Protein AF-A0A9K3PEE0-F1 (afdb_monomer)

Secondary structure (DSSP, 8-state):
----------------------------------------------------------------------------STT----TTS--HHHHHHHHHHHHHHHHTT-HHHHHTTEEEEEEEE-TT-SS-B-SHHHHHHHHHHHGGG--EEEEEEEEEEEETTEEEEEEEEEEEEE-TTT--EEEEEEEEEEEEEEETTEEEEEEEEEEE--GGGGSTTTS----SSPP-HHHHHHHHHHHHHHHHTT-HHHHHTTEEEEEEEE-SSTTSPPEEHHHHHHHHHHHHGGG-EEEEEEEEEEEEE--S-TT---EEEEEEEEEEEETTT--EEEEEEEEEEEE-TTS-EEEEEEEEEEPPTTHHHHHHHHHHHHTTS-----PPPP------PPPPPP-------PPPSSPPPP--HHHHHHHHHHHHHHHHT--HHHHHTTEEEEEEEE-TT-SSPB-SHHHHHHHHHHHGGG--EEEEEEEEEEE-SSEEEEEEEEEEEEE-TT--EEEEEEEEEEEEEEETTTEEEEEEEEEEE-HHHHHHHHHHHHTTSS--S----

Mean predicted aligned error: 19.48 Å

Structure (mmCIF, N/CA/C/O backbone):
data_AF-A0A9K3PEE0-F1
#
_entry.id   AF-A0A9K3PEE0-F1
#
loop_
_atom_site.group_PDB
_atom_site.id
_atom_site.type_symbol
_atom_site.label_atom_id
_atom_site.label_alt_id
_atom_site.label_comp_id
_atom_site.label_asym_id
_atom_site.label_entity_id
_atom_site.label_seq_id
_atom_site.pdbx_PDB_ins_code
_atom_site.Cartn_x
_atom_site.Cartn_y
_atom_site.Cartn_z
_atom_site.occupancy
_atom_site.B_iso_or_equiv
_atom_site.auth_seq_id
_atom_site.auth_comp_id
_atom_site.auth_asym_id
_atom_site.auth_atom_id
_atom_site.pdbx_PDB_model_num
ATOM 1 N N . MET A 1 1 ? 51.635 -26.183 31.144 1.00 48.38 1 MET A N 1
ATOM 2 C CA . MET A 1 1 ? 50.730 -26.305 29.984 1.00 48.38 1 MET A CA 1
ATOM 3 C C . MET A 1 1 ? 50.052 -27.655 30.075 1.00 48.38 1 MET A C 1
ATOM 5 O O . MET A 1 1 ? 50.736 -28.647 29.903 1.00 48.38 1 MET A O 1
ATOM 9 N N . ASN A 1 2 ? 48.769 -27.683 30.429 1.00 25.14 2 ASN A N 1
ATOM 10 C CA . ASN A 1 2 ? 47.933 -28.882 30.420 1.00 25.14 2 ASN A CA 1
ATOM 11 C C . ASN A 1 2 ? 46.515 -28.450 30.038 1.00 25.14 2 ASN A C 1
ATOM 13 O O . ASN A 1 2 ? 45.961 -27.545 30.659 1.00 25.14 2 ASN A O 1
ATOM 17 N N . PHE A 1 3 ? 45.974 -29.078 28.999 1.00 34.47 3 PHE A N 1
ATOM 18 C CA . PHE A 1 3 ? 44.558 -29.034 28.652 1.00 34.47 3 PHE A CA 1
ATOM 19 C C . PHE A 1 3 ? 43.778 -29.920 29.626 1.00 34.47 3 PHE A C 1
ATOM 21 O O . PHE A 1 3 ? 44.197 -31.047 29.875 1.00 34.47 3 PHE A O 1
ATOM 28 N N . SER A 1 4 ? 42.615 -29.449 30.075 1.00 28.67 4 SER A N 1
ATOM 29 C CA . SER A 1 4 ? 41.539 -30.324 30.544 1.00 28.67 4 SER A CA 1
ATOM 30 C C . SER A 1 4 ? 40.198 -29.793 30.057 1.00 28.67 4 SER A C 1
ATOM 32 O O . SER A 1 4 ? 39.772 -28.696 30.410 1.00 28.67 4 SER A O 1
ATOM 34 N N . VAL A 1 5 ? 39.558 -30.613 29.229 1.00 34.38 5 VAL A N 1
ATOM 35 C CA . VAL A 1 5 ? 38.140 -30.568 28.878 1.00 34.38 5 VAL A CA 1
ATOM 36 C C . VAL A 1 5 ? 37.342 -30.988 30.113 1.00 34.38 5 VAL A C 1
ATOM 38 O O . VAL A 1 5 ? 37.653 -32.020 30.707 1.00 34.38 5 VAL A O 1
ATOM 41 N N . LEU A 1 6 ? 36.305 -30.231 30.482 1.00 26.94 6 LEU A N 1
ATOM 42 C CA . LEU A 1 6 ? 35.295 -30.691 31.432 1.00 26.94 6 LEU A CA 1
ATOM 43 C C . LEU A 1 6 ? 33.914 -30.625 30.778 1.00 26.94 6 LEU A C 1
ATOM 45 O O . LEU A 1 6 ? 33.338 -29.560 30.574 1.00 26.94 6 LEU A O 1
ATOM 49 N N . LEU A 1 7 ? 33.420 -31.811 30.442 1.00 26.81 7 LEU A N 1
ATOM 50 C CA . LEU A 1 7 ? 32.026 -32.107 30.163 1.00 26.81 7 LEU A CA 1
ATOM 51 C C . LEU A 1 7 ? 31.310 -32.245 31.515 1.00 26.81 7 LEU A C 1
ATOM 53 O O . LEU A 1 7 ? 31.762 -33.032 32.345 1.00 26.81 7 LEU A O 1
ATOM 57 N N . CYS A 1 8 ? 30.197 -31.544 31.737 1.00 25.64 8 CYS A N 1
ATOM 58 C CA . CYS A 1 8 ? 29.268 -31.907 32.807 1.00 25.64 8 CYS A CA 1
ATOM 59 C C . CYS A 1 8 ? 27.813 -31.678 32.394 1.00 25.64 8 CYS A C 1
ATOM 61 O O . CYS A 1 8 ? 27.448 -30.663 31.805 1.00 25.64 8 CYS A O 1
ATOM 63 N N . VAL A 1 9 ? 27.029 -32.703 32.703 1.00 26.48 9 VAL A N 1
ATOM 64 C CA . VAL A 1 9 ? 25.621 -32.934 32.397 1.00 26.48 9 VAL A CA 1
ATOM 65 C C . VAL A 1 9 ? 24.721 -32.207 33.406 1.00 26.48 9 VAL A C 1
ATOM 67 O O . VAL A 1 9 ? 25.075 -32.026 34.567 1.00 26.48 9 VAL A O 1
ATOM 70 N N . VAL A 1 10 ? 23.544 -31.809 32.924 1.00 35.16 10 VAL A N 1
ATOM 71 C CA . VAL A 1 10 ? 22.425 -31.136 33.608 1.00 35.16 10 VAL A CA 1
ATOM 72 C C . VAL A 1 10 ? 21.862 -31.950 34.777 1.00 35.16 10 VAL A C 1
ATOM 74 O O . VAL A 1 10 ? 21.529 -33.100 34.532 1.00 35.16 10 VAL A O 1
ATOM 77 N N . VAL A 1 11 ? 21.613 -31.330 35.950 1.00 29.62 11 VAL A N 1
ATOM 78 C CA . VAL A 1 11 ? 20.367 -31.459 36.759 1.00 29.62 11 VAL A CA 1
ATOM 79 C C . VAL A 1 11 ? 20.227 -30.273 37.746 1.00 29.62 11 VAL A C 1
ATOM 81 O O . VAL A 1 11 ? 21.055 -30.120 38.633 1.00 29.62 11 VAL A O 1
ATOM 84 N N . GLY A 1 12 ? 19.123 -29.517 37.642 1.00 30.17 12 GLY A N 1
ATOM 85 C CA . GLY A 1 12 ? 18.288 -29.084 38.783 1.00 30.17 12 GLY A CA 1
ATOM 86 C C . GLY A 1 12 ? 18.693 -27.900 39.686 1.00 30.17 12 GLY A C 1
ATOM 87 O O . GLY A 1 12 ? 19.702 -27.934 40.374 1.00 30.17 12 GLY A O 1
ATOM 88 N N . CYS A 1 13 ? 17.734 -26.972 39.817 1.00 29.55 13 CYS A N 1
ATOM 89 C CA . CYS A 1 13 ? 17.472 -26.050 40.938 1.00 29.55 13 CYS A CA 1
ATOM 90 C C . CYS A 1 13 ? 18.251 -24.717 41.033 1.00 29.55 13 CYS A C 1
ATOM 92 O O . CYS A 1 13 ? 19.404 -24.652 41.434 1.00 29.55 13 CYS A O 1
ATOM 94 N N . CYS A 1 14 ? 17.502 -23.647 40.730 1.00 29.39 14 CYS A N 1
ATOM 95 C CA . CYS A 1 14 ? 17.512 -22.280 41.271 1.00 29.39 14 CYS A CA 1
ATOM 96 C C . CYS A 1 14 ? 18.769 -21.788 42.014 1.00 29.39 14 CYS A C 1
ATOM 98 O O . CYS A 1 14 ? 19.032 -22.200 43.141 1.00 29.39 14 CYS A O 1
ATOM 100 N N . ILE A 1 15 ? 19.421 -20.757 41.463 1.00 29.22 15 ILE A N 1
ATOM 101 C CA . ILE A 1 15 ? 20.373 -19.911 42.193 1.00 29.22 15 ILE A CA 1
ATOM 102 C C . ILE A 1 15 ? 19.829 -18.478 42.231 1.00 29.22 15 ILE A C 1
ATOM 104 O O . ILE A 1 15 ? 19.723 -17.809 41.206 1.00 29.22 15 ILE A O 1
ATOM 108 N N . PHE A 1 16 ? 19.486 -18.024 43.438 1.00 26.23 16 PHE A N 1
ATOM 109 C CA . PHE A 1 16 ? 19.334 -16.613 43.792 1.00 26.23 16 PHE A CA 1
ATOM 110 C C . PHE A 1 16 ? 20.729 -15.995 43.951 1.00 26.23 16 PHE A C 1
ATOM 112 O O . PHE A 1 16 ? 21.555 -16.532 44.688 1.00 26.23 16 PHE A O 1
ATOM 119 N N . ILE A 1 17 ? 20.979 -14.848 43.317 1.00 28.97 17 ILE A N 1
ATOM 120 C CA . ILE A 1 17 ? 22.163 -14.027 43.596 1.00 28.97 17 ILE A CA 1
ATOM 121 C C . ILE A 1 17 ? 21.760 -12.965 44.623 1.00 28.97 17 ILE A C 1
ATOM 123 O O . ILE A 1 17 ? 21.054 -12.010 44.309 1.00 28.97 17 ILE A O 1
ATOM 127 N N . VAL A 1 18 ? 22.208 -13.159 45.864 1.00 25.30 18 VAL A N 1
ATOM 128 C CA . VAL A 1 18 ? 22.247 -12.140 46.919 1.00 25.30 18 VAL A CA 1
ATOM 129 C C . VAL A 1 18 ? 23.680 -11.623 46.975 1.00 25.30 18 VAL A C 1
ATOM 131 O O . VAL A 1 18 ? 24.589 -12.362 47.342 1.00 25.30 18 VAL A O 1
ATOM 134 N N . THR A 1 19 ? 23.899 -10.359 46.623 1.00 30.44 19 THR A N 1
ATOM 135 C CA . THR A 1 19 ? 25.176 -9.679 46.867 1.00 30.44 19 THR A CA 1
ATOM 136 C C . THR A 1 19 ? 25.101 -8.914 48.180 1.00 30.44 19 THR A C 1
ATOM 138 O O . THR A 1 19 ? 24.496 -7.848 48.261 1.00 30.44 19 THR A O 1
ATOM 141 N N . THR A 1 20 ? 25.732 -9.463 49.215 1.00 28.31 20 THR A N 1
ATOM 142 C CA . THR A 1 20 ? 26.134 -8.731 50.420 1.00 28.31 20 THR A CA 1
ATOM 143 C C . THR A 1 20 ? 27.528 -8.151 50.209 1.00 28.31 20 THR A C 1
ATOM 145 O O . THR A 1 20 ? 28.470 -8.909 49.978 1.00 28.31 20 THR A O 1
ATOM 148 N N . THR A 1 21 ? 27.691 -6.839 50.363 1.00 31.53 21 THR A N 1
ATOM 149 C CA . THR A 1 21 ? 28.994 -6.232 50.656 1.00 31.53 21 THR A CA 1
ATOM 150 C C . THR A 1 21 ? 28.970 -5.604 52.041 1.00 31.53 21 THR A C 1
ATOM 152 O O . THR A 1 21 ? 28.070 -4.862 52.427 1.00 31.53 21 THR A O 1
ATOM 155 N N . THR A 1 22 ? 29.966 -6.021 52.809 1.00 30.81 22 THR A N 1
ATOM 156 C CA . THR A 1 22 ? 30.223 -5.740 54.214 1.00 30.81 22 THR A CA 1
ATOM 157 C C . THR A 1 22 ? 30.672 -4.305 54.472 1.00 30.81 22 THR A C 1
ATOM 159 O O . THR A 1 22 ? 31.433 -3.708 53.717 1.00 30.81 22 THR A O 1
ATOM 162 N N . THR A 1 23 ? 30.212 -3.823 55.618 1.00 29.41 23 THR A N 1
ATOM 163 C CA . THR A 1 23 ? 30.491 -2.573 56.326 1.00 29.41 23 THR A CA 1
ATOM 164 C C . THR A 1 23 ? 31.954 -2.351 56.717 1.00 29.41 23 THR A C 1
ATOM 166 O O . THR A 1 23 ? 32.608 -3.268 57.214 1.00 29.41 23 THR A O 1
ATOM 169 N N . THR A 1 24 ? 32.377 -1.084 56.707 1.00 30.97 24 THR A N 1
ATOM 170 C CA . THR A 1 24 ? 33.333 -0.520 57.675 1.00 30.97 24 THR A CA 1
ATOM 171 C C . THR A 1 24 ? 32.738 0.724 58.339 1.00 30.97 24 THR A C 1
ATOM 173 O O . THR A 1 24 ? 32.059 1.540 57.724 1.00 30.97 24 THR A O 1
ATOM 176 N N . SER A 1 25 ? 32.941 0.789 59.650 1.00 30.81 25 SER A N 1
ATOM 177 C CA . SER A 1 25 ? 32.325 1.670 60.641 1.00 30.81 25 SER A CA 1
ATOM 178 C C . SER A 1 25 ? 33.009 3.031 60.794 1.00 30.81 25 SER A C 1
ATOM 180 O O . SER A 1 25 ? 34.236 3.080 60.828 1.00 30.81 25 SER A O 1
ATOM 182 N N . ALA A 1 26 ? 32.233 4.077 61.098 1.00 29.36 26 ALA A N 1
ATOM 183 C CA . ALA A 1 26 ? 32.624 5.131 62.040 1.00 29.36 26 ALA A CA 1
ATOM 184 C C . ALA A 1 26 ? 31.383 5.813 62.656 1.00 29.36 26 ALA A C 1
ATOM 186 O O . ALA A 1 26 ? 30.300 5.822 62.086 1.00 29.36 26 ALA A O 1
ATOM 187 N N . THR A 1 27 ? 31.572 6.301 63.875 1.00 31.45 27 THR A N 1
ATOM 188 C CA . THR A 1 27 ? 30.644 6.505 65.001 1.00 31.45 27 THR A CA 1
ATOM 189 C C . THR A 1 27 ? 29.832 7.810 65.052 1.00 31.45 27 THR A C 1
ATOM 191 O O . THR A 1 27 ? 30.180 8.794 64.409 1.00 31.45 27 THR A O 1
ATOM 194 N N . SER A 1 28 ? 28.906 7.825 66.035 1.00 29.61 28 SER A N 1
ATOM 195 C CA . SER A 1 28 ? 28.235 8.957 66.727 1.00 29.61 28 SER A CA 1
ATOM 196 C C . SER A 1 28 ? 26.953 9.489 66.059 1.00 29.61 28 SER A C 1
ATOM 198 O O . SER A 1 28 ? 26.919 9.646 64.852 1.00 29.61 28 SER A O 1
ATOM 200 N N . SER A 1 29 ? 25.834 9.780 66.733 1.00 29.94 29 SER A N 1
ATOM 201 C CA . SER A 1 29 ? 25.416 9.678 68.140 1.00 29.94 29 SER A CA 1
ATOM 202 C C . SER A 1 29 ? 23.898 9.948 68.252 1.00 29.94 29 SER A C 1
ATOM 204 O O . SER A 1 29 ? 23.420 10.873 67.614 1.00 29.94 29 SER A O 1
ATOM 206 N N . GLN A 1 30 ? 23.216 9.194 69.130 1.00 30.98 30 GLN A N 1
ATOM 207 C CA . GLN A 1 30 ? 22.013 9.523 69.935 1.00 30.98 30 GLN A CA 1
ATOM 208 C C . GLN A 1 30 ? 20.683 9.963 69.277 1.00 30.98 30 GLN A C 1
ATOM 210 O O . GLN A 1 30 ? 20.625 10.951 68.558 1.00 30.98 30 GLN A O 1
ATOM 215 N N . GLY A 1 31 ? 19.572 9.345 69.729 1.00 28.16 31 GLY A N 1
ATOM 216 C CA . GLY A 1 31 ? 18.327 10.100 69.960 1.00 28.16 31 GLY A CA 1
ATOM 217 C C . GLY A 1 31 ? 16.963 9.440 69.693 1.00 28.16 31 GLY A C 1
ATOM 218 O O . GLY A 1 31 ? 16.278 9.880 68.788 1.00 28.16 31 GLY A O 1
ATOM 219 N N . ILE A 1 32 ? 16.547 8.504 70.562 1.00 29.80 32 ILE A N 1
ATOM 220 C CA . ILE A 1 32 ? 15.185 8.360 71.151 1.00 29.80 32 ILE A CA 1
ATOM 221 C C . ILE A 1 32 ? 13.976 7.934 70.257 1.00 29.80 32 ILE A C 1
ATOM 223 O O . ILE A 1 32 ? 13.770 8.369 69.134 1.00 29.80 32 ILE A O 1
ATOM 227 N N . ILE A 1 33 ? 13.159 7.045 70.843 1.00 27.03 33 ILE A N 1
ATOM 228 C CA . ILE A 1 33 ? 12.004 6.260 70.348 1.00 27.03 33 ILE A CA 1
ATOM 229 C C . ILE A 1 33 ? 10.673 6.847 70.962 1.00 27.03 33 ILE A C 1
ATOM 231 O O . ILE A 1 33 ? 10.773 7.782 71.752 1.00 27.03 33 ILE A O 1
ATOM 235 N N . PRO A 1 34 ? 9.476 6.203 70.893 1.00 51.34 34 PRO A N 1
ATOM 236 C CA . PRO A 1 34 ? 8.365 6.177 69.900 1.00 51.34 34 PRO A CA 1
ATOM 237 C C . PRO A 1 34 ? 7.024 6.821 70.385 1.00 51.34 34 PRO A C 1
ATOM 239 O O . PRO A 1 34 ? 6.922 7.231 71.535 1.00 51.34 34 PRO A O 1
ATOM 242 N N . CYS A 1 35 ? 5.959 6.826 69.548 1.00 25.80 35 CYS A N 1
ATOM 243 C CA . CYS A 1 35 ? 4.681 6.073 69.755 1.00 25.80 35 CYS A CA 1
ATOM 244 C C . CYS A 1 35 ? 3.408 6.657 69.075 1.00 25.80 35 CYS A C 1
ATOM 246 O O . CYS A 1 35 ? 3.008 7.777 69.354 1.00 25.80 35 CYS A O 1
ATOM 248 N N . VAL A 1 36 ? 2.751 5.808 68.261 1.00 27.61 36 VAL A N 1
ATOM 249 C CA . VAL A 1 36 ? 1.342 5.310 68.298 1.00 27.61 36 VAL A CA 1
ATOM 250 C C . VAL A 1 36 ? 0.120 6.255 68.450 1.00 27.61 36 VAL A C 1
ATOM 252 O O . VAL A 1 36 ? -0.028 6.949 69.448 1.00 27.61 36 VAL A O 1
ATOM 255 N N . GLY A 1 37 ? -0.877 6.030 67.566 1.00 25.64 37 GLY A N 1
ATOM 256 C CA . GLY A 1 37 ? -2.338 6.127 67.823 1.00 25.64 37 GLY A CA 1
ATOM 257 C C . GLY A 1 37 ? -3.074 7.192 66.987 1.00 25.64 37 GLY A C 1
ATOM 258 O O . GLY A 1 37 ? -2.531 8.261 66.774 1.00 25.64 37 GLY A O 1
ATOM 259 N N . ALA A 1 38 ? -4.307 7.041 66.487 1.00 27.42 38 ALA A N 1
ATOM 260 C CA . ALA A 1 38 ? -5.314 5.982 66.552 1.00 27.42 38 ALA A CA 1
ATOM 261 C C . ALA A 1 38 ? -6.433 6.251 65.506 1.00 27.42 38 ALA A C 1
ATOM 263 O O . ALA A 1 38 ? -6.656 7.386 65.089 1.00 27.42 38 ALA A O 1
ATOM 264 N N . PHE A 1 39 ? -7.148 5.189 65.126 1.00 25.97 39 PHE A N 1
ATOM 265 C CA . PHE A 1 39 ? -8.437 5.157 64.414 1.00 25.97 39 PHE A CA 1
ATOM 266 C C . PHE A 1 39 ? -9.597 5.615 65.317 1.00 25.97 39 PHE A C 1
ATOM 268 O O . PHE A 1 39 ? -9.623 5.156 66.452 1.00 25.97 39 PHE A O 1
ATOM 275 N N . VAL A 1 40 ? -10.614 6.323 64.788 1.00 25.98 40 VAL A N 1
ATOM 276 C CA . VAL A 1 40 ? -12.048 6.166 65.160 1.00 25.98 40 VAL A CA 1
ATOM 277 C C . VAL A 1 40 ? -12.959 6.612 63.999 1.00 25.98 40 VAL A C 1
ATOM 279 O O . VAL A 1 40 ? -12.758 7.659 63.391 1.00 25.98 40 VAL A O 1
ATOM 282 N N . GLN A 1 41 ? -13.998 5.817 63.744 1.00 26.58 41 GLN A N 1
ATOM 283 C CA . GLN A 1 41 ? -15.135 6.020 62.841 1.00 26.58 41 GLN A CA 1
ATOM 284 C C . GLN A 1 41 ? -16.415 6.016 63.703 1.00 26.58 41 GLN A C 1
ATOM 286 O O . GLN A 1 41 ? -16.475 5.184 64.599 1.00 26.58 41 GLN A O 1
ATOM 291 N N . PHE A 1 42 ? -17.438 6.852 63.450 1.00 23.62 42 PHE A N 1
ATOM 292 C CA . PHE A 1 42 ? -18.853 6.528 63.757 1.00 23.62 42 PHE A CA 1
ATOM 293 C C . PHE A 1 42 ? -19.870 7.449 63.038 1.00 23.62 42 PHE A C 1
ATOM 295 O O . PHE A 1 42 ? -19.531 8.494 62.497 1.00 23.62 42 PHE A O 1
ATOM 302 N N . SER A 1 43 ? -21.117 6.967 62.997 1.00 25.00 43 SER A N 1
ATOM 303 C CA . SER A 1 43 ? -22.211 7.178 62.031 1.00 25.00 43 SER A CA 1
ATOM 304 C C . SER A 1 43 ? -23.320 8.198 62.390 1.00 25.00 43 SER A C 1
ATOM 306 O O . SER A 1 43 ? -23.624 8.393 63.557 1.00 25.00 43 SER A O 1
ATOM 308 N N . ARG A 1 44 ? -24.026 8.640 61.322 1.00 27.55 44 ARG A N 1
ATOM 309 C CA . ARG A 1 44 ? -25.490 8.888 61.101 1.00 27.55 44 ARG A CA 1
ATOM 310 C C . ARG A 1 44 ? -26.307 9.897 61.949 1.00 27.55 44 ARG A C 1
ATOM 312 O O . ARG A 1 44 ? -26.548 9.670 63.125 1.00 27.55 44 ARG A O 1
ATOM 319 N N . SER A 1 45 ? -27.011 10.824 61.265 1.00 27.02 45 SER A N 1
ATOM 320 C CA . SER A 1 45 ? -28.464 10.765 60.886 1.00 27.02 45 SER A CA 1
ATOM 321 C C . SER A 1 45 ? -29.182 12.140 60.850 1.00 27.02 45 SER A C 1
ATOM 323 O O . SER A 1 45 ? -29.053 12.900 61.801 1.00 27.02 45 SER A O 1
ATO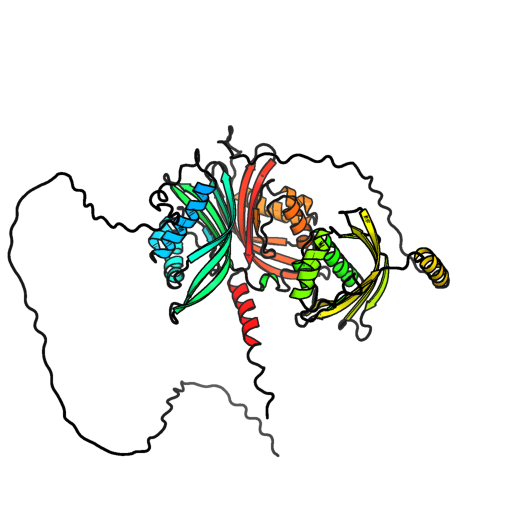M 325 N N . HIS A 1 46 ? -29.991 12.430 59.809 1.00 28.44 46 HIS A N 1
ATOM 326 C CA . HIS A 1 46 ? -31.454 12.713 59.859 1.00 28.44 46 HIS A CA 1
ATOM 327 C C . HIS A 1 46 ? -32.026 13.317 58.548 1.00 28.44 46 HIS A C 1
ATOM 329 O O . HIS A 1 46 ? -31.359 14.035 57.812 1.00 28.44 46 HIS A O 1
ATOM 335 N N . HIS A 1 47 ? -33.291 12.965 58.285 1.00 28.17 47 HIS A N 1
ATOM 336 C CA . HIS A 1 47 ? -34.153 13.219 57.118 1.00 28.17 47 HIS A CA 1
ATOM 337 C C . HIS A 1 47 ? -34.628 14.675 56.914 1.00 28.17 47 HIS A C 1
ATOM 339 O O . HIS A 1 47 ? -34.973 15.347 57.883 1.00 28.17 47 HIS A O 1
ATOM 345 N N . ARG A 1 48 ? -34.903 15.060 55.650 1.00 23.78 48 ARG A N 1
ATOM 346 C CA . ARG A 1 48 ? -36.138 15.792 55.275 1.00 23.78 48 ARG A CA 1
ATOM 347 C C . ARG A 1 48 ? -36.488 15.648 53.784 1.00 23.78 48 ARG A C 1
ATOM 349 O O . ARG A 1 48 ? -35.636 15.793 52.919 1.00 23.78 48 ARG A O 1
ATOM 356 N N . THR A 1 49 ? -37.756 15.361 53.516 1.00 27.19 49 THR A N 1
ATOM 357 C CA . THR A 1 49 ? -38.423 15.244 52.205 1.00 27.19 49 THR A CA 1
ATOM 358 C C . THR A 1 49 ? -39.066 16.585 51.813 1.00 27.19 49 THR A C 1
ATOM 360 O O . THR A 1 49 ? -39.506 17.275 52.730 1.00 27.19 49 THR A O 1
ATOM 363 N N . LEU A 1 50 ? -39.188 16.919 50.509 1.00 24.98 50 LEU A N 1
ATOM 364 C CA . LEU A 1 50 ? -40.393 17.494 49.842 1.00 24.98 50 LEU A CA 1
ATOM 365 C C . LEU A 1 50 ? -40.161 17.918 48.355 1.00 24.98 50 LEU A C 1
ATOM 367 O O . LEU A 1 50 ? -39.238 18.657 48.047 1.00 24.98 50 LEU A O 1
ATOM 371 N N . HIS A 1 51 ? -41.070 17.427 47.494 1.00 27.23 51 HIS A N 1
ATOM 372 C CA . HIS A 1 51 ? -41.665 17.897 46.212 1.00 27.23 51 HIS A CA 1
ATOM 373 C C . HIS A 1 51 ? -40.902 18.437 44.959 1.00 27.23 51 HIS A C 1
ATOM 375 O O . HIS A 1 51 ? -40.274 19.482 44.976 1.00 27.23 51 HIS A O 1
ATOM 381 N N . ARG A 1 52 ? -41.162 17.727 43.831 1.00 24.06 52 ARG A N 1
ATOM 382 C CA . ARG A 1 52 ? -41.499 18.096 42.413 1.00 24.06 52 ARG A CA 1
ATOM 383 C C . ARG A 1 52 ? -41.059 19.450 41.776 1.00 24.06 52 ARG A C 1
ATOM 385 O O . ARG A 1 52 ? -41.611 20.476 42.138 1.00 24.06 52 ARG A O 1
ATOM 392 N N . SER A 1 53 ? -40.221 19.328 40.719 1.00 24.14 53 SER A N 1
ATOM 393 C CA . SER A 1 53 ? -40.197 19.870 39.312 1.00 24.14 53 SER A CA 1
ATOM 394 C C . SER A 1 53 ? -40.731 21.286 38.938 1.00 24.14 53 SER A C 1
ATOM 396 O O . SER A 1 53 ? -41.605 21.791 39.626 1.00 24.14 53 SER A O 1
ATOM 398 N N . PRO A 1 54 ? -40.505 21.790 37.692 1.00 47.66 54 PRO A N 1
ATOM 399 C CA . PRO A 1 54 ? -39.253 22.089 36.950 1.00 47.66 54 PRO A CA 1
ATOM 400 C C . PRO A 1 54 ? -39.268 23.507 36.281 1.00 47.66 54 PRO A C 1
ATOM 402 O O . PRO A 1 54 ? -40.344 23.955 35.914 1.00 47.66 54 PRO A O 1
ATOM 405 N N . SER A 1 55 ? -38.126 24.173 36.018 1.00 25.14 55 SER A N 1
ATOM 406 C CA . SER A 1 55 ? -37.967 25.173 34.916 1.00 25.14 55 SER A CA 1
ATOM 407 C C . SER A 1 55 ? -36.648 25.970 34.971 1.00 25.14 55 SER A C 1
ATOM 409 O O . SER A 1 55 ? -36.303 26.499 36.020 1.00 25.14 55 SER A O 1
ATOM 411 N N . ASP A 1 56 ? -36.007 26.072 33.804 1.00 24.12 56 ASP A N 1
ATOM 412 C CA . ASP A 1 56 ? -35.284 27.198 33.174 1.00 24.12 56 ASP A CA 1
ATOM 413 C C . ASP A 1 56 ? -34.311 28.163 33.888 1.00 24.12 56 ASP A C 1
ATOM 415 O O . ASP A 1 56 ? -34.593 28.758 34.924 1.00 24.12 56 ASP A O 1
ATOM 419 N N . SER A 1 57 ? -33.271 28.491 33.096 1.00 26.36 57 SER A N 1
ATOM 420 C CA . SER A 1 57 ? -32.314 29.620 33.160 1.00 26.36 57 SER A CA 1
ATOM 421 C C . SER A 1 57 ? -31.299 29.566 34.318 1.00 26.36 57 SER A C 1
ATOM 423 O O . SER A 1 57 ? -31.638 29.196 35.429 1.00 26.36 57 SER A O 1
ATOM 425 N N . THR A 1 58 ? -29.999 29.824 34.146 1.00 25.73 58 THR A N 1
ATOM 426 C CA . THR A 1 58 ? -29.349 31.048 33.644 1.00 25.73 58 THR A CA 1
ATOM 427 C C . THR A 1 58 ? -27.887 30.737 33.252 1.00 25.73 58 THR A C 1
ATOM 429 O O . THR A 1 58 ? -27.208 29.940 33.892 1.00 25.73 58 THR A O 1
ATOM 432 N N . LEU A 1 59 ? -27.403 31.186 32.089 1.00 25.83 59 LEU A N 1
ATOM 433 C CA . LEU A 1 59 ? -26.509 32.349 31.941 1.00 25.83 59 LEU A CA 1
ATOM 434 C C . LEU A 1 59 ? -25.573 32.593 33.140 1.00 25.83 59 LEU A C 1
ATOM 436 O O . LEU A 1 59 ? -25.949 33.246 34.108 1.00 25.83 59 LEU A O 1
ATOM 440 N N . TYR A 1 60 ? -24.328 32.133 33.008 1.00 23.05 60 TYR A N 1
ATOM 441 C CA . TYR A 1 60 ? -23.180 32.677 33.729 1.00 23.05 60 TYR A CA 1
ATOM 442 C C . TYR A 1 60 ? -22.205 33.248 32.695 1.00 23.05 60 TYR A C 1
ATOM 444 O O . TYR A 1 60 ? -21.471 32.518 32.031 1.00 23.05 60 TYR A O 1
ATOM 452 N N . GLU A 1 61 ? -22.242 34.569 32.534 1.00 24.25 61 GLU A N 1
ATOM 453 C CA . GLU A 1 61 ? -21.120 35.329 31.997 1.00 24.25 61 GLU A CA 1
ATOM 454 C C . GLU A 1 61 ? -20.034 35.403 33.074 1.00 24.25 61 GLU A C 1
ATOM 456 O O . GLU A 1 61 ? -20.274 35.860 34.191 1.00 24.25 61 GLU A O 1
ATOM 461 N N . SER A 1 62 ? -18.812 35.018 32.720 1.00 26.25 62 SER A N 1
ATOM 462 C CA . SER A 1 62 ? -17.618 35.560 33.359 1.00 26.25 62 SER A CA 1
ATOM 463 C C . SER A 1 62 ? -16.628 35.946 32.271 1.00 26.25 62 SER A C 1
ATOM 465 O O . SER A 1 62 ? -16.011 35.106 31.617 1.00 26.25 62 SER A O 1
ATOM 467 N N . SER A 1 63 ? -16.544 37.255 32.081 1.00 25.39 63 SER A N 1
ATOM 468 C CA . SER A 1 63 ? -15.551 38.001 31.326 1.00 25.39 63 SER A CA 1
ATOM 469 C C . SER A 1 63 ? -14.115 37.545 31.593 1.00 25.39 63 SER A C 1
ATOM 471 O O . SER A 1 63 ? -13.716 37.439 32.750 1.00 25.39 63 SER A O 1
ATOM 473 N N . ASN A 1 64 ? -13.305 37.445 30.539 1.00 26.67 64 ASN A N 1
ATOM 474 C CA . ASN A 1 64 ? -11.892 37.794 30.631 1.00 26.67 64 ASN A CA 1
ATOM 475 C C . ASN A 1 64 ? -11.438 38.471 29.336 1.00 26.67 64 ASN A C 1
ATOM 477 O O . ASN A 1 64 ? -11.330 37.857 28.277 1.00 26.67 64 ASN A O 1
ATOM 481 N N . ASN A 1 65 ? -11.196 39.775 29.452 1.00 28.03 65 ASN A N 1
ATOM 482 C CA . ASN A 1 65 ? -10.465 40.567 28.480 1.00 28.03 65 ASN A CA 1
ATOM 483 C C . ASN A 1 65 ? -9.009 40.098 28.465 1.00 28.03 65 ASN A C 1
ATOM 485 O O . ASN A 1 65 ? -8.307 40.277 29.458 1.00 28.03 65 ASN A O 1
ATOM 489 N N . ASN A 1 66 ? -8.519 39.624 27.322 1.00 28.45 66 ASN A N 1
ATOM 490 C CA . ASN A 1 66 ? -7.148 39.932 26.943 1.00 28.45 66 ASN A CA 1
ATOM 491 C C . ASN A 1 66 ? -7.020 40.007 25.421 1.00 28.45 66 ASN A C 1
ATOM 493 O O . ASN A 1 66 ? -7.294 39.050 24.702 1.00 28.45 66 ASN A O 1
ATOM 497 N N . LYS A 1 67 ? -6.643 41.191 24.937 1.00 33.28 67 LYS A N 1
ATOM 498 C CA . LYS A 1 67 ? -6.298 41.438 23.540 1.00 33.28 67 LYS A CA 1
ATOM 499 C C . LYS A 1 67 ? -4.901 40.873 23.305 1.00 33.28 67 LYS A C 1
ATOM 501 O O . LYS A 1 67 ? -3.970 41.348 23.939 1.00 33.28 67 LYS A O 1
ATOM 506 N N . ASN A 1 68 ? -4.767 39.921 22.389 1.00 29.34 68 ASN A N 1
ATOM 507 C CA . ASN A 1 68 ? -3.623 39.787 21.487 1.00 29.34 68 ASN A CA 1
ATOM 508 C C . ASN A 1 68 ? -4.041 38.877 20.328 1.00 29.34 68 ASN A C 1
ATOM 510 O O . ASN A 1 68 ? -4.594 37.804 20.544 1.00 29.34 68 ASN A O 1
ATOM 514 N N . GLY A 1 69 ? -3.862 39.375 19.105 1.00 34.34 69 GLY A N 1
ATOM 515 C CA . GLY A 1 69 ? -4.310 38.729 17.879 1.00 34.34 69 GLY A CA 1
ATOM 516 C C . GLY A 1 69 ? -3.521 37.463 17.551 1.00 34.34 69 GLY A C 1
ATOM 517 O O . GLY A 1 69 ? -2.295 37.441 17.629 1.00 34.34 69 GLY A O 1
ATOM 518 N N . GLY A 1 70 ? -4.265 36.442 17.147 1.00 25.34 70 GLY A N 1
ATOM 519 C CA . GLY A 1 70 ? -3.812 35.181 16.578 1.00 25.34 70 GLY A CA 1
ATOM 520 C C . GLY A 1 70 ? -5.057 34.332 16.347 1.00 25.34 70 GLY A C 1
ATOM 521 O O . GLY A 1 70 ? -5.810 34.104 17.288 1.00 25.34 70 GLY A O 1
ATOM 522 N N . ASP A 1 71 ? -5.333 33.964 15.098 1.00 32.53 71 ASP A N 1
ATOM 523 C CA . ASP A 1 71 ? -6.559 33.277 14.684 1.00 32.53 71 ASP A CA 1
ATOM 524 C C . ASP A 1 71 ? -6.737 31.920 15.392 1.00 32.53 71 ASP A C 1
ATOM 526 O O . ASP A 1 71 ? -6.232 30.887 14.956 1.00 32.53 71 ASP A O 1
ATOM 530 N N . GLU A 1 72 ? -7.501 31.915 16.485 1.00 28.86 72 GLU A N 1
ATOM 531 C CA . GLU A 1 72 ? -8.031 30.709 17.116 1.00 28.86 72 GLU A CA 1
ATOM 532 C C . GLU A 1 72 ? -9.363 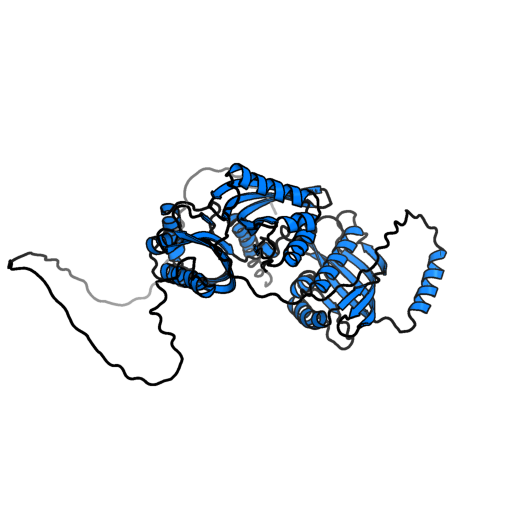30.334 16.447 1.00 28.86 72 GLU A C 1
ATOM 534 O O . GLU A 1 72 ? -10.420 30.930 16.683 1.00 28.86 72 GLU A O 1
ATOM 539 N N . VAL A 1 73 ? -9.323 29.317 15.585 1.00 33.47 73 VAL A N 1
ATOM 540 C CA . VAL A 1 73 ? -10.528 28.689 15.032 1.00 33.47 73 VAL A CA 1
ATOM 541 C C . VAL A 1 73 ? -11.286 27.996 16.169 1.00 33.47 73 VAL A C 1
ATOM 543 O O . VAL A 1 73 ? -10.841 26.991 16.721 1.00 33.47 73 VAL A O 1
ATOM 546 N N . LYS A 1 74 ? -12.459 28.537 16.518 1.00 32.78 74 LYS A N 1
ATOM 547 C CA . LYS A 1 74 ? -13.373 28.003 17.541 1.00 32.78 74 LYS A CA 1
ATOM 548 C C . LYS A 1 74 ? -13.758 26.541 17.259 1.00 32.78 74 LYS A C 1
ATOM 550 O O . LYS A 1 74 ? -14.426 26.228 16.276 1.00 32.78 74 LYS A O 1
ATOM 555 N N . ASN A 1 75 ? -13.391 25.666 18.192 1.00 36.62 75 ASN A N 1
ATOM 556 C CA . ASN A 1 75 ? -13.504 24.206 18.155 1.00 36.62 75 ASN A CA 1
ATOM 557 C C . ASN A 1 75 ? -14.900 23.662 18.562 1.00 36.62 75 ASN A C 1
ATOM 559 O O . ASN A 1 75 ? -14.993 22.656 19.255 1.00 36.62 75 ASN A O 1
ATOM 563 N N . SER A 1 76 ? -16.003 24.327 18.190 1.00 33.94 76 SER A N 1
ATOM 564 C CA . SER A 1 76 ? -17.366 23.959 18.642 1.00 33.94 76 SER A CA 1
ATOM 565 C C . SER A 1 76 ? -18.272 23.342 17.563 1.00 33.94 76 SER A C 1
ATOM 567 O O . SER A 1 76 ? -19.472 23.196 17.780 1.00 33.94 76 SER A O 1
ATOM 569 N N . ARG A 1 77 ? -17.727 22.981 16.391 1.00 42.91 77 ARG A N 1
ATOM 570 C CA . ARG A 1 77 ? -18.503 22.489 15.228 1.00 42.91 77 ARG A CA 1
ATOM 571 C C . ARG A 1 77 ? -18.104 21.103 14.701 1.00 42.91 77 ARG A C 1
ATOM 573 O O . ARG A 1 77 ? -18.623 20.687 13.673 1.00 42.91 77 ARG A O 1
ATOM 580 N N . LEU A 1 78 ? -17.196 20.393 15.372 1.00 51.91 78 LEU A N 1
ATOM 581 C CA . LEU A 1 78 ? -16.608 19.142 14.865 1.00 51.91 78 LEU A CA 1
ATOM 582 C C . LEU A 1 78 ? -17.448 17.875 15.112 1.00 51.91 78 LEU A C 1
ATOM 584 O O . LEU A 1 78 ? -17.133 16.839 14.535 1.00 51.91 78 LEU A O 1
ATOM 588 N N . ASP A 1 79 ? -18.514 17.935 15.915 1.00 54.75 79 ASP A N 1
ATOM 589 C CA . ASP A 1 79 ? -19.247 16.727 16.334 1.00 54.75 79 ASP A CA 1
ATOM 590 C C . ASP A 1 79 ? -20.269 16.204 15.313 1.00 54.75 79 ASP A C 1
ATOM 592 O O . ASP A 1 79 ? -20.675 15.043 15.399 1.00 54.75 79 ASP A O 1
ATOM 596 N N . VAL A 1 80 ? -20.673 17.020 14.333 1.00 68.62 80 VAL A N 1
ATOM 597 C CA . VAL A 1 80 ? -21.667 16.634 13.321 1.00 68.62 80 VAL A CA 1
ATOM 598 C C . VAL A 1 80 ? -21.055 16.756 11.931 1.00 68.62 80 VAL A C 1
ATOM 600 O O . VAL A 1 80 ? -20.955 17.842 11.363 1.00 68.62 80 VAL A O 1
ATOM 603 N N . VAL A 1 81 ? -20.638 15.615 11.389 1.00 79.69 81 VAL A N 1
ATOM 604 C CA . VAL A 1 81 ? -20.202 15.481 9.997 1.00 79.69 81 VAL A CA 1
ATOM 605 C C . VAL A 1 81 ? -21.449 15.229 9.136 1.00 79.69 81 VAL A C 1
ATOM 607 O O . VAL A 1 81 ? -22.223 14.338 9.498 1.00 79.69 81 VAL A O 1
ATOM 610 N N . PRO A 1 82 ? -21.676 15.991 8.045 1.00 82.69 82 PRO A N 1
ATOM 611 C CA . PRO A 1 82 ? -22.830 15.805 7.166 1.00 82.69 82 PRO A CA 1
ATOM 612 C C . PRO A 1 82 ? -22.978 14.368 6.656 1.00 82.69 82 PRO A C 1
ATOM 614 O O . PRO A 1 82 ? -22.009 13.607 6.599 1.00 82.69 82 PRO A O 1
ATOM 617 N N . GLY A 1 83 ? -24.204 14.008 6.272 1.00 83.19 83 GLY A N 1
ATOM 618 C CA . GLY A 1 83 ? -24.493 12.722 5.642 1.00 83.19 83 GLY A CA 1
ATOM 619 C C . GLY A 1 83 ? -23.884 12.593 4.239 1.00 83.19 83 GLY A C 1
ATOM 620 O O . GLY A 1 83 ? -23.325 13.560 3.717 1.00 83.19 83 GLY A O 1
ATOM 621 N N . PRO A 1 84 ? -23.994 11.415 3.601 1.00 81.38 84 PRO A N 1
ATOM 622 C CA . PRO A 1 84 ? -23.323 11.114 2.333 1.00 81.38 84 PRO A CA 1
ATOM 623 C C . PRO A 1 84 ? -23.672 12.050 1.174 1.00 81.38 84 PRO A C 1
ATOM 625 O O . PRO A 1 84 ? -22.863 12.197 0.269 1.00 81.38 84 PRO A O 1
ATOM 628 N N . GLU A 1 85 ? -24.849 12.675 1.204 1.00 79.88 85 GLU A N 1
ATOM 629 C CA . GLU A 1 85 ? -25.331 13.562 0.136 1.00 79.88 85 GLU A CA 1
ATOM 630 C C . GLU A 1 85 ? -24.605 14.916 0.117 1.00 79.88 85 GLU A C 1
ATOM 632 O O . GLU A 1 85 ? -24.349 15.451 -0.956 1.00 79.88 85 GLU A O 1
ATOM 637 N N . ASP A 1 86 ? -24.185 15.411 1.287 1.00 81.44 86 ASP A N 1
ATOM 638 C CA . ASP A 1 86 ? -23.570 16.738 1.458 1.00 81.44 86 ASP A CA 1
ATOM 639 C C . ASP A 1 86 ? -22.114 16.656 1.954 1.00 81.44 86 ASP A C 1
ATOM 641 O O . ASP A 1 86 ? -21.524 17.642 2.405 1.00 81.44 86 ASP A O 1
ATOM 645 N N . THR A 1 87 ? -21.522 15.460 1.940 1.00 84.81 87 THR A N 1
ATOM 646 C CA . THR A 1 87 ? -20.182 15.233 2.487 1.00 84.81 87 THR A CA 1
ATOM 647 C C . THR A 1 87 ? -19.093 15.768 1.556 1.00 84.81 87 THR A C 1
ATOM 649 O O . THR A 1 87 ? -19.006 15.415 0.380 1.00 84.81 87 THR A O 1
ATOM 652 N N . THR A 1 88 ? -18.180 16.560 2.117 1.00 87.88 88 THR A N 1
ATOM 653 C CA . THR A 1 88 ? -16.954 17.014 1.442 1.00 87.88 88 THR A CA 1
ATOM 654 C C . THR A 1 88 ? -15.716 16.247 1.914 1.00 87.88 88 THR A C 1
ATOM 656 O O . THR A 1 88 ? -15.713 15.623 2.979 1.00 87.88 88 THR A O 1
ATOM 659 N N . GLU A 1 89 ? -14.609 16.355 1.172 1.00 88.56 89 GLU A N 1
ATOM 660 C CA . GLU A 1 89 ? -13.314 15.812 1.607 1.00 88.56 89 GLU A CA 1
ATOM 661 C C . GLU A 1 89 ? -12.879 16.364 2.978 1.00 88.56 89 GLU A C 1
ATOM 663 O O . GLU A 1 89 ? -12.333 15.634 3.806 1.00 88.56 89 GLU A O 1
ATOM 668 N N . GLN A 1 90 ? -13.162 17.644 3.254 1.00 87.00 90 GLN A N 1
ATOM 669 C CA . GLN A 1 90 ? -12.850 18.270 4.540 1.00 87.00 90 GLN A CA 1
ATOM 670 C C . GLN A 1 90 ? -13.683 17.668 5.677 1.00 87.00 90 GLN A C 1
ATOM 672 O O . GLN A 1 90 ? -13.156 17.425 6.762 1.00 87.00 90 GLN A O 1
ATOM 677 N N . ASN A 1 91 ? -14.963 17.378 5.423 1.00 90.12 91 ASN A N 1
ATOM 678 C CA . ASN A 1 91 ? -15.834 16.713 6.391 1.00 90.12 91 ASN A CA 1
ATOM 679 C C . ASN A 1 91 ? -15.318 15.312 6.745 1.00 90.12 91 ASN A C 1
ATOM 681 O O . ASN A 1 91 ? -15.276 14.957 7.922 1.00 90.12 91 ASN A O 1
ATOM 685 N N . ILE A 1 92 ? -14.855 14.545 5.755 1.00 92.38 92 ILE A N 1
ATOM 686 C CA . ILE A 1 92 ? -14.235 13.236 6.002 1.00 92.38 92 ILE A CA 1
ATOM 687 C C . ILE A 1 92 ? -12.899 13.379 6.732 1.00 92.38 92 ILE A C 1
ATOM 689 O O . ILE A 1 92 ? -12.652 12.653 7.693 1.00 92.38 92 ILE A O 1
ATOM 693 N N . ARG A 1 93 ? -12.065 14.363 6.374 1.00 91.62 93 ARG A N 1
ATOM 694 C CA . ARG A 1 93 ? -10.807 14.641 7.088 1.00 91.62 93 ARG A CA 1
ATOM 695 C C . ARG A 1 93 ? -11.039 14.930 8.577 1.00 91.62 93 ARG A C 1
ATOM 697 O O . ARG A 1 93 ? -10.234 14.527 9.416 1.00 91.62 93 ARG A O 1
ATOM 704 N N . SER A 1 94 ? -12.150 15.575 8.934 1.00 91.00 94 SER A N 1
ATOM 705 C CA . SER A 1 94 ? -12.539 15.803 10.332 1.00 91.00 94 SER A CA 1
ATOM 706 C C . SER A 1 94 ? -12.808 14.513 11.122 1.00 91.00 94 SER A C 1
ATOM 708 O O . SER A 1 94 ? -12.649 14.514 12.343 1.00 91.00 94 SER A O 1
ATOM 710 N N . LEU A 1 95 ? -13.132 13.388 10.472 1.00 94.88 95 LEU A N 1
ATOM 711 C CA . LEU A 1 95 ? -13.291 12.095 11.152 1.00 94.88 95 LEU A CA 1
ATOM 712 C C . LEU A 1 95 ? -11.974 11.602 11.765 1.00 94.88 95 LEU A C 1
ATOM 714 O O . LEU A 1 95 ? -11.989 11.003 12.842 1.00 94.88 95 LEU A O 1
ATOM 718 N N . PHE A 1 96 ? -10.830 11.909 11.144 1.00 94.31 96 PHE A N 1
ATOM 719 C CA . PHE A 1 96 ? -9.511 11.633 11.721 1.00 94.31 96 PHE A CA 1
ATOM 720 C C . PHE A 1 96 ? -9.290 12.423 13.020 1.00 94.31 96 PHE A C 1
ATOM 722 O O . PHE A 1 96 ? -8.769 11.888 13.999 1.00 94.31 96 PHE A O 1
ATOM 729 N N . VAL A 1 97 ? -9.745 13.680 13.066 1.00 92.88 97 VAL A N 1
ATOM 730 C CA . VAL A 1 97 ? -9.690 14.512 14.280 1.00 92.88 97 VAL A CA 1
ATOM 731 C C . VAL A 1 97 ? -10.565 13.912 15.379 1.00 92.88 97 VAL A C 1
ATOM 733 O O . VAL A 1 97 ? -10.113 13.763 16.509 1.00 92.88 97 VAL A O 1
ATOM 736 N N . LEU A 1 98 ? -11.788 13.486 15.053 1.00 94.31 98 LEU A N 1
ATOM 737 C CA . LEU A 1 98 ? -12.681 12.824 16.011 1.00 94.31 98 LEU A CA 1
ATOM 738 C C . LEU A 1 98 ? -12.109 11.510 16.556 1.00 94.31 98 LEU A C 1
ATOM 740 O O . LEU A 1 98 ? -12.317 11.185 17.729 1.00 94.31 98 LEU A O 1
ATOM 744 N N . PHE A 1 99 ? -11.392 10.762 15.717 1.00 96.94 99 PHE A N 1
ATOM 745 C CA . PHE A 1 99 ? -10.671 9.563 16.123 1.00 96.94 99 PHE A CA 1
ATOM 746 C C . PHE A 1 99 ? -9.515 9.900 17.078 1.00 96.94 99 PHE A C 1
ATOM 748 O O . PHE A 1 99 ? -9.434 9.322 18.158 1.00 96.94 99 PHE A O 1
ATOM 755 N N . ASN A 1 100 ? -8.683 10.891 16.751 1.00 95.94 100 ASN A N 1
ATOM 756 C CA . ASN A 1 100 ? -7.615 11.360 17.639 1.00 95.94 100 ASN A CA 1
ATOM 757 C C . ASN A 1 100 ? -8.129 11.902 18.975 1.00 95.94 100 ASN A C 1
ATOM 759 O O . ASN A 1 100 ? -7.554 11.601 20.019 1.00 95.94 100 ASN A O 1
ATOM 763 N N . ASN A 1 101 ? -9.232 12.651 18.962 1.00 96.06 101 ASN A N 1
ATOM 764 C CA . ASN A 1 101 ? -9.875 13.131 20.181 1.00 96.06 101 ASN A CA 1
ATOM 765 C C . ASN A 1 101 ? -10.323 11.954 21.053 1.00 96.06 101 ASN A C 1
ATOM 767 O O . ASN A 1 101 ? -10.153 12.000 22.266 1.00 96.06 101 ASN A O 1
ATOM 771 N N . ALA A 1 102 ? -10.839 10.876 20.447 1.00 97.12 102 ALA A N 1
ATOM 772 C CA . ALA A 1 102 ? -11.158 9.654 21.179 1.00 97.12 102 ALA A CA 1
ATOM 773 C C . ALA A 1 102 ? -9.898 9.004 21.779 1.00 97.12 102 ALA A C 1
ATOM 775 O O . ALA A 1 102 ? -9.932 8.629 22.949 1.00 97.12 102 ALA A O 1
ATOM 776 N N . LEU A 1 103 ? -8.779 8.938 21.041 1.00 97.31 103 LEU A N 1
ATOM 777 C CA . LEU A 1 103 ? -7.498 8.461 21.589 1.00 97.31 103 LEU A CA 1
ATOM 778 C C . LEU A 1 103 ? -7.050 9.298 22.798 1.00 97.31 103 LEU A C 1
ATOM 780 O O . LEU A 1 103 ? -6.636 8.744 23.813 1.00 97.31 103 LEU A O 1
ATOM 784 N N . ALA A 1 104 ? -7.186 10.625 22.719 1.00 96.38 104 ALA A N 1
ATOM 785 C CA . ALA A 1 104 ? -6.781 11.551 23.779 1.00 96.38 104 ALA A CA 1
ATOM 786 C C . ALA A 1 104 ? -7.564 11.365 25.090 1.00 96.38 104 ALA A C 1
ATOM 788 O O . ALA A 1 104 ? -7.073 11.739 26.152 1.00 96.38 104 ALA A O 1
ATOM 789 N N . THR A 1 105 ? -8.760 10.765 25.041 1.00 97.69 105 THR A N 1
ATOM 790 C CA . THR A 1 105 ? -9.538 10.468 26.255 1.00 97.69 105 THR A CA 1
ATOM 791 C C . THR A 1 105 ? -8.936 9.354 27.112 1.00 97.69 105 THR A C 1
ATOM 793 O O . THR A 1 105 ? -9.294 9.241 28.281 1.00 97.69 105 THR A O 1
ATOM 796 N N . GLY A 1 106 ? -8.085 8.494 26.539 1.00 94.62 106 GLY A N 1
ATOM 797 C CA . GLY A 1 106 ? -7.608 7.282 27.209 1.00 94.62 106 GLY A CA 1
ATOM 798 C C . GLY A 1 106 ? -8.702 6.237 27.480 1.00 94.62 106 GLY A C 1
ATOM 799 O O . GLY A 1 106 ? -8.450 5.292 28.218 1.00 94.62 106 GLY A O 1
ATOM 800 N N . ALA A 1 107 ? -9.906 6.383 26.907 1.00 96.44 107 ALA A N 1
ATOM 801 C CA . ALA A 1 107 ? -11.033 5.477 27.118 1.00 96.44 107 ALA A CA 1
ATOM 802 C C . ALA A 1 107 ? -11.250 4.550 25.899 1.00 96.44 107 ALA A C 1
ATOM 804 O O . ALA A 1 107 ? -11.815 4.995 24.892 1.00 96.44 107 ALA A O 1
ATOM 805 N N . PRO A 1 108 ? -10.895 3.250 25.980 1.00 97.06 108 PRO A N 1
ATOM 806 C CA . PRO A 1 108 ? -10.978 2.319 24.847 1.00 97.06 108 PRO A CA 1
ATOM 807 C C . PRO A 1 108 ? -12.377 2.229 24.231 1.00 97.06 108 PRO A C 1
ATOM 809 O O . PRO A 1 108 ? -12.526 2.273 23.012 1.00 97.06 108 PRO A O 1
ATOM 812 N N . LYS A 1 109 ? -13.420 2.244 25.072 1.00 96.25 109 LYS A N 1
ATOM 813 C CA . LYS A 1 109 ? -14.834 2.272 24.654 1.00 96.25 109 LYS A CA 1
ATOM 814 C C . LYS A 1 109 ? -15.171 3.429 23.718 1.00 96.25 109 LYS A C 1
ATOM 816 O O . LYS A 1 109 ? -15.942 3.261 22.774 1.00 96.25 109 LYS A O 1
ATOM 821 N N . LEU A 1 110 ? -14.620 4.618 23.971 1.00 96.31 110 LEU A N 1
ATOM 822 C CA . LEU A 1 110 ? -14.882 5.792 23.134 1.00 96.31 110 LEU A CA 1
ATOM 823 C C . LEU A 1 110 ? -14.192 5.678 21.774 1.00 96.31 110 LEU A C 1
ATOM 825 O O . LEU A 1 110 ? -14.743 6.151 20.779 1.00 96.31 110 LEU A O 1
ATOM 829 N N . VAL A 1 111 ? -13.031 5.021 21.722 1.00 97.31 111 VAL A N 1
ATOM 830 C CA . VAL A 1 111 ? -12.334 4.713 20.468 1.00 97.31 111 VAL A CA 1
ATOM 831 C C . VAL A 1 111 ? -13.093 3.638 19.690 1.00 97.31 111 VAL A C 1
ATOM 833 O O . VAL A 1 111 ? -13.423 3.859 18.526 1.00 97.31 111 VAL A O 1
ATOM 836 N N . ALA A 1 112 ? -13.460 2.527 20.336 1.00 96.56 112 ALA A N 1
ATOM 837 C CA . ALA A 1 112 ? -14.223 1.434 19.731 1.00 96.56 112 ALA A CA 1
ATOM 838 C C . ALA A 1 112 ? -15.570 1.908 19.155 1.00 96.56 112 ALA A C 1
ATOM 840 O O . ALA A 1 112 ? -15.936 1.535 18.046 1.00 96.56 112 ALA A O 1
ATOM 841 N N . LYS A 1 113 ? -16.260 2.847 19.819 1.00 95.56 113 LYS A N 1
ATOM 842 C CA . LYS A 1 113 ? -17.517 3.451 19.328 1.00 95.56 113 LYS A CA 1
ATOM 843 C C . LYS A 1 113 ? -17.379 4.193 17.986 1.00 95.56 113 LYS A C 1
ATOM 845 O O . LYS A 1 113 ? -18.395 4.499 17.350 1.00 95.56 113 LYS A O 1
ATOM 850 N N . ARG A 1 114 ? -16.160 4.526 17.546 1.00 96.44 114 ARG A N 1
ATOM 851 C CA . ARG A 1 114 ? -15.907 5.122 16.220 1.00 96.44 114 ARG A CA 1
ATOM 852 C C . ARG A 1 114 ? -15.945 4.093 15.089 1.00 96.44 114 ARG A C 1
ATOM 854 O O . ARG A 1 114 ? -16.075 4.499 13.937 1.00 96.44 114 ARG A O 1
ATOM 861 N N . TYR A 1 115 ? -15.861 2.804 15.399 1.00 97.19 115 TYR A N 1
ATOM 862 C CA . TYR A 1 115 ? -15.896 1.725 14.420 1.00 97.19 115 TYR A CA 1
ATOM 863 C C . TYR A 1 115 ? -17.330 1.293 14.095 1.00 97.19 115 TYR A C 1
ATOM 865 O O . TYR A 1 115 ? -18.251 1.478 14.893 1.00 97.19 115 TYR A O 1
ATOM 873 N N . ALA A 1 116 ? -17.509 0.786 12.877 1.00 95.50 116 ALA A N 1
ATOM 874 C CA . ALA A 1 116 ? -18.749 0.186 12.391 1.00 95.50 116 ALA A CA 1
ATOM 875 C C . ALA A 1 116 ? -18.958 -1.196 13.026 1.00 95.50 116 ALA A C 1
ATOM 877 O O . ALA A 1 116 ? -18.015 -1.778 13.568 1.00 95.50 116 ALA A O 1
ATOM 878 N N . LYS A 1 117 ? -20.170 -1.750 12.919 1.00 92.12 117 LYS A N 1
ATOM 879 C CA . LYS A 1 117 ? -20.473 -3.074 13.489 1.00 92.12 117 LYS A CA 1
ATOM 880 C C . LYS A 1 117 ? -19.595 -4.193 12.907 1.00 92.12 117 LYS A C 1
ATOM 882 O O . LYS A 1 117 ? -19.119 -5.037 13.657 1.00 92.12 117 LYS A O 1
ATOM 887 N N . ASP A 1 118 ? -19.351 -4.154 11.597 1.00 89.19 118 ASP A N 1
ATOM 888 C CA . ASP A 1 118 ? -18.572 -5.160 10.854 1.00 89.19 118 ASP A CA 1
ATOM 889 C C . ASP A 1 118 ? -17.166 -4.635 10.488 1.00 89.19 118 ASP A C 1
ATOM 891 O O . ASP A 1 118 ? -16.638 -4.855 9.386 1.00 89.19 118 ASP A O 1
ATOM 895 N N . ALA A 1 119 ? -16.581 -3.835 11.383 1.00 94.25 119 ALA A N 1
ATOM 896 C CA . ALA A 1 119 ? -15.291 -3.210 11.147 1.00 94.25 119 ALA A CA 1
ATOM 897 C C . ALA A 1 119 ? -14.127 -4.207 11.207 1.00 94.25 119 ALA A C 1
ATOM 899 O O . ALA A 1 119 ? -14.138 -5.157 11.981 1.00 94.25 119 ALA A O 1
ATOM 900 N N . VAL A 1 120 ? -13.084 -3.944 10.415 1.00 94.56 120 VAL A N 1
ATOM 901 C CA . VAL A 1 120 ? -11.817 -4.688 10.471 1.00 94.56 120 VAL A CA 1
ATOM 902 C C . VAL A 1 120 ? -10.675 -3.716 10.746 1.00 94.56 120 VAL A C 1
ATOM 904 O O . VAL A 1 120 ? -10.458 -2.762 9.993 1.00 94.56 120 VAL A O 1
ATOM 907 N N . LEU A 1 121 ? -9.942 -3.967 11.824 1.00 94.56 121 LEU A N 1
ATOM 908 C CA . LEU A 1 121 ? -8.744 -3.241 12.219 1.00 94.56 121 LEU A CA 1
ATOM 909 C C . LEU A 1 121 ? -7.516 -4.132 11.982 1.00 94.56 121 LEU A C 1
ATOM 911 O O . LEU A 1 121 ? -7.397 -5.213 12.549 1.00 94.56 121 LEU A O 1
ATOM 915 N N . LEU A 1 122 ? -6.590 -3.648 11.155 1.00 92.44 122 LEU A N 1
ATOM 916 C CA . LEU A 1 122 ? -5.245 -4.189 10.967 1.00 92.44 122 LEU A CA 1
ATOM 917 C C . LEU A 1 122 ? -4.254 -3.205 11.612 1.00 92.44 122 LEU A C 1
ATOM 919 O O . LEU A 1 122 ? -3.776 -2.282 10.938 1.00 92.44 122 LEU A O 1
ATOM 923 N N . PRO A 1 123 ? -3.992 -3.309 12.927 1.00 90.00 123 PRO A N 1
ATOM 924 C CA . PRO A 1 123 ? -3.138 -2.358 13.624 1.00 90.00 123 PRO A CA 1
ATOM 925 C C . PRO A 1 123 ? -1.663 -2.662 13.345 1.00 90.00 123 PRO A C 1
ATOM 927 O O . PRO A 1 123 ? -1.301 -3.772 12.971 1.00 90.00 123 PRO A O 1
ATOM 930 N N . SER A 1 124 ? -0.764 -1.708 13.572 1.00 80.56 124 SER A N 1
ATOM 931 C CA . SER A 1 124 ? 0.660 -1.892 13.251 1.00 80.56 124 SER A CA 1
ATOM 932 C C . SER A 1 124 ? 1.390 -2.931 14.110 1.00 80.56 124 SER A C 1
ATOM 934 O O . SER A 1 124 ? 2.540 -3.235 13.821 1.00 80.56 124 SER A O 1
ATOM 936 N N . THR A 1 125 ? 0.759 -3.435 15.169 1.00 76.31 125 THR A N 1
ATOM 937 C CA . THR A 1 125 ? 1.382 -4.281 16.197 1.00 76.31 125 THR A CA 1
ATOM 938 C C . THR A 1 125 ? 0.812 -5.695 16.273 1.00 76.31 125 THR A C 1
ATOM 940 O O . THR A 1 125 ? 1.424 -6.531 16.927 1.00 76.31 125 THR A O 1
ATOM 943 N N . ASN A 1 126 ? -0.320 -5.987 15.618 1.00 78.94 126 ASN A N 1
ATOM 944 C CA . ASN A 1 126 ? -0.970 -7.299 15.708 1.00 78.94 126 ASN A CA 1
ATOM 945 C C . ASN A 1 126 ? -0.853 -8.061 14.392 1.00 78.94 126 ASN A C 1
ATOM 947 O O . ASN A 1 126 ? -1.074 -7.501 13.315 1.00 78.94 126 ASN A O 1
ATOM 951 N N . VAL A 1 127 ? -0.542 -9.350 14.503 1.00 73.19 127 VAL A N 1
ATOM 952 C CA . VAL A 1 127 ? -0.532 -10.280 13.369 1.00 73.19 127 VAL A CA 1
ATOM 953 C C . VAL A 1 127 ? -1.945 -10.471 12.839 1.00 73.19 127 VAL A C 1
ATOM 955 O O . VAL A 1 127 ? -2.191 -10.237 11.656 1.00 73.19 127 VAL A O 1
ATOM 958 N N . ASP A 1 128 ? -2.868 -10.808 13.736 1.00 78.38 128 ASP A N 1
ATOM 959 C CA . ASP A 1 128 ? -4.227 -11.168 13.360 1.00 78.38 128 ASP A CA 1
ATOM 960 C C . ASP A 1 128 ? -5.127 -9.931 13.198 1.00 78.38 128 ASP A C 1
ATOM 962 O O . ASP A 1 128 ? -5.006 -8.960 13.962 1.00 78.38 128 ASP A O 1
ATOM 966 N N . PRO A 1 129 ? -6.058 -9.948 12.227 1.00 88.00 129 PRO A N 1
ATOM 967 C CA . PRO A 1 129 ? -7.084 -8.922 12.105 1.00 88.00 129 PRO A CA 1
ATOM 968 C C . PRO A 1 129 ? -7.994 -8.848 13.337 1.00 88.00 129 PRO A C 1
ATOM 970 O O . PRO A 1 129 ? -8.494 -9.857 13.829 1.00 88.00 129 PRO A O 1
ATOM 973 N N . VAL A 1 130 ? -8.287 -7.630 13.792 1.00 91.44 130 VAL A N 1
ATOM 974 C CA . VAL A 1 130 ? -9.192 -7.362 14.918 1.00 91.44 130 VAL A CA 1
ATOM 975 C C . VAL A 1 130 ? -10.570 -6.993 14.362 1.00 91.44 130 VAL A C 1
ATOM 977 O O . VAL A 1 130 ? -10.701 -5.988 13.662 1.00 91.44 130 VAL A O 1
ATOM 980 N N . MET A 1 131 ? -11.592 -7.816 14.620 1.00 88.06 131 MET A N 1
ATOM 981 C CA . MET A 1 131 ? -12.850 -7.781 13.844 1.00 88.06 131 MET A CA 1
ATOM 982 C C . MET A 1 131 ? -14.148 -7.651 14.653 1.00 88.06 131 MET A C 1
ATOM 984 O O . MET A 1 131 ? -15.219 -7.554 14.060 1.00 88.06 131 MET A O 1
ATOM 988 N N . THR A 1 132 ? -14.093 -7.662 15.987 1.00 90.56 132 THR A N 1
ATOM 989 C CA . THR A 1 132 ? -15.279 -7.438 16.833 1.00 90.56 132 THR A CA 1
ATOM 990 C C . THR A 1 132 ? -15.141 -6.143 17.617 1.00 90.56 132 THR A C 1
ATOM 992 O O . THR A 1 132 ? -14.027 -5.685 17.878 1.00 90.56 132 THR A O 1
ATOM 995 N N . ALA A 1 133 ? -16.266 -5.543 18.008 1.00 91.38 133 ALA A N 1
ATOM 996 C CA . ALA A 1 133 ? -16.255 -4.328 18.818 1.00 91.38 133 ALA A CA 1
ATOM 997 C C . ALA A 1 133 ? -15.509 -4.548 20.144 1.00 91.38 133 ALA A C 1
ATOM 999 O O . ALA A 1 133 ? -14.724 -3.695 20.555 1.00 91.38 133 ALA A O 1
ATOM 1000 N N . GLU A 1 134 ? -15.700 -5.717 20.758 1.00 93.31 134 GLU A N 1
ATOM 1001 C CA . GLU A 1 134 ? -15.026 -6.133 21.985 1.00 93.31 134 GLU A CA 1
ATOM 1002 C C . GLU A 1 134 ? -13.515 -6.280 21.773 1.00 93.31 134 GLU A C 1
ATOM 1004 O O . GLU A 1 134 ? -12.741 -5.744 22.558 1.00 93.31 134 GLU A O 1
ATOM 1009 N N . ALA A 1 135 ? -13.080 -6.922 20.683 1.00 93.75 135 ALA A N 1
ATOM 1010 C CA . ALA A 1 135 ? -11.657 -7.097 20.394 1.00 93.75 135 ALA A CA 1
ATOM 1011 C C . ALA A 1 135 ? -10.973 -5.770 20.015 1.00 93.75 135 ALA A C 1
ATOM 1013 O O . ALA A 1 135 ? -9.808 -5.549 20.343 1.00 93.75 135 ALA A O 1
ATOM 1014 N N . ILE A 1 136 ? -11.688 -4.857 19.345 1.00 94.81 136 ILE A N 1
ATOM 1015 C CA . ILE A 1 136 ? -11.197 -3.498 19.074 1.00 94.81 136 ILE A CA 1
ATOM 1016 C C . ILE A 1 136 ? -11.044 -2.723 20.387 1.00 94.81 136 ILE A C 1
ATOM 1018 O O . ILE A 1 136 ? -10.037 -2.041 20.578 1.00 94.81 136 ILE A O 1
ATOM 1022 N N . GLU A 1 137 ? -12.022 -2.814 21.292 1.00 95.56 137 GLU A N 1
ATOM 1023 C CA . GLU A 1 137 ? -11.934 -2.208 22.622 1.00 95.56 137 GLU A CA 1
ATOM 1024 C C . GLU A 1 137 ? -10.740 -2.762 23.410 1.00 95.56 137 GLU A C 1
ATOM 1026 O O . GLU A 1 137 ? -9.956 -1.976 23.939 1.00 95.56 137 GLU A O 1
ATOM 1031 N N . GLU A 1 138 ? -10.566 -4.083 23.433 1.00 93.75 138 GLU A N 1
ATOM 1032 C CA . GLU A 1 138 ? -9.451 -4.760 24.100 1.00 93.75 138 GLU A CA 1
ATOM 1033 C C . GLU A 1 138 ? -8.098 -4.319 23.530 1.00 93.75 138 GLU A C 1
ATOM 1035 O O . GLU A 1 138 ? -7.225 -3.892 24.282 1.00 93.75 138 GLU A O 1
ATOM 1040 N N . PHE A 1 139 ? -7.952 -4.280 22.202 1.00 93.62 139 PHE A N 1
ATOM 1041 C CA . PHE A 1 139 ? -6.747 -3.753 21.557 1.00 93.62 139 PHE A CA 1
ATOM 1042 C C . PHE A 1 139 ? -6.415 -2.323 22.025 1.00 93.62 139 PHE A C 1
ATOM 1044 O O . PHE A 1 139 ? -5.258 -1.995 22.308 1.00 93.62 139 PHE A O 1
ATOM 1051 N N . TYR A 1 140 ? -7.424 -1.449 22.114 1.00 95.56 140 TYR A N 1
ATOM 1052 C CA . TYR A 1 140 ? -7.212 -0.075 22.567 1.00 95.56 140 TYR A CA 1
ATOM 1053 C C . TYR A 1 140 ? -6.978 0.046 24.075 1.00 95.56 140 TYR A C 1
ATOM 1055 O O . TYR A 1 140 ? -6.398 1.050 24.484 1.00 95.56 140 TYR A O 1
ATOM 1063 N N . ALA A 1 141 ? -7.362 -0.937 24.894 1.00 92.38 141 ALA A N 1
ATOM 1064 C CA . ALA A 1 141 ? -7.031 -0.952 26.320 1.00 92.38 141 ALA A CA 1
ATOM 1065 C C . ALA A 1 141 ? -5.514 -0.903 26.540 1.00 92.38 141 ALA A C 1
ATOM 1067 O O . ALA A 1 141 ? -5.041 -0.065 27.309 1.00 92.38 141 ALA A O 1
ATOM 1068 N N . ASP A 1 142 ? -4.759 -1.689 25.773 1.00 88.69 142 ASP A N 1
ATOM 1069 C CA . ASP A 1 142 ? -3.297 -1.706 25.844 1.00 88.69 142 ASP A CA 1
ATOM 1070 C C . ASP A 1 142 ? -2.666 -0.563 25.042 1.00 88.69 142 ASP A C 1
ATOM 1072 O O . ASP A 1 142 ? -1.760 0.128 25.516 1.00 88.69 142 ASP A O 1
ATOM 1076 N N . TYR A 1 143 ? -3.152 -0.308 23.821 1.00 89.38 143 TYR A N 1
ATOM 1077 C CA . TYR A 1 143 ? -2.562 0.708 22.942 1.00 89.38 143 TYR A CA 1
ATOM 1078 C C . TYR A 1 143 ? -2.629 2.122 23.545 1.00 89.38 143 TYR A C 1
ATOM 1080 O O . TYR A 1 143 ? -1.711 2.923 23.350 1.00 89.38 143 TYR A O 1
ATOM 1088 N N . LEU A 1 144 ? -3.685 2.438 24.305 1.00 95.31 144 LEU A N 1
ATOM 1089 C CA . LEU A 1 144 ? -3.855 3.751 24.934 1.00 95.31 144 LEU A CA 1
ATOM 1090 C C . LEU A 1 144 ? -2.922 3.995 26.127 1.00 95.31 144 LEU A C 1
ATOM 1092 O O . LEU A 1 144 ? -2.691 5.161 26.458 1.00 95.31 144 LEU A O 1
ATOM 1096 N N . LEU A 1 145 ? -2.308 2.956 26.709 1.00 91.75 145 LEU A N 1
ATOM 1097 C CA . LEU A 1 145 ? -1.264 3.125 27.730 1.00 91.75 145 LEU A CA 1
ATOM 1098 C C . LEU A 1 145 ? -0.078 3.938 27.193 1.00 91.75 145 LEU A C 1
ATOM 1100 O O . LEU A 1 145 ? 0.550 4.681 27.943 1.00 91.75 145 LEU A O 1
ATOM 1104 N N . GLN A 1 146 ? 0.172 3.870 25.880 1.00 91.50 146 GLN A N 1
ATOM 1105 C CA . GLN A 1 146 ? 1.225 4.632 25.209 1.00 91.50 146 GLN A CA 1
ATOM 1106 C C . GLN A 1 146 ? 0.825 6.080 24.857 1.00 91.50 146 GLN A C 1
ATOM 1108 O O . GLN A 1 146 ? 1.547 6.752 24.121 1.00 91.50 146 GLN A O 1
ATOM 1113 N N . LYS A 1 147 ? -0.343 6.565 25.309 1.00 94.56 147 LYS A N 1
ATOM 1114 C CA . LYS A 1 147 ? -0.909 7.898 24.998 1.00 94.56 147 LYS A CA 1
ATOM 1115 C C . LYS A 1 147 ? -0.749 8.316 23.521 1.00 94.56 147 LYS A C 1
ATOM 1117 O O . LYS A 1 147 ? -0.215 9.390 23.229 1.00 94.56 147 LYS A O 1
ATOM 1122 N N . PRO A 1 148 ? -1.192 7.474 22.571 1.00 95.69 148 PRO A N 1
ATOM 1123 C CA . PRO A 1 148 ? -0.937 7.676 21.154 1.00 95.69 148 PRO A CA 1
ATOM 1124 C C . PRO A 1 148 ? -1.643 8.926 20.629 1.00 95.69 148 PRO A C 1
ATOM 1126 O O . PRO A 1 148 ? -2.839 9.109 20.850 1.00 95.69 148 PRO A O 1
ATOM 1129 N N . GLN A 1 149 ? -0.926 9.749 19.868 1.00 96.44 149 GLN A N 1
ATOM 1130 C CA . GLN A 1 149 ?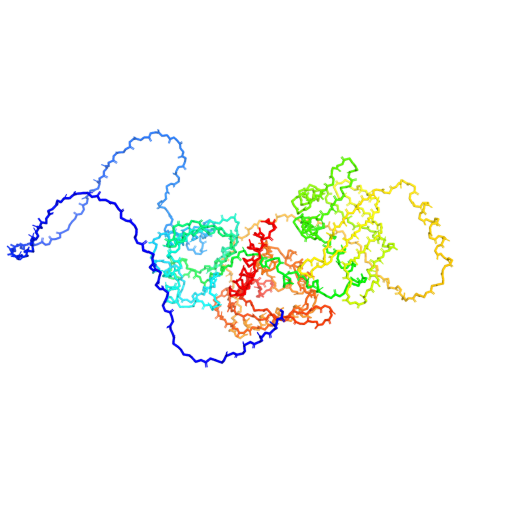 -1.488 10.872 19.112 1.00 96.44 149 GLN A CA 1
ATOM 1131 C C . GLN A 1 149 ? -0.978 10.840 17.678 1.00 96.44 149 GLN A C 1
ATOM 1133 O O . GLN A 1 149 ? 0.227 10.743 17.446 1.00 96.44 149 GLN A O 1
ATOM 1138 N N . LYS A 1 150 ? -1.888 10.913 16.703 1.00 94.50 150 LYS A N 1
ATOM 1139 C CA . LYS A 1 150 ? -1.526 10.833 15.285 1.00 94.50 150 LYS A CA 1
ATOM 1140 C C . LYS A 1 150 ? -1.584 12.205 14.622 1.00 94.50 150 LYS A C 1
ATOM 1142 O O . LYS A 1 150 ? -2.492 12.988 14.868 1.00 94.50 150 LYS A O 1
ATOM 1147 N N . ARG A 1 151 ? -0.661 12.485 13.711 1.00 93.50 151 ARG A N 1
ATOM 1148 C CA . ARG A 1 151 ? -0.657 13.690 12.878 1.00 93.50 151 ARG A CA 1
ATOM 1149 C C . ARG A 1 151 ? -0.510 13.278 11.426 1.00 93.50 151 ARG A C 1
ATOM 1151 O O . ARG A 1 151 ? 0.471 12.631 11.074 1.00 93.50 151 ARG A O 1
ATOM 1158 N N . VAL A 1 152 ? -1.474 13.639 10.586 1.00 90.81 152 VAL A N 1
ATOM 1159 C CA . VAL A 1 152 ? -1.367 13.412 9.139 1.00 90.81 152 VAL A CA 1
ATOM 1160 C C . VAL A 1 152 ? -0.208 14.249 8.598 1.00 90.81 152 VAL A C 1
ATOM 1162 O O . VAL A 1 152 ? -0.118 15.439 8.892 1.00 90.81 152 VAL A O 1
ATOM 1165 N N . LEU A 1 153 ? 0.687 13.614 7.845 1.00 85.88 153 LEU A N 1
ATOM 1166 C CA . LEU A 1 153 ? 1.770 14.280 7.118 1.00 85.88 153 LEU A CA 1
ATOM 1167 C C . LEU A 1 153 ? 1.379 14.476 5.656 1.00 85.88 153 LEU A C 1
ATOM 1169 O O . LEU A 1 153 ? 1.526 15.559 5.106 1.00 85.88 153 LEU A O 1
ATOM 1173 N N . GLU A 1 154 ? 0.839 13.418 5.060 1.00 83.44 154 GLU A N 1
ATOM 1174 C CA . GLU A 1 154 ? 0.332 13.390 3.697 1.00 83.44 154 GLU A CA 1
ATOM 1175 C C . GLU A 1 154 ? -0.929 12.529 3.690 1.00 83.44 154 GLU A C 1
ATOM 1177 O O . GLU A 1 154 ? -1.011 11.519 4.394 1.00 83.44 154 GLU A O 1
ATOM 1182 N N . GLY A 1 155 ? -1.934 12.914 2.916 1.00 84.56 155 GLY A N 1
ATOM 1183 C CA . GLY A 1 155 ? -3.133 12.107 2.792 1.00 84.56 155 GLY A CA 1
ATOM 1184 C C . GLY A 1 155 ? -4.012 12.550 1.646 1.00 84.56 155 GLY A C 1
ATOM 1185 O O . GLY A 1 155 ? -4.020 13.717 1.253 1.00 84.56 155 GLY A O 1
ATOM 1186 N N . ARG A 1 156 ? -4.780 11.599 1.133 1.00 85.44 156 ARG A N 1
ATOM 1187 C CA . ARG A 1 156 ? -5.809 11.826 0.131 1.00 85.44 156 ARG A CA 1
ATOM 1188 C C . ARG A 1 156 ? -7.132 11.332 0.679 1.00 85.44 156 ARG A C 1
ATOM 1190 O O . ARG A 1 156 ? -7.205 10.238 1.231 1.00 85.44 156 ARG A O 1
ATOM 1197 N N . VAL A 1 157 ? -8.154 12.159 0.504 1.00 91.06 157 VAL A N 1
ATOM 1198 C CA . VAL A 1 157 ? -9.529 11.788 0.799 1.00 91.06 157 VAL A CA 1
ATOM 1199 C C . VAL A 1 157 ? -10.236 11.468 -0.507 1.00 91.06 157 VAL A C 1
ATOM 1201 O O . VAL A 1 157 ? -10.020 12.147 -1.509 1.00 91.06 157 VAL A O 1
ATOM 1204 N N . ARG A 1 158 ? -11.073 10.435 -0.495 1.00 88.50 158 ARG A N 1
ATOM 1205 C CA . ARG A 1 158 ? -12.033 10.152 -1.561 1.00 88.50 158 ARG A CA 1
ATOM 1206 C C . ARG A 1 158 ? -13.412 9.977 -0.956 1.00 88.50 158 ARG A C 1
ATOM 1208 O O . ARG A 1 158 ? -13.560 9.354 0.093 1.00 88.50 158 ARG A O 1
ATOM 1215 N N . VAL A 1 159 ? -14.411 10.529 -1.627 1.00 87.94 159 VAL A N 1
ATOM 1216 C CA . VAL A 1 159 ? -15.813 10.436 -1.222 1.00 87.94 159 VAL A CA 1
ATOM 1217 C C . VAL A 1 159 ? -16.563 9.719 -2.333 1.00 87.94 159 VAL A C 1
ATOM 1219 O O . VAL A 1 159 ? -16.506 10.141 -3.485 1.00 87.94 159 VAL A O 1
ATOM 1222 N N . GLY A 1 160 ? -17.235 8.629 -1.981 1.00 82.75 160 GLY A N 1
ATOM 1223 C CA . GLY A 1 160 ? -18.180 7.940 -2.847 1.00 82.75 160 GLY A CA 1
ATOM 1224 C C . GLY A 1 160 ? -19.564 7.893 -2.205 1.00 82.75 160 GLY A C 1
ATOM 1225 O O . GLY A 1 160 ? -19.764 8.290 -1.054 1.00 82.75 160 GLY A O 1
ATOM 1226 N N . TYR A 1 161 ? -20.552 7.389 -2.939 1.00 79.62 161 TYR A N 1
ATOM 1227 C CA . TYR A 1 161 ? -21.907 7.295 -2.404 1.00 79.62 161 TYR A CA 1
ATOM 1228 C C . TYR A 1 161 ? -21.987 6.236 -1.288 1.00 79.62 161 TYR A C 1
ATOM 1230 O O . TYR A 1 161 ? -21.840 5.038 -1.531 1.00 79.62 161 TYR A O 1
ATOM 1238 N N . GLY A 1 162 ? -22.192 6.684 -0.044 1.00 79.88 162 GLY A N 1
ATOM 1239 C CA . GLY A 1 162 ? -22.311 5.819 1.139 1.00 79.88 162 GLY A CA 1
ATOM 1240 C C . GLY A 1 162 ? -20.989 5.264 1.693 1.00 79.88 162 GLY A C 1
ATOM 1241 O O . GLY A 1 162 ? -21.012 4.495 2.656 1.00 79.88 162 GLY A O 1
ATOM 1242 N N . TRP A 1 163 ? -19.845 5.659 1.130 1.00 88.88 163 TRP A N 1
ATOM 1243 C CA . TRP A 1 163 ? -18.515 5.299 1.622 1.00 88.88 163 TRP A CA 1
ATOM 1244 C C . TRP A 1 163 ? -17.524 6.443 1.414 1.00 88.88 163 TRP A C 1
ATOM 1246 O O . TRP A 1 163 ? -17.697 7.301 0.554 1.00 88.88 163 TRP A O 1
ATOM 1256 N N . SER A 1 164 ? -16.455 6.462 2.192 1.00 92.44 164 SER A N 1
ATOM 1257 C CA . SER A 1 164 ? -15.327 7.353 1.939 1.00 92.44 164 SER A CA 1
ATOM 1258 C C . SER A 1 164 ? -14.029 6.711 2.382 1.00 92.44 164 SER A C 1
ATOM 1260 O O . SER A 1 164 ? -14.017 5.712 3.100 1.00 92.44 164 SER A O 1
ATOM 1262 N N . GLU A 1 165 ? -12.923 7.280 1.939 1.00 92.25 165 GLU A N 1
ATOM 1263 C CA . GLU A 1 165 ? -11.591 6.843 2.304 1.00 92.25 165 GLU A CA 1
ATOM 1264 C C . GLU A 1 165 ? -10.734 8.045 2.681 1.00 92.25 165 GLU A C 1
ATOM 1266 O O . GLU A 1 165 ? -10.766 9.068 2.001 1.00 92.25 165 GLU A O 1
ATOM 1271 N N . ASP A 1 166 ? -9.931 7.892 3.732 1.00 94.31 166 ASP A N 1
ATOM 1272 C CA . ASP A 1 166 ? -8.787 8.749 4.027 1.00 94.31 166 ASP A CA 1
ATOM 1273 C C . ASP A 1 166 ? -7.532 7.880 4.173 1.00 94.31 166 ASP A C 1
ATOM 1275 O O . ASP A 1 166 ? -7.424 7.074 5.103 1.00 94.31 166 ASP A O 1
ATOM 1279 N N . ALA A 1 167 ? -6.589 8.018 3.242 1.00 91.69 167 ALA A N 1
ATOM 1280 C CA . ALA A 1 167 ? -5.379 7.206 3.196 1.00 91.69 167 ALA A CA 1
ATOM 1281 C C . ALA A 1 167 ? -4.125 8.053 2.962 1.00 91.69 167 ALA A C 1
ATOM 1283 O O . ALA A 1 167 ? -4.141 9.026 2.205 1.00 91.69 167 ALA A O 1
ATOM 1284 N N . GLY A 1 168 ? -3.014 7.667 3.592 1.00 88.75 168 GLY A N 1
ATOM 1285 C CA . GLY A 1 168 ? -1.742 8.367 3.446 1.00 88.75 168 GLY A CA 1
ATOM 1286 C C . GLY A 1 168 ? -0.701 8.000 4.497 1.00 88.75 168 GLY A C 1
ATOM 1287 O O . GLY A 1 168 ? -0.635 6.862 4.961 1.00 88.75 168 GLY A O 1
ATOM 1288 N N . ILE A 1 169 ? 0.122 8.980 4.865 1.00 85.25 169 ILE A N 1
ATOM 1289 C CA . ILE A 1 169 ? 1.213 8.856 5.833 1.00 85.25 169 ILE A CA 1
ATOM 1290 C C . ILE A 1 169 ? 0.913 9.735 7.047 1.00 85.25 169 ILE A C 1
ATOM 1292 O O . ILE A 1 169 ? 0.569 10.913 6.924 1.00 85.25 169 ILE A O 1
ATOM 1296 N N . CYS A 1 170 ? 1.076 9.175 8.239 1.00 90.31 170 CYS A N 1
ATOM 1297 C CA . CYS A 1 170 ? 0.971 9.890 9.503 1.00 90.31 170 CYS A CA 1
ATOM 1298 C C . CYS A 1 170 ? 2.234 9.718 10.352 1.00 90.31 170 CYS A C 1
ATOM 1300 O O . CYS A 1 170 ? 2.993 8.764 10.200 1.00 90.31 170 CYS A O 1
ATOM 1302 N N . GLU A 1 171 ? 2.451 10.658 11.262 1.00 91.69 171 GLU A N 1
ATOM 1303 C CA . GLU A 1 171 ? 3.363 10.539 12.393 1.00 91.69 171 GLU A CA 1
ATOM 1304 C C . GLU A 1 171 ? 2.545 10.156 13.629 1.00 91.69 171 GLU A C 1
ATOM 1306 O O . GLU A 1 171 ? 1.525 10.779 13.917 1.00 91.69 171 GLU A O 1
ATOM 1311 N N . ILE A 1 172 ? 2.984 9.142 14.363 1.00 92.38 172 ILE A N 1
ATOM 1312 C CA . ILE A 1 172 ? 2.386 8.682 15.613 1.00 92.38 172 ILE A CA 1
ATOM 1313 C C . ILE A 1 172 ? 3.349 9.058 16.736 1.00 92.38 172 ILE A C 1
ATOM 1315 O O . ILE A 1 172 ? 4.478 8.573 16.777 1.00 92.38 172 ILE A O 1
ATOM 1319 N N . SER A 1 173 ? 2.904 9.929 17.634 1.00 92.38 173 SER A N 1
ATOM 1320 C CA . SER A 1 173 ? 3.591 10.227 18.891 1.00 92.38 173 SER A CA 1
ATOM 1321 C C . SER A 1 173 ? 3.121 9.241 19.954 1.00 92.38 173 SER A C 1
ATOM 1323 O O . SER A 1 173 ? 1.917 9.041 20.106 1.00 92.38 173 SER A O 1
ATOM 1325 N N . LEU A 1 174 ? 4.066 8.624 20.655 1.00 90.06 174 LEU A N 1
ATOM 1326 C CA . LEU A 1 174 ? 3.847 7.633 21.706 1.00 90.06 174 LEU A CA 1
ATOM 1327 C C . LEU A 1 174 ? 4.671 8.030 22.932 1.00 90.06 174 LEU A C 1
ATOM 1329 O O . LEU A 1 174 ? 5.787 8.526 22.783 1.00 90.06 174 LEU A O 1
ATOM 1333 N N . GLN A 1 175 ? 4.147 7.772 24.122 1.00 90.25 175 GLN A N 1
ATOM 1334 C CA . GLN A 1 175 ? 4.849 7.902 25.392 1.00 90.25 175 GLN A CA 1
ATOM 1335 C C . GLN A 1 175 ? 5.009 6.512 26.008 1.00 90.25 175 GLN A C 1
ATOM 1337 O O . GLN A 1 175 ? 4.023 5.804 26.181 1.00 90.25 175 GLN A O 1
ATOM 1342 N N . ASP A 1 176 ? 6.232 6.117 26.341 1.00 84.25 176 ASP A N 1
ATOM 1343 C CA . ASP A 1 176 ? 6.482 4.875 27.064 1.00 84.25 176 ASP A CA 1
ATOM 1344 C C . ASP A 1 176 ? 5.816 4.931 28.455 1.00 84.25 176 ASP A C 1
ATOM 1346 O O . ASP A 1 176 ? 6.038 5.895 29.196 1.00 84.25 176 ASP A O 1
ATOM 1350 N N . PRO A 1 177 ? 4.982 3.941 28.825 1.00 80.88 177 PRO A N 1
ATOM 1351 C CA . PRO A 1 177 ? 4.188 4.010 30.049 1.00 80.88 177 PRO A CA 1
ATOM 1352 C C . PRO A 1 177 ? 5.021 3.878 31.331 1.00 80.88 177 PRO A C 1
ATOM 1354 O O . PRO A 1 177 ? 4.529 4.246 32.396 1.00 80.88 177 PRO A O 1
ATOM 1357 N N . VAL A 1 178 ? 6.255 3.365 31.251 1.00 84.56 178 VAL A N 1
ATOM 1358 C CA . VAL A 1 178 ? 7.118 3.118 32.417 1.00 84.56 178 VAL A CA 1
ATOM 1359 C C . VAL A 1 178 ? 8.089 4.278 32.633 1.00 84.56 178 VAL A C 1
ATOM 1361 O O . VAL A 1 178 ? 8.134 4.871 33.706 1.00 84.56 178 VAL A O 1
ATOM 1364 N N . SER A 1 179 ? 8.860 4.617 31.604 1.00 87.38 179 SER A N 1
ATOM 1365 C CA . SER A 1 179 ? 9.892 5.657 31.628 1.00 87.38 179 SER A CA 1
ATOM 1366 C C . SER A 1 179 ? 9.349 7.062 31.362 1.00 87.38 179 SER A C 1
ATOM 1368 O O . SER A 1 179 ? 10.009 8.048 31.683 1.00 87.38 179 SER A O 1
ATOM 1370 N N . GLY A 1 180 ? 8.167 7.180 30.746 1.00 88.31 180 GLY A N 1
ATOM 1371 C CA . GLY A 1 180 ? 7.602 8.457 30.305 1.00 88.31 180 GLY A CA 1
ATOM 1372 C C . GLY A 1 180 ? 8.283 9.052 29.066 1.00 88.31 180 GLY A C 1
ATOM 1373 O O . GLY A 1 180 ? 7.927 10.163 28.657 1.00 88.31 180 GLY A O 1
ATOM 1374 N N . LEU A 1 181 ? 9.241 8.342 28.459 1.00 85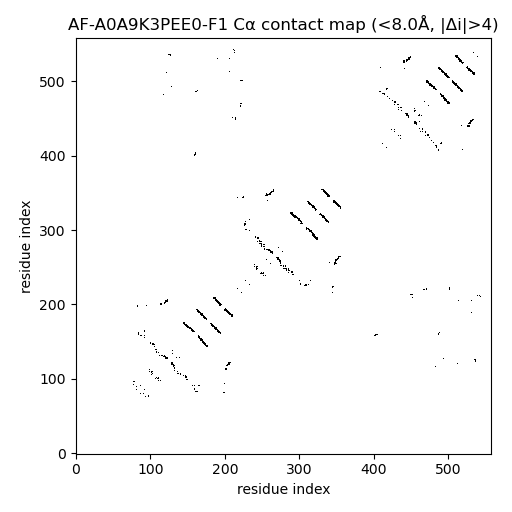.69 181 LEU A N 1
ATOM 1375 C CA . LEU A 1 181 ? 9.966 8.801 27.277 1.00 85.69 181 LEU A CA 1
ATOM 1376 C C . LEU A 1 181 ? 9.045 8.884 26.059 1.00 85.69 181 LEU A C 1
ATOM 1378 O O . LEU A 1 181 ? 8.264 7.978 25.779 1.00 85.69 181 LEU A O 1
ATOM 1382 N N . ASN A 1 182 ? 9.164 9.975 25.306 1.00 86.88 182 ASN A N 1
ATOM 1383 C CA . ASN A 1 182 ? 8.388 10.177 24.090 1.00 86.88 182 ASN A CA 1
ATOM 1384 C C . ASN A 1 182 ? 9.151 9.660 22.871 1.00 86.88 182 ASN A C 1
ATOM 1386 O O . ASN A 1 182 ? 10.327 9.972 22.690 1.00 86.88 182 ASN A O 1
ATOM 1390 N N . ARG A 1 183 ? 8.451 8.956 21.983 1.00 87.50 183 ARG A N 1
ATOM 1391 C CA . ARG A 1 183 ? 8.949 8.565 20.662 1.00 87.50 183 ARG A CA 1
ATOM 1392 C C . ARG A 1 183 ? 7.960 8.945 19.571 1.00 87.50 183 ARG A C 1
ATOM 1394 O O . ARG A 1 183 ? 6.753 9.030 19.798 1.00 87.50 183 ARG A O 1
ATOM 1401 N N . LYS A 1 184 ? 8.479 9.147 18.364 1.00 85.81 184 LYS A N 1
ATOM 1402 C CA . LYS A 1 184 ? 7.687 9.403 17.160 1.00 85.81 184 LYS A CA 1
ATOM 1403 C C . LYS A 1 184 ? 8.010 8.357 16.111 1.00 85.81 184 LYS A C 1
ATOM 1405 O O . LYS A 1 184 ? 9.178 8.108 15.839 1.00 85.81 184 LYS A O 1
ATOM 1410 N N . VAL A 1 185 ? 6.981 7.779 15.506 1.00 83.81 185 VAL A N 1
ATOM 1411 C CA . VAL A 1 185 ? 7.124 6.822 14.402 1.00 83.81 185 VAL A CA 1
ATOM 1412 C C . VAL A 1 185 ? 6.278 7.275 13.223 1.00 83.81 185 VAL A C 1
ATOM 1414 O O . VAL A 1 185 ? 5.182 7.797 13.412 1.00 83.81 185 VAL A O 1
ATOM 1417 N N . LYS A 1 186 ? 6.762 7.097 11.993 1.00 84.31 186 LYS A N 1
ATOM 1418 C CA . LYS A 1 186 ? 5.935 7.324 10.801 1.00 84.31 186 LYS A CA 1
ATOM 1419 C C . LYS A 1 186 ? 5.211 6.032 10.429 1.00 84.31 186 LYS A C 1
ATOM 1421 O O . LYS A 1 186 ? 5.747 4.944 10.615 1.00 84.31 186 LYS A O 1
ATOM 1426 N N . ALA A 1 187 ? 3.998 6.146 9.907 1.00 85.81 187 ALA A N 1
ATOM 1427 C CA . ALA A 1 187 ? 3.178 5.009 9.517 1.00 85.81 187 ALA A CA 1
ATOM 1428 C C . ALA A 1 187 ? 2.300 5.343 8.311 1.00 85.81 187 ALA A C 1
ATOM 1430 O O . ALA A 1 187 ? 1.779 6.455 8.195 1.00 85.81 187 ALA A O 1
ATOM 1431 N N . ARG A 1 188 ? 2.079 4.350 7.454 1.00 89.12 188 ARG A N 1
ATOM 1432 C CA . ARG A 1 188 ? 0.994 4.351 6.473 1.00 89.12 188 ARG A CA 1
ATOM 1433 C C . ARG A 1 188 ? -0.319 4.095 7.199 1.00 89.12 188 ARG A C 1
ATOM 1435 O O . ARG A 1 188 ? -0.375 3.258 8.102 1.00 89.12 188 ARG A O 1
ATOM 1442 N N . TYR A 1 189 ? -1.370 4.792 6.795 1.00 92.94 189 TYR A N 1
ATOM 1443 C CA . TYR A 1 189 ? -2.720 4.566 7.292 1.00 92.94 189 TYR A CA 1
ATOM 1444 C C . TYR A 1 189 ? -3.725 4.548 6.143 1.00 92.94 189 TYR A C 1
ATOM 1446 O O . TYR A 1 189 ? -3.552 5.223 5.127 1.00 92.94 189 TYR A O 1
ATOM 1454 N N . SER A 1 190 ? -4.800 3.792 6.326 1.00 94.31 190 SER A N 1
ATOM 1455 C CA . SER A 1 190 ? -5.990 3.853 5.482 1.00 94.31 190 SER A CA 1
ATOM 1456 C C . SER A 1 190 ? -7.219 3.645 6.343 1.00 94.31 190 SER A C 1
ATOM 1458 O O . SER A 1 190 ? -7.359 2.596 6.975 1.00 94.31 190 SER A O 1
ATOM 1460 N N . PHE A 1 191 ? -8.092 4.645 6.366 1.00 96.00 191 PHE A N 1
ATOM 1461 C CA . PHE A 1 191 ? -9.429 4.555 6.924 1.00 96.00 191 PHE A CA 1
ATOM 1462 C C . PHE A 1 191 ? -10.426 4.458 5.780 1.00 96.00 191 PHE A C 1
ATOM 1464 O O . PHE A 1 191 ? -10.443 5.329 4.917 1.00 96.00 191 PHE A O 1
ATOM 1471 N N . VAL A 1 192 ? -11.271 3.431 5.794 1.00 94.56 192 VAL A N 1
ATOM 1472 C CA . VAL A 1 192 ? -12.493 3.401 4.985 1.00 94.56 192 VAL A CA 1
ATOM 1473 C C . VAL A 1 192 ? -13.655 3.642 5.931 1.00 94.56 192 VAL A C 1
ATOM 1475 O O . VAL A 1 192 ? -13.826 2.896 6.902 1.00 94.56 192 VAL A O 1
ATOM 1478 N N . TYR A 1 193 ? -14.435 4.682 5.664 1.00 94.94 193 TYR A N 1
ATOM 1479 C CA . TYR A 1 193 ? -15.610 5.035 6.442 1.00 94.94 193 TYR A CA 1
ATOM 1480 C C . TYR A 1 193 ? -16.887 4.655 5.703 1.00 94.94 193 TYR A C 1
ATOM 1482 O O . TYR A 1 193 ? -16.966 4.730 4.477 1.00 94.94 193 TYR A O 1
ATOM 1490 N N . VAL A 1 194 ? -17.910 4.304 6.471 1.00 93.19 194 VAL A N 1
ATOM 1491 C CA . VAL A 1 194 ? -19.270 4.068 5.983 1.00 93.19 194 VAL A CA 1
ATOM 1492 C C . VAL A 1 194 ? -20.267 4.862 6.795 1.00 93.19 194 VAL A C 1
ATOM 1494 O O . VAL A 1 194 ? -20.025 5.177 7.961 1.00 93.19 194 VAL A O 1
ATOM 1497 N N . TRP A 1 195 ? -21.396 5.172 6.175 1.00 90.00 195 TRP A N 1
ATOM 1498 C CA . TRP A 1 195 ? -22.511 5.793 6.866 1.00 90.00 195 TRP A CA 1
ATOM 1499 C C . TRP A 1 195 ? -23.397 4.720 7.501 1.00 90.00 195 TRP A C 1
ATOM 1501 O O . TRP A 1 195 ? -24.099 3.988 6.808 1.00 90.00 195 TRP A O 1
ATOM 1511 N N . GLU A 1 196 ? -23.360 4.619 8.828 1.00 88.38 196 GLU A N 1
ATOM 1512 C CA . GLU A 1 196 ? -24.112 3.638 9.611 1.00 88.38 196 GLU A CA 1
ATOM 1513 C C . GLU A 1 196 ? -24.841 4.350 10.753 1.00 88.38 196 GLU A C 1
ATOM 1515 O O . GLU A 1 196 ? -24.247 5.125 11.502 1.00 88.38 196 GLU A O 1
ATOM 1520 N N . SER A 1 197 ? -26.139 4.081 10.920 1.00 87.25 197 SER A N 1
ATOM 1521 C CA . SER A 1 197 ? -26.935 4.638 12.027 1.00 87.25 197 SER A CA 1
ATOM 1522 C C . SER A 1 197 ? -26.849 6.172 12.137 1.00 87.25 197 SER A C 1
ATOM 1524 O O . SER A 1 197 ? -26.725 6.717 13.233 1.00 87.25 197 SER A O 1
ATOM 1526 N N . HIS A 1 198 ? -26.917 6.867 10.995 1.00 87.44 198 HIS A N 1
ATOM 1527 C CA . HIS A 1 198 ? -26.805 8.330 10.882 1.00 87.44 198 HIS A CA 1
ATOM 1528 C C . HIS A 1 198 ? -25.461 8.911 11.358 1.00 87.44 198 HIS A C 1
ATOM 1530 O O . HIS A 1 198 ? -25.395 10.064 11.783 1.00 87.44 198 HIS A O 1
ATOM 1536 N N . GLN A 1 199 ? -24.391 8.113 11.321 1.00 91.44 199 GLN A N 1
ATOM 1537 C CA . GLN A 1 199 ? -23.039 8.545 11.660 1.00 91.44 199 GLN A CA 1
ATOM 1538 C C . GLN A 1 199 ? -22.016 7.917 10.711 1.00 91.44 199 GLN A C 1
ATOM 1540 O O . GLN A 1 199 ? -22.130 6.754 10.332 1.00 91.44 199 GLN A O 1
ATOM 1545 N N . TRP A 1 200 ? -20.958 8.657 10.386 1.00 94.06 200 TRP A N 1
ATOM 1546 C CA . TRP A 1 200 ? -19.779 8.064 9.763 1.00 94.06 200 TRP A CA 1
ATOM 1547 C C . TRP A 1 200 ? -19.039 7.180 10.775 1.00 94.06 200 TRP A C 1
ATOM 1549 O O . TRP A 1 200 ? -18.707 7.618 11.882 1.00 94.06 200 TRP A O 1
ATOM 1559 N N . LYS A 1 201 ? -18.773 5.933 10.386 1.00 95.81 201 LYS A N 1
ATOM 1560 C CA . LYS A 1 201 ? -18.080 4.916 11.181 1.00 95.81 201 LYS A CA 1
ATOM 1561 C C . LYS A 1 201 ? -16.894 4.348 10.419 1.00 95.81 201 LYS A C 1
ATOM 1563 O O . LYS A 1 201 ? -16.955 4.191 9.204 1.00 95.81 201 LYS A O 1
ATOM 1568 N N . ILE A 1 202 ? -15.827 4.004 11.135 1.00 96.56 202 ILE A N 1
ATOM 1569 C CA . ILE A 1 202 ? -14.652 3.334 10.569 1.00 96.56 202 ILE A CA 1
ATOM 1570 C C . ILE A 1 202 ? -15.017 1.878 10.275 1.00 96.56 202 ILE A C 1
ATOM 1572 O O . ILE A 1 202 ? -15.209 1.086 11.195 1.00 96.56 202 ILE A O 1
ATOM 1576 N N . LEU A 1 203 ? -15.093 1.518 8.999 1.00 94.62 203 LEU A N 1
ATOM 1577 C CA . LEU A 1 203 ? -15.311 0.144 8.550 1.00 94.62 203 LEU A CA 1
ATOM 1578 C C . LEU A 1 203 ? -13.994 -0.617 8.362 1.00 94.62 203 LEU A C 1
ATOM 1580 O O . LEU A 1 203 ? -13.936 -1.837 8.525 1.00 94.62 203 LEU A O 1
ATOM 1584 N N . GLN A 1 204 ? -12.938 0.076 7.955 1.00 94.81 204 GLN A N 1
ATOM 1585 C CA . GLN A 1 204 ? -11.611 -0.506 7.799 1.00 94.81 204 GLN A CA 1
ATOM 1586 C C . GLN A 1 204 ? -10.579 0.477 8.322 1.00 94.81 204 GLN A C 1
ATOM 1588 O O . GLN A 1 204 ? -10.633 1.658 7.987 1.00 94.81 204 GLN A O 1
ATOM 1593 N N . HIS A 1 205 ? -9.629 -0.018 9.103 1.00 95.69 205 HIS A N 1
ATOM 1594 C CA . HIS A 1 205 ? -8.452 0.737 9.511 1.00 95.69 205 HIS A CA 1
ATOM 1595 C C . HIS A 1 205 ? -7.227 -0.145 9.320 1.00 95.69 205 HIS A C 1
ATOM 1597 O O . HIS A 1 205 ? -7.030 -1.098 10.066 1.00 95.69 205 HIS A O 1
ATOM 1603 N N . HIS A 1 206 ? -6.408 0.171 8.320 1.00 94.12 206 HIS A N 1
ATOM 1604 C CA . HIS A 1 206 ? -5.143 -0.514 8.074 1.00 94.12 206 HIS A CA 1
ATOM 1605 C C . HIS A 1 206 ? -3.997 0.442 8.395 1.00 94.12 206 HIS A C 1
ATOM 1607 O O . HIS A 1 206 ? -3.862 1.487 7.761 1.00 94.12 206 HIS A O 1
ATOM 1613 N N . SER A 1 207 ? -3.200 0.111 9.412 1.00 91.31 207 SER A N 1
ATOM 1614 C CA . SER A 1 207 ? -2.052 0.901 9.857 1.00 91.31 207 SER A CA 1
ATOM 1615 C C . SER A 1 207 ? -0.785 0.051 9.812 1.00 91.31 207 SER A C 1
ATOM 1617 O O . SER A 1 207 ? -0.736 -1.032 10.393 1.00 91.31 207 SER A O 1
ATOM 1619 N N . SER A 1 208 ? 0.269 0.559 9.179 1.00 87.50 208 SER A N 1
ATOM 1620 C CA . SER A 1 208 ? 1.569 -0.117 9.106 1.00 87.50 208 SER A CA 1
ATOM 1621 C C . SER A 1 208 ? 2.703 0.874 9.353 1.00 87.50 208 SER A C 1
ATOM 1623 O O . SER A 1 208 ? 2.739 1.952 8.760 1.00 87.50 208 SER A O 1
ATOM 1625 N N . ILE A 1 209 ? 3.616 0.544 10.271 1.00 82.50 209 ILE A N 1
ATOM 1626 C CA . ILE A 1 209 ? 4.777 1.394 10.567 1.00 82.50 209 ILE A CA 1
ATOM 1627 C C . ILE A 1 209 ? 5.685 1.434 9.333 1.00 82.50 209 ILE A C 1
ATOM 1629 O O . ILE A 1 209 ? 5.856 0.431 8.637 1.00 82.50 209 ILE A O 1
ATOM 1633 N N . LEU A 1 210 ? 6.249 2.607 9.057 1.00 72.44 210 LEU A N 1
ATOM 1634 C CA . LEU A 1 210 ? 7.359 2.752 8.126 1.00 72.44 210 LEU A CA 1
ATOM 1635 C C . LEU A 1 210 ? 8.632 2.327 8.869 1.00 72.44 210 LEU A C 1
ATOM 1637 O O . LEU A 1 210 ? 9.159 3.091 9.676 1.00 72.44 210 LEU A O 1
ATOM 1641 N N . GLY A 1 211 ? 9.062 1.081 8.665 1.00 58.62 211 GLY A N 1
ATOM 1642 C CA . GLY A 1 211 ? 10.299 0.527 9.227 1.00 58.62 211 GLY A CA 1
ATOM 1643 C C . GLY A 1 211 ? 11.436 0.471 8.201 1.00 58.62 211 GLY A C 1
ATOM 1644 O O . GLY A 1 211 ? 11.215 0.670 7.007 1.00 58.62 211 GLY A O 1
ATOM 1645 N N . ALA A 1 212 ? 12.649 0.130 8.653 1.00 40.59 212 ALA A N 1
ATOM 1646 C CA . ALA A 1 212 ? 13.817 -0.109 7.790 1.00 40.59 212 ALA A CA 1
ATOM 1647 C C . ALA A 1 212 ? 13.629 -1.276 6.795 1.00 40.59 212 ALA A C 1
ATOM 1649 O O . ALA A 1 212 ? 14.408 -1.425 5.865 1.00 40.59 212 ALA A O 1
ATOM 1650 N N . VAL A 1 213 ? 12.554 -2.058 6.935 1.00 41.81 213 VAL A N 1
ATOM 1651 C CA . VAL A 1 213 ? 12.194 -3.189 6.063 1.00 41.81 213 VAL A CA 1
ATOM 1652 C C . VAL A 1 213 ? 11.843 -2.769 4.633 1.00 41.81 213 VAL A C 1
ATOM 1654 O O . VAL A 1 213 ? 11.934 -3.573 3.711 1.00 41.81 213 VAL A O 1
ATOM 1657 N N . GLU A 1 214 ? 11.554 -1.489 4.396 1.00 43.91 214 GLU A N 1
ATOM 1658 C CA . GLU A 1 214 ? 11.496 -0.949 3.028 1.00 43.91 214 GLU A CA 1
ATOM 1659 C C . GLU A 1 214 ? 12.866 -0.985 2.316 1.00 43.91 214 GLU A C 1
ATOM 1661 O O . GLU A 1 214 ? 12.925 -0.812 1.102 1.00 43.91 214 GLU A O 1
ATOM 1666 N N . ALA A 1 215 ? 13.952 -1.238 3.059 1.00 33.91 215 ALA A N 1
ATOM 1667 C CA . ALA A 1 215 ? 15.298 -1.519 2.564 1.00 33.91 215 ALA A CA 1
ATOM 1668 C C . ALA A 1 215 ? 15.720 -2.994 2.732 1.00 33.91 215 ALA A C 1
ATOM 1670 O O . ALA A 1 215 ? 16.832 -3.341 2.344 1.00 33.91 215 ALA A O 1
ATOM 1671 N N . SER A 1 216 ? 14.868 -3.877 3.279 1.00 36.91 216 SER A N 1
ATOM 1672 C CA . SER A 1 216 ? 15.228 -5.293 3.407 1.00 36.91 216 SER A CA 1
ATOM 1673 C C . SER A 1 216 ? 15.361 -5.947 2.023 1.00 36.91 216 SER A C 1
ATOM 1675 O O . SER A 1 216 ? 14.560 -5.643 1.131 1.00 36.91 216 SER A O 1
ATOM 1677 N N . PRO A 1 217 ? 16.277 -6.922 1.853 1.00 36.88 217 PRO A N 1
ATOM 1678 C CA . PRO A 1 217 ? 16.477 -7.674 0.606 1.00 36.88 217 PRO A CA 1
ATOM 1679 C C . PRO A 1 217 ? 15.206 -8.326 0.028 1.00 36.88 217 PRO A C 1
ATOM 1681 O O . PRO A 1 217 ? 15.197 -8.718 -1.133 1.00 36.88 217 PRO A O 1
ATOM 1684 N N . MET A 1 218 ? 14.131 -8.425 0.825 1.00 38.69 218 MET A N 1
ATOM 1685 C CA . MET A 1 218 ? 12.802 -8.905 0.421 1.00 38.69 218 MET A CA 1
ATOM 1686 C C . MET A 1 218 ? 12.014 -7.933 -0.481 1.00 38.69 218 MET A C 1
ATOM 1688 O O . MET A 1 218 ? 11.113 -8.367 -1.195 1.00 38.69 218 MET A O 1
ATOM 1692 N N . CYS A 1 219 ? 12.285 -6.622 -0.409 1.00 37.66 219 CYS A N 1
ATOM 1693 C CA . CYS A 1 219 ? 11.493 -5.557 -1.054 1.00 37.66 219 CYS A CA 1
ATOM 1694 C C . CYS A 1 219 ? 12.216 -4.838 -2.204 1.00 37.66 219 CYS A C 1
ATOM 1696 O O . CYS A 1 219 ? 11.610 -4.041 -2.917 1.00 37.66 219 CYS A O 1
ATOM 1698 N N . VAL A 1 220 ? 13.492 -5.122 -2.419 1.00 38.97 220 VAL A N 1
ATOM 1699 C CA . VAL A 1 220 ? 14.155 -4.899 -3.706 1.00 38.97 220 VAL A CA 1
ATOM 1700 C C . VAL A 1 220 ? 13.956 -6.165 -4.541 1.00 38.97 220 VAL A C 1
ATOM 1702 O O . VAL A 1 220 ? 13.810 -7.238 -3.953 1.00 38.97 220 VAL A O 1
ATOM 1705 N N . PRO A 1 221 ? 13.909 -6.113 -5.890 1.00 38.75 221 PRO A N 1
ATOM 1706 C CA . PRO A 1 221 ? 14.166 -7.329 -6.658 1.00 38.75 221 PRO A CA 1
ATOM 1707 C C . PRO A 1 221 ? 15.383 -7.990 -6.026 1.00 38.75 221 PRO A C 1
ATOM 1709 O O . PRO A 1 221 ? 16.375 -7.292 -5.812 1.00 38.75 221 PRO A O 1
ATOM 1712 N N . SER A 1 222 ? 15.255 -9.264 -5.643 1.00 36.66 222 SER A N 1
ATOM 1713 C CA . SER A 1 222 ? 16.354 -10.040 -5.079 1.00 36.66 222 SER A CA 1
ATOM 1714 C C . SER A 1 222 ? 17.542 -9.862 -6.015 1.00 36.66 222 SER A C 1
ATOM 1716 O O . SER A 1 222 ? 17.641 -10.467 -7.083 1.00 36.66 222 SER A O 1
ATOM 1718 N N . MET A 1 223 ? 18.434 -8.960 -5.637 1.00 46.03 223 MET A N 1
ATOM 1719 C CA . MET A 1 223 ? 19.776 -8.882 -6.157 1.00 46.03 223 MET A CA 1
ATOM 1720 C C . MET A 1 223 ? 20.497 -9.898 -5.312 1.00 46.03 223 MET A C 1
ATOM 1722 O O . MET A 1 223 ? 21.153 -9.540 -4.341 1.00 46.03 223 MET A O 1
ATOM 1726 N N . SER A 1 224 ? 20.189 -11.164 -5.607 1.00 45.25 224 SER A N 1
ATOM 1727 C CA . SER A 1 224 ? 20.542 -12.298 -4.774 1.00 45.25 224 SER A CA 1
ATOM 1728 C C . SER A 1 224 ? 22.014 -12.223 -4.383 1.00 45.25 224 SER A C 1
ATOM 1730 O O . SER A 1 224 ? 22.841 -11.726 -5.150 1.00 45.25 224 SER A O 1
ATOM 1732 N N . SER A 1 225 ? 22.370 -12.846 -3.267 1.00 50.38 225 SER A N 1
ATOM 1733 C CA . SER A 1 225 ? 23.751 -13.196 -2.910 1.00 50.38 225 SER A CA 1
ATOM 1734 C C . SER A 1 225 ? 24.449 -14.106 -3.942 1.00 50.38 225 SER A C 1
ATOM 1736 O O . SER A 1 225 ? 25.549 -14.598 -3.707 1.00 50.38 225 SER A O 1
ATOM 1738 N N . GLY A 1 226 ? 23.811 -14.360 -5.091 1.00 57.31 226 GLY A N 1
ATOM 1739 C CA . GLY A 1 226 ? 24.369 -15.084 -6.215 1.00 57.31 226 GLY A CA 1
ATOM 1740 C C . GLY A 1 226 ? 25.524 -14.352 -6.911 1.00 57.31 226 GLY A C 1
ATOM 1741 O O . GLY A 1 226 ? 25.704 -13.134 -6.775 1.00 57.31 226 GLY A O 1
ATOM 1742 N N . PRO A 1 227 ? 26.309 -15.105 -7.695 1.00 66.94 227 PRO A N 1
ATOM 1743 C CA . PRO A 1 227 ? 27.482 -14.592 -8.384 1.00 66.94 227 PRO A CA 1
ATOM 1744 C C . PRO A 1 227 ? 27.127 -13.464 -9.350 1.00 66.94 227 PRO A C 1
ATOM 1746 O O . PRO A 1 227 ? 26.066 -13.467 -9.983 1.00 66.94 227 PRO A O 1
ATOM 1749 N N . MET A 1 228 ? 28.044 -12.509 -9.514 1.00 78.25 228 MET A N 1
ATOM 1750 C CA . MET A 1 228 ? 27.886 -11.507 -10.560 1.00 78.25 228 MET A CA 1
ATOM 1751 C C . MET A 1 228 ? 27.926 -12.168 -11.942 1.00 78.25 228 MET A C 1
ATOM 1753 O O . MET A 1 228 ? 28.833 -12.939 -12.252 1.00 78.25 228 MET A O 1
ATOM 1757 N N . THR A 1 229 ? 26.972 -11.801 -12.799 1.00 79.75 229 THR A N 1
ATOM 1758 C CA . THR A 1 229 ? 26.922 -12.185 -14.216 1.00 79.75 229 THR A CA 1
ATOM 1759 C C . THR A 1 229 ? 26.805 -10.948 -15.102 1.00 79.75 229 THR A C 1
ATOM 1761 O O . THR A 1 229 ? 26.404 -9.879 -14.641 1.00 79.75 229 THR A O 1
ATOM 1764 N N . THR A 1 230 ? 27.103 -11.082 -16.398 1.00 77.25 230 THR A N 1
ATOM 1765 C CA . THR A 1 230 ? 26.934 -9.979 -17.357 1.00 77.25 230 THR A CA 1
ATOM 1766 C C . THR A 1 230 ? 25.490 -9.483 -17.376 1.00 77.25 230 THR A C 1
ATOM 1768 O O . THR A 1 230 ? 25.266 -8.286 -17.265 1.00 77.25 230 THR A O 1
ATOM 1771 N N . GLN A 1 231 ? 24.507 -10.390 -17.390 1.00 71.75 231 GLN A N 1
ATOM 1772 C CA . GLN A 1 231 ? 23.089 -10.020 -17.338 1.00 71.75 231 GLN A CA 1
ATOM 1773 C C . GLN A 1 231 ? 22.746 -9.212 -16.079 1.00 71.75 231 GLN A C 1
ATOM 1775 O O . GLN A 1 231 ? 21.957 -8.273 -16.132 1.00 71.75 231 GLN A O 1
ATOM 1780 N N . ARG A 1 232 ? 23.350 -9.554 -14.936 1.00 76.88 232 ARG A N 1
ATOM 1781 C CA . ARG A 1 232 ? 23.142 -8.827 -13.681 1.00 76.88 232 ARG A CA 1
ATOM 1782 C C . ARG A 1 232 ? 23.693 -7.406 -13.746 1.00 76.88 232 ARG A C 1
ATOM 1784 O O . ARG A 1 232 ? 23.016 -6.488 -13.294 1.00 76.88 232 ARG A O 1
ATOM 1791 N N . VAL A 1 233 ? 24.864 -7.222 -14.352 1.00 81.31 233 VAL A N 1
ATOM 1792 C CA . VAL A 1 233 ? 25.436 -5.894 -14.623 1.00 81.31 233 VAL A CA 1
ATOM 1793 C C . VAL A 1 233 ? 24.502 -5.062 -15.510 1.00 81.31 233 VAL A C 1
ATOM 1795 O O . VAL A 1 233 ? 24.251 -3.894 -15.221 1.00 81.31 233 VAL A O 1
ATOM 1798 N N . GLU A 1 234 ? 23.914 -5.661 -16.547 1.00 80.31 234 GLU A N 1
ATOM 1799 C CA . GLU A 1 234 ? 22.956 -4.955 -17.406 1.00 80.31 234 GLU A CA 1
ATOM 1800 C C . GLU A 1 234 ? 21.686 -4.544 -16.657 1.00 80.31 234 GLU A C 1
ATOM 1802 O O . GLU A 1 234 ? 21.210 -3.422 -16.829 1.00 80.31 234 GLU A O 1
ATOM 1807 N N . ASN A 1 235 ? 21.169 -5.418 -15.792 1.00 71.94 235 ASN A N 1
ATOM 1808 C CA . ASN A 1 235 ? 19.991 -5.132 -14.974 1.00 71.94 235 ASN A CA 1
ATOM 1809 C C . ASN A 1 235 ? 20.276 -4.016 -13.957 1.00 71.94 235 ASN A C 1
ATOM 1811 O O . ASN A 1 235 ? 19.469 -3.107 -13.795 1.00 71.94 235 ASN A O 1
ATOM 1815 N N . LEU A 1 236 ? 21.446 -4.050 -13.312 1.00 80.50 236 LEU A N 1
ATOM 1816 C CA . LEU A 1 236 ? 21.934 -2.996 -12.418 1.00 80.50 236 LEU A CA 1
ATOM 1817 C C . LEU A 1 236 ? 21.967 -1.631 -13.104 1.00 80.50 236 LEU A C 1
ATOM 1819 O O . LEU A 1 236 ? 21.502 -0.634 -12.548 1.00 80.50 236 LEU A O 1
ATOM 1823 N N . PHE A 1 237 ? 22.500 -1.602 -14.324 1.00 85.00 237 PHE A N 1
ATOM 1824 C CA . PHE A 1 237 ? 22.537 -0.406 -15.151 1.00 85.00 237 PHE A CA 1
ATOM 1825 C C . PHE A 1 237 ? 21.125 0.061 -15.533 1.00 85.00 237 PHE A C 1
ATOM 1827 O O . PHE A 1 237 ? 20.817 1.246 -15.424 1.00 85.00 237 PHE A O 1
ATOM 1834 N N . GLN A 1 238 ? 20.240 -0.858 -15.933 1.00 78.69 238 GLN A N 1
ATOM 1835 C CA . GLN A 1 238 ? 18.860 -0.527 -16.293 1.00 78.69 238 GLN A CA 1
ATOM 1836 C C . GLN A 1 238 ? 18.099 0.094 -15.127 1.00 78.69 238 GLN A C 1
ATOM 1838 O O . GLN A 1 238 ? 17.517 1.159 -15.277 1.00 78.69 238 GLN A O 1
ATOM 1843 N N . LEU A 1 239 ? 18.200 -0.494 -13.940 1.00 73.38 239 LEU A N 1
ATOM 1844 C CA . LEU A 1 239 ? 17.536 0.039 -12.763 1.00 73.38 239 LEU A CA 1
ATOM 1845 C C . LEU A 1 239 ? 18.027 1.455 -12.410 1.00 73.38 239 LEU A C 1
ATOM 1847 O O . LEU A 1 239 ? 17.305 2.203 -11.748 1.00 73.38 239 LEU A O 1
ATOM 1851 N N . MET A 1 240 ? 19.282 1.807 -12.720 1.00 84.94 240 MET A N 1
ATOM 1852 C CA . MET A 1 240 ? 19.798 3.172 -12.548 1.00 84.94 240 MET A CA 1
ATOM 1853 C C . MET A 1 240 ? 19.152 4.122 -13.565 1.00 84.94 240 MET A C 1
ATOM 1855 O O . MET A 1 240 ? 18.719 5.206 -13.182 1.00 84.94 240 MET A O 1
ATOM 1859 N N . GLN A 1 241 ? 19.031 3.698 -14.828 1.00 81.62 241 GLN A N 1
ATOM 1860 C CA . GLN A 1 241 ? 18.327 4.460 -15.867 1.00 81.62 241 GLN A CA 1
ATOM 1861 C C . GLN A 1 241 ? 16.853 4.684 -15.510 1.00 81.62 241 GLN A C 1
ATOM 1863 O O . GLN A 1 241 ? 16.362 5.801 -15.648 1.00 81.62 241 GLN A O 1
ATOM 1868 N N . ASP A 1 242 ? 16.173 3.664 -14.984 1.00 77.38 242 ASP A N 1
ATOM 1869 C CA . ASP A 1 242 ? 14.768 3.766 -14.580 1.00 77.38 242 ASP A CA 1
ATOM 1870 C C . ASP A 1 242 ? 14.594 4.817 -13.472 1.00 77.38 242 ASP A C 1
ATOM 1872 O O . ASP A 1 242 ? 13.704 5.663 -13.545 1.00 77.38 242 ASP A O 1
ATOM 1876 N N . ALA A 1 243 ? 15.492 4.823 -12.476 1.00 76.12 243 ALA A N 1
ATOM 1877 C CA . ALA A 1 243 ? 15.496 5.818 -11.401 1.00 76.12 243 ALA A CA 1
ATOM 1878 C C . ALA A 1 243 ? 15.735 7.249 -11.925 1.00 76.12 243 ALA A C 1
ATOM 1880 O O . ALA A 1 243 ? 15.127 8.202 -11.429 1.00 76.12 243 ALA A O 1
ATOM 1881 N N . TRP A 1 244 ? 16.575 7.402 -12.957 1.00 85.69 244 TRP A N 1
ATOM 1882 C CA . TRP A 1 244 ? 16.786 8.685 -13.636 1.00 85.69 244 TRP A CA 1
ATOM 1883 C C . TRP A 1 244 ? 15.529 9.147 -14.372 1.00 85.69 244 TRP A C 1
ATOM 1885 O O . TRP A 1 244 ? 15.139 10.310 -14.265 1.00 85.69 244 TRP A O 1
ATOM 1895 N N . GLU A 1 245 ? 14.865 8.239 -15.086 1.00 78.81 245 GLU A N 1
ATOM 1896 C CA . GLU A 1 245 ? 13.681 8.551 -15.884 1.00 78.81 245 GLU A CA 1
ATOM 1897 C C . GLU A 1 245 ? 12.498 9.005 -15.015 1.00 78.81 245 GLU A C 1
ATOM 1899 O O . GLU A 1 245 ? 11.840 10.006 -15.328 1.00 78.81 245 GLU A O 1
ATOM 1904 N N . ILE A 1 246 ? 12.273 8.341 -13.876 1.00 74.88 246 ILE A N 1
ATOM 1905 C CA . ILE A 1 246 ? 11.219 8.725 -12.922 1.00 74.88 246 ILE A CA 1
ATOM 1906 C C . ILE A 1 246 ? 11.621 9.888 -12.002 1.00 74.88 246 ILE A C 1
ATOM 1908 O O . ILE A 1 246 ? 10.774 10.396 -11.266 1.00 74.88 246 ILE A O 1
ATOM 1912 N N . ARG A 1 247 ? 12.874 10.357 -12.092 1.00 82.25 247 ARG A N 1
ATOM 1913 C CA . ARG A 1 247 ? 13.440 11.482 -11.326 1.00 82.25 247 ARG A CA 1
ATOM 1914 C C . ARG A 1 247 ? 13.451 11.247 -9.812 1.00 82.25 247 ARG A C 1
ATOM 1916 O O . ARG A 1 247 ? 13.163 12.156 -9.036 1.00 82.25 247 ARG A O 1
ATOM 1923 N N . ASP A 1 248 ? 13.774 10.027 -9.398 1.00 79.25 248 ASP A N 1
ATOM 1924 C CA . ASP A 1 248 ? 13.831 9.639 -7.988 1.00 79.25 248 ASP A CA 1
ATOM 1925 C C . ASP A 1 248 ? 15.285 9.660 -7.488 1.00 79.25 248 ASP A C 1
ATOM 1927 O O . ASP A 1 248 ? 16.030 8.687 -7.621 1.00 79.25 248 ASP A O 1
ATOM 1931 N N . ALA A 1 249 ? 15.702 10.801 -6.931 1.00 74.44 249 ALA A N 1
ATOM 1932 C CA . ALA A 1 249 ? 17.060 11.007 -6.425 1.00 74.44 249 ALA A CA 1
ATOM 1933 C C . ALA A 1 249 ? 17.410 10.070 -5.254 1.00 74.44 249 ALA A C 1
ATOM 1935 O O . ALA A 1 249 ? 18.538 9.578 -5.171 1.00 74.44 249 ALA A O 1
ATOM 1936 N N . ASP A 1 250 ? 16.437 9.763 -4.390 1.00 68.06 250 ASP A N 1
ATOM 1937 C CA . ASP A 1 250 ? 16.573 8.764 -3.329 1.00 68.06 250 ASP A CA 1
ATOM 1938 C C . ASP A 1 250 ? 16.846 7.377 -3.921 1.00 68.06 250 ASP A C 1
ATOM 1940 O O . ASP A 1 250 ? 17.740 6.670 -3.452 1.00 68.06 250 ASP A O 1
ATOM 1944 N N . ALA A 1 251 ? 16.098 6.978 -4.954 1.00 71.88 251 ALA A N 1
ATOM 1945 C CA . ALA A 1 251 ? 16.290 5.691 -5.612 1.00 71.88 251 ALA A CA 1
ATOM 1946 C C . ALA A 1 251 ? 17.654 5.588 -6.297 1.00 71.88 251 ALA A C 1
ATOM 1948 O O . ALA A 1 251 ? 18.242 4.510 -6.260 1.00 71.88 251 ALA A O 1
ATOM 1949 N N . VAL A 1 252 ? 18.178 6.674 -6.877 1.00 85.25 252 VAL A N 1
ATOM 1950 C CA . VAL A 1 252 ? 19.543 6.698 -7.433 1.00 85.25 252 VAL A CA 1
ATOM 1951 C C . VAL A 1 252 ? 20.581 6.543 -6.326 1.00 85.25 252 VAL A C 1
ATOM 1953 O O . VAL A 1 252 ? 21.443 5.670 -6.417 1.00 85.25 252 VAL A O 1
ATOM 1956 N N . ALA A 1 253 ? 20.481 7.340 -5.260 1.00 80.19 253 ALA A N 1
ATOM 1957 C CA . ALA A 1 253 ? 21.441 7.315 -4.161 1.00 80.19 253 ALA A CA 1
ATOM 1958 C C . ALA A 1 253 ? 21.467 5.963 -3.425 1.00 80.19 253 ALA A C 1
ATOM 1960 O O . ALA A 1 253 ? 22.540 5.478 -3.085 1.00 80.19 253 ALA A O 1
ATOM 1961 N N . ARG A 1 254 ? 20.320 5.283 -3.264 1.00 82.62 254 ARG A N 1
ATOM 1962 C CA . ARG A 1 254 ? 20.233 3.936 -2.646 1.00 82.62 254 ARG A CA 1
ATOM 1963 C C . ARG A 1 254 ? 20.936 2.830 -3.429 1.00 82.62 254 ARG A C 1
ATOM 1965 O O . ARG A 1 254 ? 21.061 1.716 -2.925 1.00 82.62 254 ARG A O 1
ATOM 1972 N N . ARG A 1 255 ? 21.351 3.094 -4.668 1.00 86.81 255 ARG A N 1
ATOM 1973 C CA . ARG A 1 255 ? 22.140 2.135 -5.451 1.00 86.81 255 ARG A CA 1
ATOM 1974 C C . ARG A 1 255 ? 23.606 2.176 -5.116 1.00 86.81 255 ARG A C 1
ATOM 1976 O O . ARG A 1 255 ? 24.299 1.247 -5.511 1.00 86.81 255 ARG A O 1
ATOM 1983 N N . PHE A 1 256 ? 24.060 3.212 -4.427 1.00 91.00 256 PHE A N 1
ATOM 1984 C CA . PHE A 1 256 ? 25.420 3.287 -3.943 1.00 91.00 256 PHE A CA 1
ATOM 1985 C C . PHE A 1 256 ? 25.547 2.558 -2.609 1.00 91.00 256 PHE A C 1
ATOM 1987 O O . PHE A 1 256 ? 24.588 2.482 -1.840 1.00 91.00 256 PHE A O 1
ATOM 1994 N N . VAL A 1 257 ? 26.731 2.011 -2.354 1.00 84.75 257 VAL A N 1
ATOM 1995 C CA . VAL A 1 257 ? 27.145 1.630 -0.994 1.00 84.75 257 VAL A CA 1
ATOM 1996 C C . VAL A 1 257 ? 27.243 2.874 -0.105 1.00 84.75 257 VAL A C 1
ATOM 1998 O O . VAL A 1 257 ? 27.283 3.999 -0.612 1.00 84.75 257 VAL A O 1
ATOM 2001 N N . ASP A 1 258 ? 27.282 2.682 1.211 1.00 79.25 258 ASP A N 1
ATOM 2002 C CA . ASP A 1 258 ? 27.209 3.780 2.185 1.00 79.25 258 ASP A CA 1
ATOM 2003 C C . ASP A 1 258 ? 28.339 4.811 2.030 1.00 79.25 258 ASP A C 1
ATOM 2005 O O . ASP A 1 258 ? 28.105 6.009 2.203 1.00 79.25 258 ASP A O 1
ATOM 2009 N N . ASP A 1 259 ? 29.535 4.376 1.624 1.00 82.50 259 ASP A N 1
ATOM 2010 C CA . ASP A 1 259 ? 30.697 5.217 1.313 1.00 82.50 259 ASP A CA 1
ATOM 2011 C C . ASP A 1 259 ? 30.912 5.436 -0.199 1.00 82.50 259 ASP A C 1
ATOM 2013 O O . ASP A 1 259 ? 31.978 5.886 -0.637 1.00 82.50 259 ASP A O 1
ATOM 2017 N N . GLY A 1 260 ? 29.887 5.141 -1.005 1.00 90.88 260 GLY A N 1
ATOM 2018 C CA . GLY A 1 260 ? 29.947 5.166 -2.459 1.00 90.88 260 GLY A CA 1
ATOM 2019 C C . GLY A 1 260 ? 30.313 6.537 -3.021 1.00 90.88 260 GLY A C 1
ATOM 2020 O O . GLY A 1 260 ? 30.043 7.580 -2.424 1.00 90.88 260 GLY A O 1
ATOM 2021 N N . LEU A 1 261 ? 30.944 6.530 -4.194 1.00 94.88 261 LEU A N 1
ATOM 2022 C CA . LEU A 1 261 ? 31.512 7.720 -4.820 1.00 94.88 261 LEU A CA 1
ATOM 2023 C C . LEU A 1 261 ? 30.857 8.008 -6.171 1.00 94.88 261 LEU A C 1
ATOM 2025 O O . LEU A 1 261 ? 30.974 7.220 -7.110 1.00 94.88 261 LEU A O 1
ATOM 2029 N N . LEU A 1 262 ? 30.254 9.184 -6.304 1.00 94.62 262 LEU A N 1
ATOM 2030 C CA . LEU A 1 262 ? 29.807 9.727 -7.582 1.00 94.62 262 LEU A CA 1
ATOM 2031 C C . LEU A 1 262 ? 30.734 10.866 -8.011 1.00 94.62 262 LEU A C 1
ATOM 2033 O O . LEU A 1 262 ? 30.931 11.827 -7.268 1.00 94.62 262 LEU A O 1
ATOM 2037 N N . MET A 1 263 ? 31.260 10.783 -9.231 1.00 90.81 263 MET A N 1
ATOM 2038 C CA . MET A 1 263 ? 31.926 11.912 -9.880 1.00 90.81 263 MET A CA 1
ATOM 2039 C C . MET A 1 263 ? 30.890 12.705 -10.688 1.00 90.81 263 MET A C 1
ATOM 2041 O O . MET A 1 263 ? 30.339 12.141 -11.641 1.00 90.81 263 MET A O 1
ATOM 2045 N N . PRO A 1 264 ? 30.615 13.974 -10.329 1.00 85.38 264 PRO A N 1
ATOM 2046 C CA . PRO A 1 264 ? 29.721 14.833 -11.094 1.00 85.38 264 PRO A CA 1
ATOM 2047 C C . PRO A 1 264 ? 30.160 15.006 -12.548 1.00 85.38 264 PRO A C 1
ATOM 2049 O O . PRO A 1 264 ? 31.333 14.862 -12.894 1.00 85.38 264 PRO A O 1
ATOM 2052 N N . LEU A 1 265 ? 29.199 15.360 -13.400 1.00 78.94 265 LEU A N 1
ATOM 2053 C CA . LEU A 1 265 ? 29.461 15.714 -14.796 1.00 78.94 265 LEU A CA 1
ATOM 2054 C C . LEU A 1 265 ? 30.279 17.001 -14.951 1.00 78.94 265 LEU A C 1
ATOM 2056 O O . LEU A 1 265 ? 31.039 17.118 -15.915 1.00 78.94 265 LEU A O 1
ATOM 2060 N N . ASP A 1 266 ? 30.120 17.953 -14.028 1.00 76.00 266 ASP A N 1
ATOM 2061 C CA . ASP A 1 266 ? 30.981 19.127 -13.959 1.00 76.00 266 ASP A CA 1
ATOM 2062 C C . ASP A 1 266 ? 32.309 18.739 -13.300 1.00 76.00 266 ASP A C 1
ATOM 2064 O O . ASP A 1 266 ? 32.372 18.392 -12.121 1.00 76.00 266 ASP A O 1
ATOM 2068 N N . VAL A 1 267 ? 33.385 18.808 -14.082 1.00 64.81 267 VAL A N 1
ATOM 2069 C CA . VAL A 1 267 ? 34.742 18.442 -13.654 1.00 64.81 267 VAL A CA 1
ATOM 2070 C C . VAL A 1 267 ? 35.314 19.372 -12.580 1.00 64.81 267 VAL A C 1
ATOM 2072 O O . VAL A 1 267 ? 36.339 19.040 -11.986 1.00 64.81 267 VAL A O 1
ATOM 2075 N N . TYR A 1 268 ? 34.684 20.525 -12.338 1.00 68.00 268 TYR A N 1
ATOM 2076 C CA . TYR A 1 268 ? 35.061 21.458 -11.276 1.00 68.00 268 TYR A CA 1
ATOM 2077 C C . TYR A 1 268 ? 34.297 21.226 -9.969 1.00 68.00 268 TYR A C 1
ATOM 2079 O O . TYR A 1 268 ? 34.648 21.813 -8.944 1.00 68.00 268 TYR A O 1
ATOM 2087 N N . GLU A 1 269 ? 33.275 20.372 -9.980 1.00 78.00 269 GLU A N 1
ATOM 2088 C CA . GLU A 1 269 ? 32.496 20.058 -8.793 1.00 78.00 269 GLU A CA 1
ATOM 2089 C C . GLU A 1 269 ? 33.178 18.970 -7.950 1.00 78.00 269 GLU A C 1
ATOM 2091 O O . GLU A 1 269 ? 33.771 18.016 -8.460 1.00 78.00 269 GLU A O 1
ATOM 2096 N N . ALA A 1 270 ? 33.102 19.110 -6.624 1.00 83.00 270 ALA A N 1
ATOM 2097 C CA . ALA A 1 270 ? 33.658 18.119 -5.711 1.00 83.00 270 ALA A CA 1
ATOM 2098 C C . ALA A 1 270 ? 32.939 16.759 -5.862 1.00 83.00 270 ALA A C 1
ATOM 2100 O O . ALA A 1 270 ? 31.710 16.737 -6.009 1.00 83.00 270 ALA A O 1
ATOM 2101 N N . PRO A 1 271 ? 33.668 15.627 -5.772 1.00 92.12 271 PRO A N 1
ATOM 2102 C CA . PRO A 1 271 ? 33.058 14.301 -5.757 1.00 92.12 271 PRO A CA 1
ATOM 2103 C C . PRO A 1 271 ? 32.018 14.173 -4.644 1.00 92.12 271 PRO A C 1
ATOM 2105 O O . PRO A 1 271 ? 32.253 14.663 -3.541 1.00 92.12 271 PRO A O 1
ATOM 2108 N N . LYS A 1 272 ? 30.908 13.486 -4.919 1.00 94.62 272 LYS A N 1
ATOM 2109 C CA . LYS A 1 272 ? 29.842 13.250 -3.937 1.00 94.62 272 LYS A CA 1
ATOM 2110 C C . LYS A 1 272 ? 30.056 11.912 -3.262 1.00 94.62 272 LYS A C 1
ATOM 2112 O O . LYS A 1 272 ? 30.207 10.897 -3.951 1.00 94.62 272 LYS A O 1
ATOM 2117 N N . ARG A 1 273 ? 30.083 11.916 -1.932 1.00 90.69 273 ARG A N 1
ATOM 2118 C CA . ARG A 1 273 ? 30.307 10.717 -1.123 1.00 90.69 273 ARG A CA 1
ATOM 2119 C C . ARG A 1 273 ? 29.097 10.371 -0.276 1.00 90.69 273 ARG A C 1
ATOM 2121 O O . ARG A 1 273 ? 28.542 11.208 0.431 1.00 90.69 273 ARG A O 1
ATOM 2128 N N . GLY A 1 274 ? 28.746 9.094 -0.325 1.00 70.50 274 GLY A N 1
ATOM 2129 C CA . GLY A 1 274 ? 27.663 8.525 0.452 1.00 70.50 274 GLY A CA 1
ATOM 2130 C C . GLY A 1 274 ? 26.286 9.064 0.083 1.00 70.50 274 GLY A C 1
ATOM 2131 O O . GLY A 1 274 ? 26.100 9.891 -0.813 1.00 70.50 274 GLY A O 1
ATOM 2132 N N . PHE A 1 275 ? 25.287 8.541 0.783 1.00 82.19 275 PHE A N 1
ATOM 2133 C CA . PHE A 1 275 ? 23.888 8.679 0.396 1.00 82.19 275 PHE A CA 1
ATOM 2134 C C . PHE A 1 275 ? 23.426 10.137 0.217 1.00 82.19 275 PHE A C 1
ATOM 2136 O O . PHE A 1 275 ? 22.820 10.467 -0.801 1.00 82.19 275 PHE A O 1
ATOM 2143 N N . PHE A 1 276 ? 23.697 11.011 1.192 1.00 71.88 276 PHE A N 1
ATOM 2144 C CA . PHE A 1 276 ? 23.132 12.365 1.211 1.00 71.88 276 PHE A CA 1
ATOM 2145 C C . PHE A 1 276 ? 23.710 13.267 0.119 1.00 71.88 276 PHE A C 1
ATOM 2147 O O . PHE A 1 276 ? 22.942 13.889 -0.606 1.00 71.88 276 PHE A O 1
ATOM 2154 N N . GLU A 1 277 ? 25.033 13.292 -0.060 1.00 87.12 277 GLU A N 1
ATOM 2155 C CA . GLU A 1 277 ? 25.655 14.145 -1.082 1.00 87.12 277 GLU A CA 1
ATOM 2156 C C . GLU A 1 277 ? 25.288 13.696 -2.501 1.00 87.12 277 GLU A C 1
ATOM 2158 O O . GLU A 1 277 ? 25.079 14.526 -3.388 1.00 87.12 277 GLU A O 1
ATOM 2163 N N . ILE A 1 278 ? 25.191 12.379 -2.718 1.00 88.56 278 ILE A N 1
ATOM 2164 C CA . ILE A 1 278 ? 24.771 11.808 -4.002 1.00 88.56 278 ILE A CA 1
ATOM 2165 C C . ILE A 1 278 ? 23.306 12.145 -4.276 1.00 88.56 278 ILE A C 1
ATOM 2167 O O . ILE A 1 278 ? 22.973 12.551 -5.390 1.00 88.56 278 ILE A O 1
ATOM 2171 N N . ARG A 1 279 ? 22.431 11.995 -3.274 1.00 89.31 279 ARG A N 1
ATOM 2172 C CA . ARG A 1 279 ? 21.011 12.342 -3.391 1.00 89.31 279 ARG A CA 1
ATOM 2173 C C . ARG A 1 279 ? 20.838 13.820 -3.726 1.00 89.31 279 ARG A C 1
ATOM 2175 O O . ARG A 1 279 ? 20.118 14.117 -4.668 1.00 89.31 279 ARG A O 1
ATOM 2182 N N . ASP A 1 280 ? 21.494 14.716 -2.994 1.00 82.31 280 ASP A N 1
ATOM 2183 C CA . ASP A 1 280 ? 21.333 16.165 -3.170 1.00 82.31 280 ASP A CA 1
ATOM 2184 C C . ASP A 1 280 ? 21.783 16.606 -4.569 1.00 82.31 280 ASP A C 1
ATOM 2186 O O . ASP A 1 280 ? 21.071 17.334 -5.259 1.00 82.31 280 ASP A O 1
ATOM 2190 N N . TYR A 1 281 ? 22.913 16.072 -5.042 1.00 92.00 281 TYR A N 1
ATOM 2191 C CA . TYR A 1 281 ? 23.356 16.279 -6.419 1.00 92.00 281 TYR A CA 1
ATOM 2192 C C . TYR A 1 281 ? 22.333 15.765 -7.443 1.00 92.00 281 TYR A C 1
ATOM 2194 O O . TYR A 1 281 ? 22.007 16.452 -8.411 1.00 92.00 281 TYR A O 1
ATOM 2202 N N . MET A 1 282 ? 21.807 14.554 -7.239 1.00 92.12 282 MET A N 1
ATOM 2203 C CA . MET A 1 282 ? 20.832 13.955 -8.151 1.00 92.12 282 MET A CA 1
ATOM 2204 C C . MET A 1 282 ? 19.488 14.689 -8.132 1.00 92.12 282 MET A C 1
ATOM 2206 O O . MET A 1 282 ? 18.836 14.783 -9.169 1.00 92.12 282 MET A O 1
ATOM 2210 N N . GLU A 1 283 ? 19.076 15.246 -6.995 1.00 85.88 283 GLU A N 1
ATOM 2211 C CA . GLU A 1 283 ? 17.855 16.043 -6.879 1.00 85.88 283 GLU A CA 1
ATOM 2212 C C . GLU A 1 283 ? 17.915 17.291 -7.764 1.00 85.88 283 GLU A C 1
ATOM 2214 O O . GLU A 1 283 ? 16.926 17.617 -8.421 1.00 85.88 283 GLU A O 1
ATOM 2219 N N . GLU A 1 284 ? 19.071 17.949 -7.851 1.00 84.00 284 GLU A N 1
ATOM 2220 C CA . GLU A 1 284 ? 19.293 19.060 -8.778 1.00 84.00 284 GLU A CA 1
ATOM 2221 C C . GLU A 1 284 ? 19.439 18.567 -10.226 1.00 84.00 284 GLU A C 1
ATOM 2223 O O . GLU A 1 284 ? 18.719 19.015 -11.124 1.00 84.00 284 GLU A O 1
ATOM 2228 N N . PHE A 1 285 ? 20.320 17.592 -10.458 1.00 88.00 285 PHE A N 1
ATOM 2229 C CA . PHE A 1 285 ? 20.639 17.077 -11.790 1.00 88.00 285 PHE A CA 1
ATOM 2230 C C . PHE A 1 285 ? 19.399 16.557 -12.540 1.00 88.00 285 PHE A C 1
ATOM 2232 O O . PHE A 1 285 ? 19.191 16.857 -13.723 1.00 88.00 285 PHE A O 1
ATOM 2239 N N . LEU A 1 286 ? 18.516 15.828 -11.852 1.00 87.81 286 LEU A N 1
ATOM 2240 C CA . LEU A 1 286 ? 17.318 15.229 -12.446 1.00 87.81 286 LEU A CA 1
ATOM 2241 C C . LEU A 1 286 ? 16.237 16.268 -12.810 1.00 87.81 286 LEU A C 1
ATOM 2243 O O . LEU A 1 286 ? 15.359 15.976 -13.633 1.00 87.81 286 LEU A O 1
ATOM 2247 N N . GLN A 1 287 ? 16.317 17.512 -12.313 1.00 80.19 287 GLN A N 1
ATOM 2248 C CA . GLN A 1 287 ? 15.443 18.610 -12.767 1.00 80.19 287 GLN A CA 1
ATOM 2249 C C . GLN A 1 287 ? 15.677 18.966 -14.239 1.00 80.19 287 GLN A C 1
ATOM 2251 O O . GLN A 1 287 ? 14.746 19.411 -14.922 1.00 80.19 287 GLN A O 1
ATOM 2256 N N . GLY A 1 288 ? 16.886 18.715 -14.757 1.00 77.06 288 GLY A N 1
ATOM 2257 C CA . GLY A 1 288 ? 17.226 18.844 -16.176 1.00 77.06 288 GLY A CA 1
ATOM 2258 C C . GLY A 1 288 ? 16.499 17.844 -17.085 1.00 77.06 288 GLY A C 1
ATOM 2259 O O . GLY A 1 288 ? 16.554 17.974 -18.309 1.00 77.06 288 GLY A O 1
ATOM 2260 N N . ARG A 1 289 ? 15.782 16.873 -16.496 1.00 82.31 289 ARG A N 1
ATOM 2261 C CA . ARG A 1 289 ? 15.137 15.740 -17.179 1.00 82.31 289 ARG A CA 1
ATOM 2262 C C . ARG A 1 289 ? 16.117 15.002 -18.108 1.00 82.31 289 ARG A C 1
ATOM 2264 O O . ARG A 1 289 ? 15.822 14.872 -19.303 1.00 82.31 289 ARG A O 1
ATOM 2271 N N . PRO A 1 290 ? 17.285 14.582 -17.586 1.00 83.19 290 PRO A N 1
ATOM 2272 C CA . PRO A 1 290 ? 18.263 13.833 -18.356 1.00 83.19 290 PRO A CA 1
ATOM 2273 C C . PRO A 1 290 ? 17.699 12.454 -18.710 1.00 83.19 290 PRO A C 1
ATOM 2275 O O . PRO A 1 290 ? 17.091 11.784 -17.879 1.00 83.19 290 PRO A O 1
ATOM 2278 N N . MET A 1 291 ? 17.921 12.017 -19.943 1.00 81.44 291 MET A N 1
ATOM 2279 C CA . MET A 1 291 ? 17.633 10.657 -20.383 1.00 81.44 291 MET A CA 1
ATOM 2280 C C . MET A 1 291 ? 18.883 10.005 -20.931 1.00 81.44 291 MET A C 1
ATOM 2282 O O . MET A 1 291 ? 19.488 10.538 -21.862 1.00 81.44 291 MET A O 1
ATOM 2286 N N . ILE A 1 292 ? 19.216 8.829 -20.409 1.00 84.69 292 ILE A N 1
ATOM 2287 C CA . ILE A 1 292 ? 20.251 7.987 -20.997 1.00 84.69 292 ILE A CA 1
ATOM 2288 C C . ILE A 1 292 ? 19.682 7.338 -22.263 1.00 84.69 292 ILE A C 1
ATOM 2290 O O . ILE A 1 292 ? 18.608 6.743 -22.268 1.00 84.69 292 ILE A O 1
ATOM 2294 N N . THR A 1 293 ? 20.412 7.485 -23.357 1.00 81.12 293 THR A N 1
ATOM 2295 C CA . THR A 1 293 ? 20.099 6.959 -24.686 1.00 81.12 293 THR A CA 1
ATOM 2296 C C . THR A 1 293 ? 21.384 6.446 -25.331 1.00 81.12 293 THR A C 1
ATOM 2298 O O . THR A 1 293 ? 22.480 6.739 -24.852 1.00 81.12 293 THR A O 1
ATOM 2301 N N . ASN A 1 294 ? 21.276 5.660 -26.407 1.00 81.75 294 ASN A N 1
ATOM 2302 C CA . ASN A 1 294 ? 22.430 5.209 -27.199 1.00 81.75 294 ASN A CA 1
ATOM 2303 C C . ASN A 1 294 ? 23.561 4.577 -26.361 1.00 81.75 294 ASN A C 1
ATOM 2305 O O . ASN A 1 294 ? 24.746 4.835 -26.583 1.00 81.75 294 ASN A O 1
ATOM 2309 N N . VAL A 1 295 ? 23.185 3.739 -25.390 1.00 82.31 295 VAL A N 1
ATOM 2310 C CA . VAL A 1 295 ? 24.128 3.008 -24.538 1.00 82.31 295 VAL A CA 1
ATOM 2311 C C . VAL A 1 295 ? 24.890 1.996 -25.389 1.00 82.31 295 VAL A C 1
ATOM 2313 O O . VAL A 1 295 ? 24.310 1.057 -25.931 1.00 82.31 295 VAL A O 1
ATOM 2316 N N . ALA A 1 296 ? 26.201 2.172 -25.486 1.00 82.88 296 ALA A N 1
ATOM 2317 C CA . ALA A 1 296 ? 27.114 1.208 -26.079 1.00 82.88 296 ALA A CA 1
ATOM 2318 C C . ALA A 1 296 ? 28.097 0.746 -25.001 1.00 82.88 296 ALA A C 1
ATOM 2320 O O . ALA A 1 296 ? 29.046 1.464 -24.664 1.00 82.88 296 ALA A O 1
ATOM 2321 N N . ARG A 1 297 ? 27.841 -0.448 -24.453 1.00 80.12 297 ARG A N 1
ATOM 2322 C CA . ARG A 1 297 ? 28.738 -1.132 -23.514 1.00 80.12 297 ARG A CA 1
ATOM 2323 C C . ARG A 1 297 ? 29.994 -1.573 -24.246 1.00 80.12 297 ARG A C 1
ATOM 2325 O O . ARG A 1 297 ? 29.912 -2.228 -25.280 1.00 80.12 297 ARG A O 1
ATOM 2332 N N . THR A 1 298 ? 31.147 -1.197 -23.710 1.00 74.38 298 THR A N 1
ATOM 2333 C CA . THR A 1 298 ? 32.454 -1.530 -24.287 1.00 74.38 298 THR A CA 1
ATOM 2334 C C . THR A 1 298 ? 33.080 -2.707 -23.555 1.00 74.38 298 THR A C 1
ATOM 2336 O O . THR A 1 298 ? 33.667 -3.578 -24.189 1.00 74.38 298 THR A O 1
ATOM 2339 N N . GLN A 1 299 ? 32.948 -2.761 -22.228 1.00 79.38 2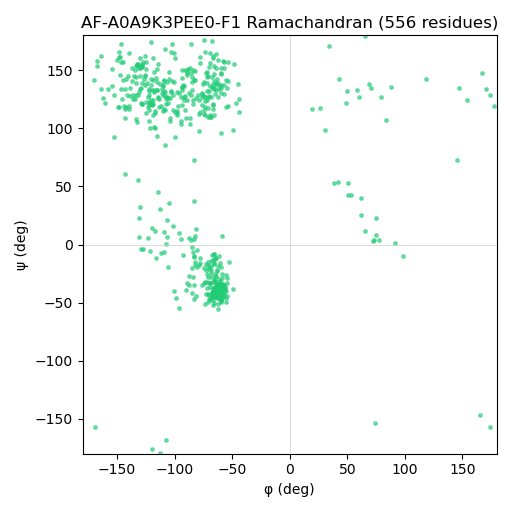99 GLN A N 1
ATOM 2340 C CA . GLN A 1 299 ? 33.527 -3.838 -21.440 1.00 79.38 299 GLN A CA 1
ATOM 2341 C C . GLN A 1 299 ? 32.746 -4.068 -20.148 1.00 79.38 299 GLN A C 1
ATOM 2343 O O . GLN A 1 299 ? 32.564 -3.144 -19.360 1.00 79.38 299 GLN A O 1
ATOM 2348 N N . VAL A 1 300 ? 32.374 -5.324 -19.903 1.00 85.69 300 VAL A N 1
ATOM 2349 C CA . VAL A 1 300 ? 31.940 -5.800 -18.587 1.00 85.69 300 VAL A CA 1
ATOM 2350 C C . VAL A 1 300 ? 33.041 -6.699 -18.036 1.00 85.69 300 VAL A C 1
ATOM 2352 O O . VAL A 1 300 ? 33.350 -7.734 -18.626 1.00 85.69 300 VAL A O 1
ATOM 2355 N N . ILE A 1 301 ? 33.661 -6.287 -16.932 1.00 84.50 301 ILE A N 1
ATOM 2356 C CA . ILE A 1 301 ? 34.684 -7.059 -16.221 1.00 84.50 301 ILE A CA 1
ATOM 2357 C C . ILE A 1 301 ? 34.054 -7.577 -14.940 1.00 84.50 301 ILE A C 1
ATOM 2359 O O . ILE A 1 301 ? 33.534 -6.803 -14.145 1.00 84.50 301 ILE A O 1
ATOM 2363 N N . ILE A 1 302 ? 34.110 -8.880 -14.736 1.00 85.31 302 ILE A N 1
ATOM 2364 C CA . ILE A 1 302 ? 33.628 -9.529 -13.522 1.00 85.31 302 ILE A CA 1
ATOM 2365 C C . ILE A 1 302 ? 34.842 -10.143 -12.837 1.00 85.31 302 ILE A C 1
ATOM 2367 O O . ILE A 1 302 ? 35.714 -10.668 -13.532 1.00 85.31 302 ILE A O 1
ATOM 2371 N N . ASP A 1 303 ? 34.904 -10.049 -11.507 1.00 79.31 303 ASP A N 1
ATOM 2372 C CA . ASP A 1 303 ? 35.969 -10.640 -10.695 1.00 79.31 303 ASP A CA 1
ATOM 2373 C C . ASP A 1 303 ? 36.289 -12.083 -11.156 1.00 79.31 303 ASP A C 1
ATOM 2375 O O . ASP A 1 303 ? 35.429 -12.969 -11.073 1.00 79.31 303 ASP A O 1
ATOM 2379 N N . PRO A 1 304 ? 37.499 -12.332 -11.695 1.00 70.69 304 PRO A N 1
ATOM 2380 C CA . PRO A 1 304 ? 37.843 -13.618 -12.289 1.00 70.69 304 PRO A CA 1
ATOM 2381 C C . PRO A 1 304 ? 38.332 -14.641 -11.256 1.00 70.69 304 PRO A C 1
ATOM 2383 O O . PRO A 1 304 ? 38.659 -15.761 -11.642 1.00 70.69 304 PRO A O 1
ATOM 2386 N N . SER A 1 305 ? 38.444 -14.263 -9.976 1.00 65.81 305 SER A N 1
ATOM 2387 C CA . SER A 1 305 ? 39.153 -15.045 -8.959 1.00 65.81 305 SER A CA 1
ATOM 2388 C C . SER A 1 305 ? 38.531 -16.424 -8.711 1.00 65.81 305 SER A C 1
ATOM 2390 O O . SER A 1 305 ? 39.228 -17.431 -8.842 1.00 65.81 305 SER A O 1
ATOM 2392 N N . ILE A 1 306 ? 37.236 -16.494 -8.380 1.00 58.84 306 ILE A N 1
ATOM 2393 C CA . ILE A 1 306 ? 36.531 -17.752 -8.087 1.00 58.84 306 ILE A CA 1
ATOM 2394 C C . ILE A 1 306 ? 35.092 -17.702 -8.641 1.00 58.84 306 ILE A C 1
ATOM 2396 O O . ILE A 1 306 ? 34.286 -16.883 -8.190 1.00 58.84 306 ILE A O 1
ATOM 2400 N N . PRO A 1 307 ? 34.715 -18.593 -9.583 1.00 58.62 307 PRO A N 1
ATOM 2401 C CA . PRO A 1 307 ? 33.329 -18.761 -10.019 1.00 58.62 307 PRO A CA 1
ATOM 2402 C C . PRO A 1 307 ? 32.396 -19.024 -8.829 1.00 58.62 307 PRO A C 1
ATOM 2404 O O . PRO A 1 307 ? 32.574 -20.015 -8.125 1.00 58.62 307 PRO A O 1
ATOM 2407 N N . GLY A 1 308 ? 31.413 -18.150 -8.591 1.00 56.72 308 GLY A N 1
ATOM 2408 C CA . GLY A 1 308 ? 30.512 -18.278 -7.442 1.00 56.72 308 GLY A CA 1
ATOM 2409 C C . GLY A 1 308 ? 30.873 -17.402 -6.238 1.00 56.72 308 GLY A C 1
ATOM 2410 O O . GLY A 1 308 ? 30.061 -17.317 -5.326 1.00 56.72 308 GLY A O 1
ATOM 2411 N N . GLN A 1 309 ? 32.046 -16.754 -6.218 1.00 63.34 309 GLN A N 1
ATOM 2412 C CA . GLN A 1 309 ? 32.497 -15.880 -5.117 1.00 63.34 309 GLN A CA 1
ATOM 2413 C C . GLN A 1 309 ? 32.994 -14.519 -5.624 1.00 63.34 309 GLN A C 1
ATOM 2415 O O . GLN A 1 309 ? 33.915 -13.931 -5.065 1.00 63.34 309 GLN A O 1
ATOM 2420 N N . GLN A 1 310 ? 32.408 -14.023 -6.713 1.00 71.62 310 GLN A N 1
ATOM 2421 C CA . GLN A 1 310 ? 32.726 -12.699 -7.237 1.00 71.62 310 GLN A CA 1
ATOM 2422 C C . GLN A 1 310 ? 32.485 -11.627 -6.175 1.00 71.62 310 GLN A C 1
ATOM 2424 O O . GLN A 1 310 ? 31.389 -11.547 -5.625 1.00 71.62 310 GLN A O 1
ATOM 2429 N N . THR A 1 311 ? 33.475 -10.765 -5.955 1.00 74.88 311 THR A N 1
ATOM 2430 C CA . THR A 1 311 ? 33.377 -9.673 -4.971 1.00 74.88 311 THR A CA 1
ATOM 2431 C C . THR A 1 311 ? 33.185 -8.300 -5.611 1.00 74.88 311 THR A C 1
ATOM 2433 O O . THR A 1 311 ? 32.688 -7.376 -4.967 1.00 74.88 311 THR A O 1
ATOM 2436 N N . TRP A 1 312 ? 33.514 -8.165 -6.900 1.00 87.19 312 TRP A N 1
ATOM 2437 C CA . TRP A 1 312 ? 33.369 -6.917 -7.641 1.00 87.19 312 TRP A CA 1
ATOM 2438 C C . TRP A 1 312 ? 33.059 -7.134 -9.127 1.00 87.19 312 TRP A C 1
ATOM 2440 O O . TRP A 1 312 ? 33.296 -8.198 -9.709 1.00 87.19 312 TRP A O 1
ATOM 2450 N N . ALA A 1 313 ? 32.542 -6.087 -9.761 1.00 89.69 313 ALA A N 1
ATOM 2451 C CA . ALA A 1 313 ? 32.399 -6.006 -11.205 1.00 89.69 313 ALA A CA 1
ATOM 2452 C C . ALA A 1 313 ? 32.553 -4.571 -11.695 1.00 89.69 313 ALA A C 1
ATOM 2454 O O . ALA A 1 313 ? 32.411 -3.618 -10.933 1.00 89.69 313 ALA A O 1
ATOM 2455 N N . LYS A 1 314 ? 32.827 -4.418 -12.984 1.00 91.38 314 LYS A N 1
ATOM 2456 C CA . LYS A 1 314 ? 32.983 -3.132 -13.647 1.00 91.38 314 LYS A CA 1
ATOM 2457 C C . LYS A 1 314 ? 32.211 -3.127 -14.959 1.00 91.38 314 LYS A C 1
ATOM 2459 O O . LYS A 1 314 ? 32.459 -3.984 -15.804 1.00 91.38 314 LYS A O 1
ATOM 2464 N N . ASP A 1 315 ? 31.326 -2.154 -15.138 1.00 92.88 315 ASP A N 1
ATOM 2465 C CA . ASP A 1 315 ? 30.692 -1.839 -16.422 1.00 92.88 315 ASP A CA 1
ATOM 2466 C C . ASP A 1 315 ? 31.295 -0.555 -16.980 1.00 92.88 315 ASP A C 1
ATOM 2468 O O . ASP A 1 315 ? 31.329 0.475 -16.303 1.00 92.88 315 ASP A O 1
ATOM 2472 N N . VAL A 1 316 ? 31.789 -0.615 -18.209 1.00 89.44 316 VAL A N 1
ATOM 2473 C CA . VAL A 1 316 ? 32.378 0.525 -18.904 1.00 89.44 316 VAL A CA 1
ATOM 2474 C C . VAL A 1 316 ? 31.758 0.631 -20.277 1.00 89.44 316 VAL A C 1
ATOM 2476 O O . VAL A 1 316 ? 31.693 -0.336 -21.042 1.00 89.44 316 VAL A O 1
ATOM 2479 N N . GLY A 1 317 ? 31.377 1.845 -20.638 1.00 89.81 317 GLY A N 1
ATOM 2480 C CA . GLY A 1 317 ? 30.849 2.099 -21.958 1.00 89.81 317 GLY A CA 1
ATOM 2481 C C . GLY A 1 317 ? 30.711 3.573 -22.257 1.00 89.81 317 GLY A C 1
ATOM 2482 O O . GLY A 1 317 ? 31.363 4.444 -21.677 1.00 89.81 317 GLY A O 1
ATOM 2483 N N . THR A 1 318 ? 29.828 3.836 -23.202 1.00 88.62 318 THR A N 1
ATOM 2484 C CA . THR A 1 318 ? 29.409 5.179 -23.583 1.00 88.62 318 THR A CA 1
ATOM 2485 C C . THR A 1 318 ? 27.901 5.250 -23.599 1.00 88.62 318 THR A C 1
ATOM 2487 O O . THR A 1 318 ? 27.240 4.250 -23.873 1.00 88.62 318 THR A O 1
ATOM 2490 N N . PHE A 1 319 ? 27.369 6.434 -23.353 1.00 91.31 319 PHE A N 1
ATOM 2491 C CA . PHE A 1 319 ? 25.969 6.735 -23.588 1.00 91.31 319 PHE A CA 1
ATOM 2492 C C . PHE A 1 319 ? 25.813 8.192 -24.010 1.00 91.31 319 PHE A C 1
ATOM 2494 O O . PHE A 1 319 ? 26.754 8.990 -23.962 1.00 91.31 319 PHE A O 1
ATOM 2501 N N . GLU A 1 320 ? 24.597 8.542 -24.394 1.00 89.94 320 GLU A N 1
ATOM 2502 C CA . GLU A 1 320 ? 24.164 9.908 -24.631 1.00 89.94 320 GLU A CA 1
ATOM 2503 C C . GLU A 1 320 ? 23.170 10.317 -23.550 1.00 89.94 320 GLU A C 1
ATOM 2505 O O . GLU A 1 320 ? 22.207 9.597 -23.294 1.00 89.94 320 GLU A O 1
ATOM 2510 N N . ILE A 1 321 ? 23.387 11.474 -22.927 1.00 87.81 321 ILE A N 1
ATOM 2511 C CA . ILE A 1 321 ? 22.395 12.105 -22.059 1.00 87.81 321 ILE A CA 1
ATOM 2512 C C . ILE A 1 321 ? 21.677 13.164 -22.878 1.00 87.81 321 ILE A C 1
ATOM 2514 O O . ILE A 1 321 ? 22.276 14.167 -23.256 1.00 87.81 321 ILE A O 1
ATOM 2518 N N . THR A 1 322 ? 20.394 12.946 -23.135 1.00 84.56 322 THR A N 1
ATOM 2519 C CA . THR A 1 322 ? 19.528 13.956 -23.744 1.00 84.56 322 THR A CA 1
ATOM 2520 C C . THR A 1 322 ? 18.815 14.731 -22.643 1.00 84.56 322 THR A C 1
ATOM 2522 O O . THR A 1 322 ? 18.064 14.144 -21.862 1.00 84.56 322 THR A O 1
ATOM 2525 N N . PHE A 1 323 ? 19.009 16.045 -22.582 1.00 79.50 323 PHE A N 1
ATOM 2526 C CA . PHE A 1 323 ? 18.313 16.916 -21.639 1.00 79.50 323 PHE A CA 1
ATOM 2527 C C . PHE A 1 323 ? 17.015 17.412 -22.272 1.00 79.50 323 PHE A C 1
ATOM 2529 O O . PHE A 1 323 ? 17.016 18.241 -23.179 1.00 79.50 323 PHE A O 1
ATOM 2536 N N . ARG A 1 324 ? 15.859 16.923 -21.803 1.00 70.81 324 ARG A N 1
ATOM 2537 C CA . ARG A 1 324 ? 14.562 17.301 -22.405 1.00 70.81 324 ARG A CA 1
ATOM 2538 C C . ARG A 1 324 ? 14.207 18.785 -22.231 1.00 70.81 324 ARG A C 1
ATOM 2540 O O . ARG A 1 324 ? 13.285 19.256 -22.889 1.00 70.81 324 ARG A O 1
ATOM 2547 N N . LYS A 1 325 ? 14.876 19.504 -21.323 1.00 63.91 325 LYS A N 1
ATOM 2548 C CA . LYS A 1 325 ? 14.601 20.921 -21.035 1.00 63.91 325 LYS A CA 1
ATOM 2549 C C . LYS A 1 325 ? 15.059 21.853 -22.162 1.00 63.91 325 LYS A C 1
ATOM 2551 O O . LYS A 1 325 ? 14.365 22.825 -22.440 1.00 63.91 325 LYS A O 1
ATOM 2556 N N . ASP A 1 326 ? 16.187 21.555 -22.800 1.00 73.69 326 ASP A N 1
ATOM 2557 C CA . ASP A 1 326 ? 16.789 22.384 -23.854 1.00 73.69 326 ASP A CA 1
ATOM 2558 C C . ASP A 1 326 ? 17.130 21.602 -25.137 1.00 73.69 326 ASP A C 1
ATOM 2560 O O . ASP A 1 326 ? 17.536 22.197 -26.133 1.00 73.69 326 ASP A O 1
ATOM 2564 N N . GLY A 1 327 ? 16.927 20.280 -25.140 1.00 73.44 327 GLY A N 1
ATOM 2565 C CA . GLY A 1 327 ? 17.226 19.401 -26.268 1.00 73.44 327 GLY A CA 1
ATOM 2566 C C . GLY A 1 327 ? 18.719 19.132 -26.461 1.00 73.44 327 GLY A C 1
ATOM 2567 O O . GLY A 1 327 ? 19.092 18.537 -27.472 1.00 73.44 327 GLY A O 1
ATOM 2568 N N . SER A 1 328 ? 19.573 19.562 -25.527 1.00 79.31 328 SER A N 1
ATOM 2569 C CA . SER A 1 328 ? 21.008 19.314 -25.602 1.00 79.31 328 SER A CA 1
ATOM 2570 C C . SER A 1 328 ? 21.316 17.825 -25.427 1.00 79.31 328 SER A C 1
ATOM 2572 O O . SER A 1 328 ? 20.640 17.103 -24.688 1.00 79.31 328 SER A O 1
ATOM 2574 N N . ILE A 1 329 ? 22.336 17.356 -26.146 1.00 83.25 329 ILE A N 1
ATOM 2575 C CA . ILE A 1 329 ? 22.811 15.974 -26.089 1.00 83.25 329 ILE A CA 1
ATOM 2576 C C . ILE A 1 329 ? 24.262 15.998 -25.629 1.00 83.25 329 ILE A C 1
ATOM 2578 O O . ILE A 1 329 ? 25.126 16.583 -26.283 1.00 83.25 329 ILE A O 1
ATOM 2582 N N . LEU A 1 330 ? 24.527 15.336 -24.509 1.00 83.75 330 LEU A N 1
ATOM 2583 C CA . LEU A 1 330 ? 25.866 15.112 -23.994 1.00 83.75 330 LEU A CA 1
ATOM 2584 C C . LEU A 1 330 ? 26.306 13.688 -24.324 1.00 83.75 330 LEU A C 1
ATOM 2586 O O . LEU A 1 330 ? 25.755 12.722 -23.803 1.00 83.75 330 LEU A O 1
ATOM 2590 N N . HIS A 1 331 ? 27.341 13.554 -25.147 1.00 86.25 331 HIS A N 1
ATOM 2591 C CA . HIS A 1 331 ? 28.017 12.275 -25.343 1.00 86.25 331 HIS A CA 1
ATOM 2592 C C . HIS A 1 331 ? 29.007 12.060 -24.200 1.00 86.25 331 HIS A C 1
ATOM 2594 O O . HIS A 1 331 ? 29.866 12.912 -23.967 1.00 86.25 331 HIS A O 1
ATOM 2600 N N . ALA A 1 332 ? 28.923 10.928 -23.506 1.00 86.06 332 ALA A N 1
ATOM 2601 C CA . ALA A 1 332 ? 29.779 10.653 -22.362 1.00 86.06 332 ALA A CA 1
ATOM 2602 C C . ALA A 1 332 ? 30.312 9.219 -22.361 1.00 86.06 332 ALA A C 1
ATOM 2604 O O . ALA A 1 332 ? 29.685 8.288 -22.873 1.00 86.06 332 ALA A O 1
ATOM 2605 N N . ARG A 1 333 ? 31.487 9.045 -21.754 1.00 89.50 333 ARG A N 1
ATOM 2606 C CA . ARG A 1 333 ? 31.958 7.747 -21.263 1.00 89.50 333 ARG A CA 1
ATOM 2607 C C . ARG A 1 333 ? 31.487 7.569 -19.836 1.00 89.50 333 ARG A C 1
ATOM 2609 O O . ARG A 1 333 ? 31.437 8.543 -19.086 1.00 89.50 333 ARG A O 1
ATOM 2616 N N . TYR A 1 334 ? 31.225 6.328 -19.465 1.00 91.75 334 TYR A N 1
ATOM 2617 C CA . TYR A 1 334 ? 30.901 5.982 -18.097 1.00 91.75 334 TYR A CA 1
ATOM 2618 C C . TYR A 1 334 ? 31.723 4.802 -17.597 1.00 91.75 334 TYR A C 1
ATOM 2620 O O . TYR A 1 334 ? 32.129 3.937 -18.376 1.00 91.75 334 TYR A O 1
ATOM 2628 N N . SER A 1 335 ? 31.940 4.769 -16.286 1.00 92.75 335 SER A N 1
ATOM 2629 C CA . SER A 1 335 ? 32.444 3.605 -15.567 1.00 92.75 335 SER A CA 1
ATOM 2630 C C . SER A 1 335 ? 31.639 3.427 -14.289 1.00 92.75 335 SER A C 1
ATOM 2632 O O . SER A 1 335 ? 31.576 4.333 -13.461 1.00 92.75 335 SER A O 1
ATOM 2634 N N . LEU A 1 336 ? 31.069 2.243 -14.116 1.00 94.06 336 LEU A N 1
ATOM 2635 C CA . LEU A 1 336 ? 30.396 1.810 -12.899 1.00 94.06 336 LEU A CA 1
ATOM 2636 C C . LEU A 1 336 ? 31.192 0.666 -12.292 1.00 94.06 336 LEU A C 1
ATOM 2638 O O . LEU A 1 336 ? 31.477 -0.316 -12.972 1.00 94.06 336 LEU A O 1
ATOM 2642 N N . PHE A 1 337 ? 31.556 0.802 -11.025 1.00 93.69 337 PHE A N 1
ATOM 2643 C CA . PHE A 1 337 ? 32.063 -0.300 -10.222 1.00 93.69 337 PHE A CA 1
ATOM 2644 C C . PHE A 1 337 ? 30.973 -0.771 -9.281 1.00 93.69 337 PHE A C 1
ATOM 2646 O O . PHE A 1 337 ? 30.347 0.035 -8.594 1.00 93.69 337 PHE A O 1
ATOM 2653 N N . TYR A 1 338 ? 30.781 -2.080 -9.252 1.00 91.69 338 TYR A N 1
ATOM 2654 C CA . TYR A 1 338 ? 29.852 -2.757 -8.373 1.00 91.69 338 TYR A CA 1
ATOM 2655 C C . TYR A 1 338 ? 30.627 -3.600 -7.376 1.00 91.69 338 TYR A C 1
ATOM 2657 O O . TYR A 1 338 ? 31.577 -4.280 -7.765 1.00 91.69 338 TYR A O 1
ATOM 2665 N N . ILE A 1 339 ? 30.196 -3.592 -6.123 1.00 87.75 339 ILE A N 1
ATOM 2666 C CA . ILE A 1 339 ? 30.681 -4.504 -5.087 1.00 87.75 339 ILE A CA 1
ATOM 2667 C C . ILE A 1 339 ? 29.498 -5.185 -4.415 1.00 87.75 339 ILE A C 1
ATOM 2669 O O . ILE A 1 339 ? 28.373 -4.674 -4.448 1.00 87.75 339 ILE A O 1
ATOM 2673 N N . LEU A 1 340 ? 29.754 -6.358 -3.848 1.00 77.69 340 LEU A N 1
ATOM 2674 C CA . LEU A 1 340 ? 28.804 -7.022 -2.974 1.00 77.69 340 LEU A CA 1
ATOM 2675 C C . LEU A 1 340 ? 28.888 -6.348 -1.600 1.00 77.69 340 LEU A C 1
ATOM 2677 O O . LEU A 1 340 ? 29.926 -6.410 -0.947 1.00 77.69 340 LEU A O 1
ATOM 2681 N N . ASP A 1 341 ? 27.825 -5.655 -1.210 1.00 71.31 341 ASP A N 1
ATOM 2682 C CA . ASP A 1 341 ? 27.723 -4.984 0.085 1.00 71.31 341 ASP A CA 1
ATOM 2683 C C . ASP A 1 341 ? 27.628 -6.005 1.235 1.00 71.31 341 ASP A C 1
ATOM 2685 O O . ASP A 1 341 ? 27.328 -7.178 0.994 1.00 71.31 341 ASP A O 1
ATOM 2689 N N . GLY A 1 342 ? 27.846 -5.572 2.482 1.00 55.91 342 GLY A N 1
ATOM 2690 C CA . GLY A 1 342 ? 27.826 -6.432 3.678 1.00 55.91 342 GLY A CA 1
ATOM 2691 C C . GLY A 1 342 ? 26.528 -7.234 3.854 1.00 55.91 342 GLY A C 1
ATOM 2692 O O . GLY A 1 342 ? 26.552 -8.350 4.368 1.00 55.91 342 GLY A O 1
ATOM 2693 N N . ASP A 1 343 ? 25.423 -6.718 3.312 1.00 54.25 343 ASP A N 1
ATOM 2694 C CA . ASP A 1 343 ? 24.102 -7.358 3.295 1.00 54.25 343 ASP A CA 1
ATOM 2695 C C . ASP A 1 343 ? 23.905 -8.372 2.146 1.00 54.25 343 ASP A C 1
ATOM 2697 O O . ASP A 1 343 ? 22.802 -8.879 1.929 1.00 54.25 343 ASP A O 1
ATOM 2701 N N . GLY A 1 344 ? 24.945 -8.653 1.354 1.00 61.25 344 GLY A N 1
ATOM 2702 C CA . GLY A 1 344 ? 24.877 -9.569 0.212 1.00 61.25 344 GLY A CA 1
ATOM 2703 C C . GLY A 1 344 ? 24.161 -8.993 -1.014 1.00 61.25 344 GLY A C 1
ATOM 2704 O O . GLY A 1 344 ? 23.684 -9.755 -1.855 1.00 61.25 344 GLY A O 1
ATOM 2705 N N . VAL A 1 345 ? 24.086 -7.662 -1.129 1.00 69.50 345 VAL A N 1
ATOM 2706 C CA . VAL A 1 345 ? 23.431 -6.945 -2.235 1.00 69.50 345 VAL A CA 1
ATOM 2707 C C . VAL A 1 345 ? 24.474 -6.273 -3.122 1.00 69.50 345 VAL A C 1
ATOM 2709 O O . VAL A 1 345 ? 25.348 -5.558 -2.644 1.00 69.50 345 VAL A O 1
ATOM 2712 N N . TRP A 1 346 ? 24.364 -6.447 -4.439 1.00 80.50 346 TRP A N 1
ATOM 2713 C CA . TRP A 1 346 ? 25.235 -5.751 -5.387 1.00 80.50 346 TRP A CA 1
ATOM 2714 C C . TRP A 1 346 ? 24.868 -4.266 -5.498 1.00 80.50 346 TRP A C 1
ATOM 2716 O O . TRP A 1 346 ? 23.770 -3.925 -5.945 1.00 80.50 346 TRP A O 1
ATOM 2726 N N . LYS A 1 347 ? 25.808 -3.389 -5.141 1.00 87.81 347 LYS A N 1
ATOM 2727 C CA . LYS A 1 347 ? 25.653 -1.928 -5.158 1.00 87.81 347 LYS A CA 1
ATOM 2728 C C . LYS A 1 347 ? 26.812 -1.256 -5.887 1.00 87.81 347 LYS A C 1
ATOM 2730 O O . LYS A 1 347 ? 27.875 -1.840 -6.070 1.00 87.81 347 LYS A O 1
ATOM 2735 N N . ILE A 1 348 ? 26.592 -0.020 -6.318 1.00 94.12 348 ILE A N 1
ATOM 2736 C CA . ILE A 1 348 ? 27.582 0.841 -6.959 1.00 94.12 348 ILE A CA 1
ATOM 2737 C C . ILE A 1 348 ? 28.553 1.346 -5.886 1.00 94.12 348 ILE A C 1
ATOM 2739 O O . ILE A 1 348 ? 28.170 2.099 -4.995 1.00 94.12 348 ILE A O 1
ATOM 2743 N N . SER A 1 349 ? 29.825 0.972 -5.973 1.00 93.38 349 SER A N 1
ATOM 2744 C CA . SER A 1 349 ? 30.874 1.597 -5.161 1.00 93.38 349 SER A CA 1
ATOM 2745 C C . SER A 1 349 ? 31.371 2.894 -5.784 1.00 93.38 349 SER A C 1
ATOM 2747 O O . SER A 1 349 ? 31.682 3.853 -5.080 1.00 93.38 349 SER A O 1
ATOM 2749 N N . GLN A 1 350 ? 31.409 2.951 -7.116 1.00 95.19 350 GLN A N 1
ATOM 2750 C CA . GLN A 1 350 ? 31.877 4.123 -7.838 1.00 95.19 350 GLN A CA 1
ATOM 2751 C C . GLN A 1 350 ? 31.120 4.312 -9.147 1.00 95.19 350 GLN A C 1
ATOM 2753 O O . GLN A 1 350 ? 30.994 3.377 -9.939 1.00 95.19 350 GLN A O 1
ATOM 2758 N N . PHE A 1 351 ? 30.696 5.545 -9.413 1.00 94.94 351 PHE A N 1
ATOM 2759 C CA . PHE A 1 351 ? 30.173 5.958 -10.706 1.00 94.94 351 PHE A CA 1
ATOM 2760 C C . PHE A 1 351 ? 30.940 7.166 -11.227 1.00 94.94 351 PHE A C 1
ATOM 2762 O O . PHE A 1 351 ? 30.999 8.212 -10.579 1.00 94.94 351 PHE A O 1
ATOM 2769 N N . THR A 1 352 ? 31.525 7.028 -12.414 1.00 89.81 352 THR A N 1
ATOM 2770 C CA . THR A 1 352 ? 32.145 8.139 -13.127 1.00 89.81 352 THR A CA 1
ATOM 2771 C C . THR A 1 352 ? 31.482 8.343 -14.475 1.00 89.81 352 THR A C 1
ATOM 2773 O O . THR A 1 352 ? 31.196 7.386 -15.198 1.00 89.81 352 THR A O 1
ATOM 2776 N N . VAL A 1 353 ? 31.251 9.609 -14.815 1.00 86.75 353 VAL A N 1
ATOM 2777 C CA . VAL A 1 353 ? 30.779 10.032 -16.130 1.00 86.75 353 VAL A CA 1
ATOM 2778 C C . VAL A 1 353 ? 31.703 11.135 -16.616 1.00 86.75 353 VAL A C 1
ATOM 2780 O O . VAL A 1 353 ? 32.073 12.025 -15.857 1.00 86.75 353 VAL A O 1
ATOM 2783 N N . SER A 1 354 ? 32.130 11.070 -17.871 1.00 81.50 354 SER A N 1
ATOM 2784 C CA . SER A 1 354 ? 33.027 12.074 -18.444 1.00 81.50 354 SER A CA 1
ATOM 2785 C C . SER A 1 354 ? 32.606 12.417 -19.870 1.00 81.50 354 SER A C 1
ATOM 2787 O O . SER A 1 354 ? 32.458 11.496 -20.683 1.00 81.50 354 SER A O 1
ATOM 2789 N N . PRO A 1 355 ? 32.432 13.709 -20.203 1.00 82.38 355 PRO A N 1
ATOM 2790 C CA . PRO A 1 355 ? 32.139 14.146 -21.562 1.00 82.38 355 PRO A CA 1
ATOM 2791 C C . PRO A 1 355 ? 33.163 13.630 -22.580 1.00 82.38 355 PRO A C 1
ATOM 2793 O O . PRO A 1 355 ? 34.369 13.596 -22.328 1.00 82.38 355 PRO A O 1
ATOM 2796 N N . LEU A 1 356 ? 32.677 13.234 -23.754 1.00 77.44 356 LEU A N 1
ATOM 2797 C CA . LEU A 1 356 ? 33.512 12.886 -24.898 1.00 77.44 356 LEU A CA 1
ATOM 2798 C C . LEU A 1 356 ? 33.945 14.153 -25.662 1.00 77.44 356 LEU A C 1
ATOM 2800 O O . LEU A 1 356 ? 33.126 15.054 -25.846 1.00 77.44 356 LEU A O 1
ATOM 2804 N N . PRO A 1 357 ? 35.192 14.215 -26.172 1.00 69.88 357 PRO A N 1
ATOM 2805 C CA . PRO A 1 357 ? 35.630 15.271 -27.089 1.00 69.88 357 PRO A CA 1
ATOM 2806 C C . PRO A 1 357 ? 34.761 15.356 -28.359 1.00 69.88 357 PRO A C 1
ATOM 2808 O O . PRO A 1 357 ? 34.209 14.349 -28.807 1.00 69.88 357 PRO A O 1
ATOM 2811 N N . GLN A 1 358 ? 34.656 16.540 -28.976 1.00 59.12 358 GLN A N 1
ATOM 2812 C CA . GLN A 1 358 ? 33.794 16.794 -30.150 1.00 59.12 358 GLN A CA 1
ATOM 2813 C C . GLN A 1 358 ? 34.112 15.922 -31.387 1.00 59.12 358 GLN A C 1
ATOM 2815 O O . GLN A 1 358 ? 33.250 15.734 -32.243 1.00 59.12 358 GLN A O 1
ATOM 2820 N N . ASP A 1 359 ? 35.305 15.337 -31.474 1.00 57.03 359 ASP A N 1
ATOM 2821 C CA . ASP A 1 359 ? 35.793 14.471 -32.554 1.00 57.03 359 ASP A CA 1
ATOM 2822 C C . ASP A 1 359 ? 35.642 12.957 -32.273 1.00 57.03 359 ASP A C 1
ATOM 2824 O O . ASP A 1 359 ? 36.122 12.119 -33.042 1.00 57.03 359 ASP A O 1
ATOM 2828 N N . TRP A 1 360 ? 34.919 12.563 -31.214 1.00 57.88 360 TRP A N 1
ATOM 2829 C CA . TRP A 1 360 ? 34.829 11.168 -30.747 1.00 57.88 360 TRP A CA 1
ATOM 2830 C C . TRP A 1 360 ? 34.380 10.142 -31.803 1.00 57.88 360 TRP A C 1
ATOM 2832 O O . TRP A 1 360 ? 34.792 8.981 -31.740 1.00 57.88 360 TRP A O 1
ATOM 2842 N N . LYS A 1 361 ? 33.573 10.546 -32.794 1.00 53.72 361 LYS A N 1
ATOM 2843 C CA . LYS A 1 361 ? 33.121 9.668 -33.892 1.00 53.72 361 LYS A CA 1
ATOM 2844 C C . LYS A 1 361 ? 34.287 9.181 -34.763 1.00 53.72 361 LYS A C 1
ATOM 2846 O O . LYS A 1 361 ? 34.268 8.040 -35.217 1.00 53.72 361 LYS A O 1
ATOM 2851 N N . GLN A 1 362 ? 35.318 10.008 -34.952 1.00 54.66 362 GLN A N 1
ATOM 2852 C CA . GLN A 1 362 ? 36.528 9.640 -35.700 1.00 54.66 362 GLN A CA 1
ATOM 2853 C C . GLN A 1 362 ? 37.427 8.697 -34.886 1.00 54.66 362 GLN A C 1
ATOM 2855 O O . GLN A 1 362 ? 38.057 7.799 -35.443 1.00 54.66 362 GLN A O 1
ATOM 2860 N N . ILE A 1 363 ? 37.440 8.857 -33.559 1.00 52.34 363 ILE A N 1
ATOM 2861 C CA . ILE A 1 363 ? 38.188 7.999 -32.630 1.00 52.34 363 ILE A CA 1
ATOM 2862 C C . ILE A 1 363 ? 37.546 6.604 -32.538 1.00 52.34 363 ILE A C 1
ATOM 2864 O O . ILE A 1 363 ? 38.261 5.605 -32.596 1.00 52.34 363 ILE A O 1
ATOM 2868 N N . ARG A 1 364 ? 36.207 6.517 -32.466 1.00 50.59 364 ARG A N 1
ATOM 2869 C CA . ARG A 1 364 ? 35.475 5.236 -32.478 1.00 50.59 364 ARG A CA 1
ATOM 2870 C C . ARG A 1 364 ? 35.675 4.475 -33.790 1.00 50.59 364 ARG A C 1
ATOM 2872 O O . ARG A 1 364 ? 36.011 3.302 -33.738 1.00 50.59 364 ARG A O 1
ATOM 2879 N N . ALA A 1 365 ? 35.572 5.143 -34.941 1.00 52.72 365 ALA A N 1
ATOM 2880 C CA . ALA A 1 365 ? 35.788 4.500 -36.242 1.00 52.72 365 ALA A CA 1
ATOM 2881 C C . ALA A 1 365 ? 37.194 3.876 -36.378 1.00 52.72 365 ALA A C 1
ATOM 2883 O O . ALA A 1 365 ? 37.345 2.813 -36.975 1.00 52.72 365 ALA A O 1
ATOM 2884 N N . LYS A 1 366 ? 38.221 4.497 -35.777 1.00 49.09 366 LYS A N 1
ATOM 2885 C CA . LYS A 1 366 ? 39.569 3.911 -35.676 1.00 49.09 366 LYS A CA 1
ATOM 2886 C C . LYS A 1 366 ? 39.612 2.672 -34.776 1.00 49.09 366 LYS A C 1
ATOM 2888 O O . LYS A 1 366 ? 40.308 1.719 -35.111 1.00 49.09 366 LYS A O 1
ATOM 2893 N N . HIS A 1 367 ? 38.890 2.680 -33.658 1.00 47.78 367 HIS A N 1
ATOM 2894 C CA . HIS A 1 367 ? 38.869 1.566 -32.707 1.00 47.78 367 HIS A CA 1
ATOM 2895 C C . HIS A 1 367 ? 38.086 0.359 -33.245 1.00 47.78 367 HIS A C 1
ATOM 2897 O O . HIS A 1 367 ? 38.579 -0.762 -33.179 1.00 47.78 367 HIS A O 1
ATOM 2903 N N . ASP A 1 368 ? 36.932 0.593 -33.877 1.00 46.88 368 ASP A N 1
ATOM 2904 C CA . ASP A 1 368 ? 36.123 -0.457 -34.512 1.00 46.88 368 ASP A CA 1
ATOM 2905 C C . ASP A 1 368 ? 36.897 -1.126 -35.668 1.00 46.88 368 ASP A C 1
ATOM 2907 O O . ASP A 1 368 ? 36.851 -2.344 -35.826 1.00 46.88 368 ASP A O 1
ATOM 2911 N N . SER A 1 369 ? 37.715 -0.361 -36.411 1.00 47.66 369 SER A N 1
ATOM 2912 C CA . SER A 1 369 ? 38.611 -0.912 -37.445 1.00 47.66 369 SER A CA 1
ATOM 2913 C C . SER A 1 369 ? 39.765 -1.769 -36.896 1.00 47.66 369 SER A C 1
ATOM 2915 O O . SER A 1 369 ? 40.363 -2.541 -37.642 1.00 47.66 369 SER A O 1
ATOM 2917 N N . MET A 1 370 ? 40.090 -1.651 -35.601 1.00 41.12 370 MET A N 1
ATOM 2918 C CA . MET A 1 370 ? 41.080 -2.503 -34.929 1.00 41.12 370 MET A CA 1
ATOM 2919 C C . MET A 1 370 ? 40.462 -3.794 -34.368 1.00 41.12 370 MET A C 1
ATOM 2921 O O . MET A 1 370 ? 41.169 -4.797 -34.276 1.00 41.12 370 MET A O 1
ATOM 2925 N N . ASP A 1 371 ? 39.166 -3.800 -34.035 1.00 42.25 371 ASP A N 1
ATOM 2926 C CA . ASP A 1 371 ? 38.456 -4.978 -33.507 1.00 42.25 371 ASP A CA 1
ATOM 2927 C C . ASP A 1 371 ? 38.022 -5.981 -34.601 1.00 42.25 371 ASP A C 1
ATOM 2929 O O . ASP A 1 371 ? 37.858 -7.167 -34.307 1.00 42.25 371 ASP A O 1
ATOM 2933 N N . GLU A 1 372 ? 37.941 -5.575 -35.877 1.00 42.34 372 GLU A N 1
ATOM 2934 C CA . GLU A 1 372 ? 37.678 -6.482 -37.019 1.00 42.34 372 GLU A CA 1
ATOM 2935 C C . GLU A 1 372 ? 38.802 -7.513 -37.285 1.00 42.34 372 GLU A C 1
ATOM 2937 O O . GLU A 1 372 ? 38.621 -8.449 -38.063 1.00 42.34 372 GLU A O 1
ATOM 2942 N N . LEU A 1 373 ? 39.953 -7.406 -36.608 1.00 41.25 373 LEU A N 1
ATOM 2943 C CA . LEU A 1 373 ? 41.060 -8.372 -36.687 1.00 41.25 373 LEU A CA 1
ATOM 2944 C C . LEU A 1 373 ? 40.939 -9.553 -35.700 1.00 41.25 373 LEU A C 1
ATOM 2946 O O . LEU A 1 373 ? 41.856 -10.375 -35.619 1.00 41.25 373 LEU A O 1
ATOM 2950 N N . ARG A 1 374 ? 39.831 -9.680 -34.954 1.00 37.62 374 ARG A N 1
ATOM 2951 C CA . ARG A 1 374 ? 39.560 -10.831 -34.069 1.00 37.62 374 ARG A CA 1
ATOM 2952 C C . ARG A 1 374 ? 38.476 -11.763 -34.637 1.00 37.62 374 ARG A C 1
ATOM 2954 O O . ARG A 1 374 ? 37.471 -11.276 -35.148 1.00 37.62 374 ARG A O 1
ATOM 2961 N N . PRO A 1 375 ? 38.616 -13.102 -34.524 1.00 34.09 375 PRO A N 1
ATOM 2962 C CA . PRO A 1 375 ? 37.638 -14.035 -35.082 1.00 34.09 375 PRO A CA 1
ATOM 2963 C C . PRO A 1 375 ? 36.331 -13.991 -34.280 1.00 34.09 375 PRO A C 1
ATOM 2965 O O . PRO A 1 375 ? 36.342 -14.158 -33.060 1.00 34.09 375 PRO A O 1
ATOM 2968 N N . THR A 1 376 ? 35.208 -13.783 -34.964 1.00 35.16 376 THR A N 1
ATOM 2969 C CA . THR A 1 376 ? 33.868 -13.670 -34.377 1.00 35.16 376 THR A CA 1
ATOM 2970 C C . THR A 1 376 ? 33.119 -15.006 -34.368 1.00 35.16 376 THR A C 1
ATOM 2972 O O . THR A 1 376 ? 33.177 -15.785 -35.318 1.00 35.16 376 THR A O 1
ATOM 2975 N N . VAL A 1 377 ? 32.342 -15.244 -33.306 1.00 33.88 377 VAL A N 1
ATOM 2976 C CA . VAL A 1 377 ? 31.189 -16.160 -33.304 1.00 33.88 377 VAL A CA 1
ATOM 2977 C C . VAL A 1 377 ? 29.977 -15.330 -32.879 1.00 33.88 377 VAL A C 1
ATOM 2979 O O . VAL A 1 377 ? 29.987 -14.738 -31.802 1.00 33.88 377 VAL A O 1
ATOM 2982 N N . SER A 1 378 ? 28.949 -15.239 -33.726 1.00 29.89 378 SER A N 1
ATOM 2983 C CA . SER A 1 378 ? 27.738 -14.437 -33.482 1.00 29.89 378 SER A CA 1
ATOM 2984 C C . SER A 1 378 ? 26.478 -15.307 -33.388 1.00 29.89 378 SER A C 1
ATOM 2986 O O . SER A 1 378 ? 26.325 -16.216 -34.204 1.00 29.89 378 SER A O 1
ATOM 2988 N N . PRO A 1 379 ? 25.516 -14.976 -32.504 1.00 27.86 379 PRO A N 1
ATOM 2989 C CA . PRO A 1 379 ? 24.106 -15.333 -32.657 1.00 27.86 379 PRO A CA 1
ATOM 2990 C C . PRO A 1 379 ? 23.230 -14.094 -32.995 1.00 27.86 379 PRO A C 1
ATOM 2992 O O . PRO A 1 379 ? 23.726 -12.964 -32.985 1.00 27.86 379 PRO A O 1
ATOM 2995 N N . PRO A 1 380 ? 21.954 -14.277 -33.399 1.00 29.88 380 PRO A N 1
ATOM 2996 C CA . PRO A 1 380 ? 21.309 -13.424 -34.398 1.00 29.88 380 PRO A CA 1
ATOM 2997 C C . PRO A 1 380 ? 20.603 -12.180 -33.833 1.00 29.88 380 PRO A C 1
ATOM 2999 O O . PRO A 1 380 ? 20.029 -12.190 -32.747 1.00 29.88 380 PRO A O 1
ATOM 3002 N N . ARG A 1 381 ? 20.586 -11.114 -34.648 1.00 26.44 381 ARG A N 1
ATOM 3003 C CA . ARG A 1 381 ? 19.803 -9.883 -34.442 1.00 26.44 381 ARG A CA 1
ATOM 3004 C C . ARG A 1 381 ? 18.311 -10.130 -34.686 1.00 26.44 381 ARG A C 1
ATOM 3006 O O . ARG A 1 381 ? 17.941 -10.623 -35.748 1.00 26.44 381 ARG A O 1
ATOM 3013 N N . SER A 1 382 ? 17.463 -9.669 -33.765 1.00 24.58 382 SER A N 1
ATOM 3014 C CA . SER A 1 382 ? 16.031 -9.449 -34.008 1.00 24.58 382 SER A CA 1
ATOM 3015 C C . SER A 1 382 ? 15.782 -7.953 -34.229 1.00 24.58 382 SER A C 1
ATOM 3017 O O . SER A 1 382 ? 16.221 -7.121 -33.435 1.00 24.58 382 SER A O 1
ATOM 3019 N N . THR A 1 383 ? 15.105 -7.606 -35.320 1.00 28.80 383 THR A N 1
ATOM 3020 C CA . THR A 1 383 ? 14.706 -6.236 -35.663 1.00 28.80 383 THR A CA 1
ATOM 3021 C C . THR A 1 383 ? 13.265 -5.989 -35.231 1.00 28.80 383 THR A C 1
ATOM 3023 O O . THR A 1 383 ? 12.356 -6.619 -35.769 1.00 28.80 383 THR A O 1
ATOM 3026 N N . TYR A 1 384 ? 13.044 -5.028 -34.334 1.00 23.33 384 TYR A N 1
ATOM 3027 C CA . TYR A 1 384 ? 11.719 -4.472 -34.056 1.00 23.33 384 TYR A CA 1
ATOM 3028 C C . TYR A 1 384 ? 11.718 -2.973 -34.372 1.00 23.33 384 TYR A C 1
ATOM 3030 O O . TYR A 1 384 ? 12.363 -2.179 -33.695 1.00 23.33 384 TYR A O 1
ATOM 3038 N N . ASN A 1 385 ? 10.985 -2.594 -35.421 1.00 29.06 385 ASN A N 1
ATOM 3039 C CA . ASN A 1 385 ? 10.650 -1.208 -35.746 1.00 29.06 385 ASN A CA 1
ATOM 3040 C C . ASN A 1 385 ? 9.308 -0.862 -35.093 1.00 29.06 385 ASN A C 1
ATOM 3042 O O . ASN A 1 385 ? 8.314 -1.538 -35.364 1.00 29.06 385 ASN A O 1
ATOM 3046 N N . LYS A 1 386 ? 9.233 0.225 -34.314 1.00 29.00 386 LYS A N 1
ATOM 3047 C CA . LYS A 1 386 ? 7.950 0.820 -33.910 1.00 29.00 386 LYS A CA 1
ATOM 3048 C C . LYS A 1 386 ? 7.893 2.288 -34.333 1.00 29.00 386 LYS A C 1
ATOM 3050 O O . LYS A 1 386 ? 8.712 3.103 -33.925 1.00 29.00 386 LYS A O 1
ATOM 3055 N N . LYS A 1 387 ? 6.915 2.585 -35.195 1.00 25.67 387 LYS A N 1
ATOM 3056 C CA . LYS A 1 387 ? 6.526 3.929 -35.637 1.00 25.67 387 LYS A CA 1
ATOM 3057 C C . LYS A 1 387 ? 6.057 4.762 -34.442 1.00 25.67 387 LYS A C 1
ATOM 3059 O O . LYS A 1 387 ? 5.234 4.300 -33.654 1.00 25.67 387 LYS A O 1
ATOM 3064 N N . VAL A 1 388 ? 6.551 5.992 -34.372 1.00 24.69 388 VAL A N 1
ATOM 3065 C CA . VAL A 1 388 ? 6.118 7.040 -33.443 1.00 24.69 388 VAL A CA 1
ATOM 3066 C C . VAL A 1 388 ? 4.814 7.650 -33.968 1.00 24.69 388 VAL A C 1
ATOM 3068 O O . VAL A 1 388 ? 4.757 8.092 -35.114 1.00 24.69 388 VAL A O 1
ATOM 3071 N N . GLY A 1 389 ? 3.766 7.637 -33.143 1.00 25.67 389 GLY A N 1
ATOM 3072 C CA . GLY A 1 389 ? 2.510 8.358 -33.360 1.00 25.67 389 GLY A CA 1
ATOM 3073 C C . GLY A 1 389 ? 2.380 9.484 -32.334 1.00 25.67 389 GLY A C 1
ATOM 3074 O O . GLY A 1 389 ? 2.671 9.278 -31.160 1.00 25.67 389 GLY A O 1
ATOM 3075 N N . ASN A 1 390 ? 1.997 10.669 -32.807 1.00 24.86 390 ASN A N 1
ATOM 3076 C CA . ASN A 1 390 ? 1.964 11.938 -32.076 1.00 24.86 390 ASN A CA 1
ATOM 3077 C C . ASN A 1 390 ? 1.059 11.919 -30.830 1.00 24.86 390 ASN A C 1
ATOM 3079 O O . ASN A 1 390 ? -0.124 11.601 -30.933 1.00 24.86 390 ASN A O 1
ATOM 3083 N N . SER A 1 391 ? 1.588 12.372 -29.687 1.00 25.62 391 SER A N 1
ATOM 3084 C CA . SER A 1 391 ? 0.808 12.652 -28.475 1.00 25.62 391 SER A CA 1
ATOM 3085 C C . SER A 1 391 ? 0.199 14.050 -28.522 1.00 25.62 391 SER A C 1
ATOM 3087 O O . SER A 1 391 ? 0.910 15.052 -28.592 1.00 25.62 391 SER A O 1
ATOM 3089 N N . THR A 1 392 ? -1.126 14.114 -28.443 1.00 25.14 392 THR A N 1
ATOM 3090 C CA . THR A 1 392 ? -1.889 15.334 -28.166 1.00 25.14 392 THR A CA 1
ATOM 3091 C C . THR A 1 392 ? -1.973 15.528 -26.651 1.00 25.14 392 THR A C 1
ATOM 3093 O O . THR A 1 392 ? -2.245 14.584 -25.913 1.00 25.14 392 THR A O 1
ATOM 3096 N N . VAL A 1 393 ? -1.703 16.745 -26.184 1.00 25.20 393 VAL A N 1
ATOM 3097 C CA . VAL A 1 393 ? -1.808 17.144 -24.775 1.00 25.20 393 VAL A CA 1
ATOM 3098 C C . VAL A 1 393 ? -3.290 17.204 -24.392 1.00 25.20 393 VAL A C 1
ATOM 3100 O O . VAL A 1 393 ? -4.030 17.996 -24.972 1.00 25.20 393 VAL A O 1
ATOM 3103 N N . LEU A 1 394 ? -3.724 16.373 -23.439 1.00 27.67 394 LEU A N 1
ATOM 3104 C CA . LEU A 1 394 ? -5.074 16.422 -22.870 1.00 27.67 394 LEU A CA 1
ATOM 3105 C C . LEU A 1 394 ? -5.091 17.292 -21.607 1.00 27.67 394 LEU A C 1
ATOM 3107 O O . LEU A 1 394 ? -4.190 17.225 -20.770 1.00 27.67 394 LEU A O 1
ATOM 3111 N N . ALA A 1 395 ? -6.113 18.141 -21.530 1.00 25.28 395 ALA A N 1
ATOM 3112 C CA . ALA A 1 395 ? -6.371 19.082 -20.453 1.00 25.28 395 ALA A CA 1
ATOM 3113 C C . ALA A 1 395 ? -6.695 18.374 -19.126 1.00 25.28 395 ALA A C 1
ATOM 3115 O O . ALA A 1 395 ? -7.197 17.254 -19.102 1.00 25.28 395 ALA A O 1
ATOM 3116 N N . ILE A 1 396 ? -6.408 19.058 -18.018 1.00 28.86 396 ILE A N 1
ATOM 3117 C CA . ILE A 1 396 ? -6.734 18.620 -16.658 1.00 28.86 396 ILE A CA 1
ATOM 3118 C C . ILE A 1 396 ? -8.244 18.804 -16.448 1.00 28.86 396 ILE A C 1
ATOM 3120 O O . ILE A 1 396 ? -8.725 19.937 -16.420 1.00 28.86 396 ILE A O 1
ATOM 3124 N N . GLU A 1 397 ? -8.979 17.700 -16.316 1.00 27.36 397 GLU A N 1
ATOM 3125 C CA . GLU A 1 397 ? -10.407 17.703 -15.976 1.00 27.36 397 GLU A CA 1
ATOM 3126 C C . GLU A 1 397 ? -10.654 17.952 -14.469 1.00 27.36 397 GLU A C 1
ATOM 3128 O O . GLU A 1 397 ? -9.764 17.704 -13.644 1.00 27.36 397 GLU A O 1
ATOM 3133 N N . PRO A 1 398 ? -11.839 18.465 -14.076 1.00 31.41 398 PRO A N 1
ATOM 3134 C CA . PRO A 1 398 ? -12.166 18.760 -12.682 1.00 31.41 398 PRO A CA 1
ATOM 3135 C C . PRO A 1 398 ? -12.399 17.477 -11.867 1.00 31.41 398 PRO A C 1
ATOM 3137 O O . PRO A 1 398 ? -12.921 16.490 -12.371 1.00 31.41 398 PRO A O 1
ATOM 3140 N N . LYS A 1 399 ? -12.054 17.501 -10.572 1.00 36.91 399 LYS A N 1
ATOM 3141 C CA . LYS A 1 399 ? -12.319 16.400 -9.629 1.00 36.91 399 LYS A CA 1
ATOM 3142 C C . LYS A 1 399 ? -13.827 16.272 -9.362 1.00 36.91 399 LYS A C 1
ATOM 3144 O O . LYS A 1 399 ? -14.397 17.136 -8.698 1.00 36.91 399 LYS A O 1
ATOM 3149 N N . GLU A 1 400 ? -14.455 15.205 -9.853 1.00 44.56 400 GLU A N 1
ATOM 3150 C CA . GLU A 1 400 ? -15.874 14.901 -9.622 1.00 44.56 400 GLU A CA 1
ATOM 3151 C C . GLU A 1 400 ? -16.134 14.334 -8.214 1.00 44.56 400 GLU A C 1
ATOM 3153 O O . GLU A 1 400 ? -15.546 13.332 -7.805 1.00 44.56 400 GLU A O 1
ATOM 3158 N N . GLN A 1 401 ? -17.074 14.945 -7.485 1.00 48.53 401 GLN A N 1
ATOM 3159 C CA . GLN A 1 401 ? -17.813 14.272 -6.414 1.00 48.53 401 GLN A CA 1
ATOM 3160 C C . GLN A 1 401 ? -18.820 13.319 -7.069 1.00 48.53 401 GLN A C 1
ATOM 3162 O O . GLN A 1 401 ? -19.643 13.759 -7.871 1.00 48.53 401 GLN A O 1
ATOM 3167 N N . GLN A 1 402 ? -18.777 12.026 -6.737 1.00 57.09 402 GLN A N 1
ATOM 3168 C CA . GLN A 1 402 ? -19.732 11.067 -7.296 1.00 57.09 402 GLN A CA 1
ATOM 3169 C C . GLN A 1 402 ? -21.128 11.304 -6.705 1.00 57.09 402 GLN A C 1
ATOM 3171 O O . GLN A 1 402 ? -21.378 11.021 -5.532 1.00 57.09 402 GLN A O 1
ATOM 3176 N N . SER A 1 403 ? -22.044 11.817 -7.531 1.00 56.84 403 SER A N 1
ATOM 3177 C CA . SER A 1 403 ? -23.475 11.855 -7.227 1.00 56.84 403 SER A CA 1
ATOM 3178 C C . SER A 1 403 ? -24.029 10.438 -7.066 1.00 56.84 403 SER A C 1
ATOM 3180 O O . SER A 1 403 ? -23.458 9.481 -7.592 1.00 56.84 403 SER A O 1
ATOM 3182 N N . LYS A 1 404 ? -25.172 10.296 -6.381 1.00 63.47 404 LYS A N 1
ATOM 3183 C CA . LYS A 1 404 ? -25.893 9.019 -6.290 1.00 63.47 404 LYS A CA 1
ATOM 3184 C C . LYS A 1 404 ? -26.010 8.385 -7.689 1.00 63.47 404 LYS A C 1
ATOM 3186 O O . LYS A 1 404 ? -26.561 9.037 -8.577 1.00 63.47 404 LYS A O 1
ATOM 3191 N N . PRO A 1 405 ? -25.499 7.162 -7.910 1.00 65.88 405 PRO A N 1
ATOM 3192 C CA . PRO A 1 405 ? -25.578 6.535 -9.222 1.00 65.88 405 PRO A CA 1
ATOM 3193 C C . PRO A 1 405 ? -27.044 6.286 -9.599 1.00 65.88 405 PRO A C 1
ATOM 3195 O O . PRO A 1 405 ? -27.848 5.861 -8.767 1.00 65.88 405 PRO A O 1
ATOM 3198 N N . ASN A 1 406 ? -27.392 6.572 -10.858 1.00 66.62 406 ASN A N 1
ATOM 3199 C CA . ASN A 1 406 ? -28.766 6.465 -11.364 1.00 66.62 406 ASN A CA 1
ATOM 3200 C C . ASN A 1 406 ? -29.254 5.009 -11.453 1.00 66.62 406 ASN A C 1
ATOM 3202 O O . ASN A 1 406 ? -30.460 4.774 -11.420 1.00 66.62 406 ASN A O 1
ATOM 3206 N N . ASN A 1 407 ? -28.330 4.043 -11.519 1.00 74.62 407 ASN A N 1
ATOM 3207 C CA . ASN A 1 407 ? -28.614 2.613 -11.507 1.00 74.62 407 ASN A CA 1
ATOM 3208 C C . ASN A 1 407 ? -27.833 1.899 -10.401 1.00 74.62 407 ASN A C 1
ATOM 3210 O O . ASN A 1 407 ? -26.681 2.221 -10.105 1.00 74.62 407 ASN A O 1
ATOM 3214 N N . LEU A 1 408 ? -28.460 0.881 -9.812 1.00 78.81 408 LEU A N 1
ATOM 3215 C CA . LEU A 1 408 ? -27.778 -0.021 -8.891 1.00 78.81 408 LEU A CA 1
ATOM 3216 C C . LEU A 1 408 ? -26.818 -0.928 -9.668 1.00 78.81 408 LEU A C 1
ATOM 3218 O O . LEU A 1 408 ? -27.187 -1.425 -10.737 1.00 78.81 408 LEU A O 1
ATOM 3222 N N . PRO A 1 409 ? -25.609 -1.186 -9.143 1.00 86.12 409 PRO A N 1
ATOM 3223 C CA . PRO A 1 409 ? -24.694 -2.113 -9.783 1.00 86.12 409 PRO A CA 1
ATOM 3224 C C . PRO A 1 409 ? -25.248 -3.546 -9.736 1.00 86.12 409 PRO A C 1
ATOM 3226 O O . PRO A 1 409 ? -26.094 -3.873 -8.893 1.00 86.12 409 PRO A O 1
ATOM 3229 N N . PRO A 1 410 ? -24.754 -4.446 -10.604 1.00 88.25 410 PRO A N 1
ATOM 3230 C CA . PRO A 1 410 ? -25.078 -5.863 -10.522 1.00 88.25 410 PRO A CA 1
ATOM 3231 C C . PRO A 1 410 ? -24.753 -6.418 -9.131 1.00 88.25 410 PRO A C 1
ATOM 3233 O O . PRO A 1 410 ? -23.671 -6.170 -8.595 1.00 88.25 410 PRO A O 1
ATOM 3236 N N . LYS A 1 411 ? -25.679 -7.197 -8.556 1.00 91.50 411 LYS A N 1
ATOM 3237 C CA . LYS A 1 411 ? -25.462 -7.855 -7.259 1.00 91.50 411 LYS A CA 1
ATOM 3238 C C . LYS A 1 411 ? -24.254 -8.788 -7.331 1.00 91.50 411 LYS A C 1
ATOM 3240 O O . LYS A 1 411 ? -24.128 -9.569 -8.271 1.00 91.50 411 LYS A O 1
ATOM 3245 N N . VAL A 1 412 ? -23.422 -8.754 -6.294 1.00 95.19 412 VAL A N 1
ATOM 3246 C CA . VAL A 1 412 ? -22.223 -9.592 -6.165 1.00 95.19 412 VAL A CA 1
ATOM 3247 C C . VAL A 1 412 ? -22.320 -10.510 -4.948 1.00 95.19 412 VAL A C 1
ATOM 3249 O O . VAL A 1 412 ? -22.953 -10.166 -3.950 1.00 95.19 412 VAL A O 1
ATOM 3252 N N . SER A 1 413 ? -21.715 -11.697 -5.035 1.00 96.81 413 SER A N 1
ATOM 3253 C CA . SER A 1 413 ? -21.591 -12.648 -3.922 1.00 96.81 413 SER A CA 1
ATOM 3254 C C . SER A 1 413 ? -20.199 -12.582 -3.291 1.00 96.81 413 SER A C 1
ATOM 3256 O O . SER A 1 413 ? -19.260 -12.052 -3.885 1.00 96.81 413 SER A O 1
ATOM 3258 N N . LYS A 1 414 ? -20.030 -13.153 -2.090 1.00 96.44 414 LYS A N 1
ATOM 3259 C CA . LYS A 1 414 ? -18.710 -13.200 -1.437 1.00 96.44 414 LYS A CA 1
ATOM 3260 C C . LYS A 1 414 ? -17.719 -14.040 -2.239 1.00 96.44 414 LYS A C 1
ATOM 3262 O O . LYS A 1 414 ? -16.537 -13.720 -2.294 1.00 96.44 414 LYS A O 1
ATOM 3267 N N . GLU A 1 415 ? -18.205 -15.093 -2.884 1.00 96.81 415 GLU A N 1
ATOM 3268 C CA . GLU A 1 415 ? -17.432 -15.963 -3.766 1.00 96.81 415 GLU A CA 1
ATOM 3269 C C . GLU A 1 415 ? -16.927 -15.184 -4.984 1.00 96.81 415 GLU A C 1
ATOM 3271 O O . GLU A 1 415 ? -15.755 -15.303 -5.332 1.00 96.81 415 GLU A O 1
ATOM 3276 N N . GLN A 1 416 ? -17.765 -14.318 -5.566 1.00 97.12 416 GLN A N 1
ATOM 3277 C CA . GLN A 1 416 ? -17.373 -13.460 -6.685 1.00 97.12 416 GLN A CA 1
ATOM 3278 C C . GLN A 1 416 ? -16.277 -12.462 -6.288 1.00 97.12 416 GLN A C 1
ATOM 3280 O O . GLN A 1 416 ? -15.325 -12.269 -7.041 1.00 97.12 416 GLN A O 1
ATOM 3285 N N . VAL A 1 417 ? -16.370 -11.866 -5.095 1.00 97.38 417 VAL A N 1
ATOM 3286 C CA . VAL A 1 417 ? -15.328 -10.954 -4.588 1.00 97.38 417 VAL A CA 1
ATOM 3287 C C . VAL A 1 417 ? -14.002 -11.698 -4.386 1.00 97.38 417 VAL A C 1
ATOM 3289 O O . VAL A 1 417 ? -12.955 -11.215 -4.810 1.00 97.38 417 VAL A O 1
ATOM 3292 N N . ARG A 1 418 ? -14.029 -12.916 -3.828 1.00 96.56 418 ARG A N 1
ATOM 3293 C CA . ARG A 1 418 ? -12.821 -13.759 -3.698 1.00 96.56 418 ARG A CA 1
ATOM 3294 C C . ARG A 1 418 ? -12.248 -14.184 -5.049 1.00 96.56 418 ARG A C 1
ATOM 3296 O O . ARG A 1 418 ? -11.034 -14.326 -5.195 1.00 96.56 418 ARG A O 1
ATOM 3303 N N . GLN A 1 419 ? -13.096 -14.364 -6.058 1.00 96.94 419 GLN A N 1
ATOM 3304 C CA . GLN A 1 419 ? -12.639 -14.626 -7.419 1.00 96.94 419 GLN A CA 1
ATOM 3305 C C . GLN A 1 419 ? -11.855 -13.435 -7.990 1.00 96.94 419 GLN A C 1
ATOM 3307 O O . GLN A 1 419 ? -10.875 -13.655 -8.698 1.00 96.94 419 GLN A O 1
ATOM 3312 N N . TRP A 1 420 ? -12.188 -12.191 -7.633 1.00 97.69 420 TRP A N 1
ATOM 3313 C CA . TRP A 1 420 ? -11.428 -11.025 -8.095 1.00 97.69 420 TRP A CA 1
ATOM 3314 C C . TRP A 1 420 ? -9.997 -10.968 -7.553 1.00 97.69 420 TRP A C 1
ATOM 3316 O O . TRP A 1 420 ? -9.104 -10.516 -8.269 1.00 97.69 420 TRP A O 1
ATOM 3326 N N . PHE A 1 421 ? -9.739 -11.494 -6.350 1.00 96.81 421 PHE A N 1
ATOM 3327 C CA . PHE A 1 421 ? -8.366 -11.730 -5.886 1.00 96.81 421 PHE A CA 1
ATOM 3328 C C . PHE A 1 421 ? -7.627 -12.678 -6.838 1.00 96.81 421 PHE A C 1
ATOM 3330 O O . PHE A 1 421 ? -6.503 -12.406 -7.256 1.00 96.81 421 PHE A O 1
ATOM 3337 N N . SER A 1 422 ? -8.278 -13.776 -7.233 1.00 95.69 422 SER A N 1
ATOM 3338 C CA . SER A 1 422 ? -7.696 -14.751 -8.164 1.00 95.69 422 SER A CA 1
ATOM 3339 C C . SER A 1 422 ? -7.460 -14.142 -9.548 1.00 95.69 422 SER A C 1
ATOM 3341 O O . SER A 1 422 ? -6.439 -14.393 -10.175 1.00 95.69 422 SER A O 1
ATOM 3343 N N . GLU A 1 423 ? -8.367 -13.292 -10.019 1.00 97.44 423 GLU A N 1
ATOM 3344 C CA . GLU A 1 423 ? -8.234 -12.554 -11.274 1.00 97.44 423 GLU A CA 1
ATOM 3345 C C . GLU A 1 423 ? -7.089 -11.537 -11.272 1.00 97.44 423 GLU A C 1
ATOM 3347 O O . GLU A 1 423 ? -6.408 -11.377 -12.290 1.00 97.44 423 GLU A O 1
ATOM 3352 N N . TRP A 1 424 ? -6.876 -10.854 -10.147 1.00 97.94 424 TRP A N 1
ATOM 3353 C CA . TRP A 1 424 ? -5.729 -9.977 -9.935 1.00 97.94 424 TRP A CA 1
ATOM 3354 C C . TRP A 1 424 ? -4.423 -10.782 -9.869 1.00 97.94 424 TRP A C 1
ATOM 3356 O O . TRP A 1 424 ? -3.447 -10.420 -10.524 1.00 97.94 424 TRP A O 1
ATOM 3366 N N . ASN A 1 425 ? -4.420 -11.929 -9.189 1.00 97.19 425 ASN A N 1
ATOM 3367 C CA . ASN A 1 425 ? -3.266 -12.827 -9.148 1.00 97.19 425 ASN A CA 1
ATOM 3368 C C . ASN A 1 425 ? -2.927 -13.410 -10.534 1.00 97.19 425 ASN A C 1
ATOM 3370 O O . ASN A 1 425 ? -1.768 -13.422 -10.942 1.00 97.19 425 ASN A O 1
ATOM 3374 N N . ASN A 1 426 ? -3.939 -13.799 -11.314 1.00 97.50 426 ASN A N 1
ATOM 3375 C CA . ASN A 1 426 ? -3.770 -14.237 -12.702 1.00 97.50 426 ASN A CA 1
ATOM 3376 C C . ASN A 1 426 ? -3.234 -13.113 -13.596 1.00 97.50 426 ASN A C 1
ATOM 3378 O O . ASN A 1 426 ? -2.443 -13.380 -14.495 1.00 97.50 426 ASN A O 1
ATOM 3382 N N . ALA A 1 427 ? -3.637 -11.861 -13.349 1.00 97.62 427 ALA A N 1
ATOM 3383 C CA . ALA A 1 427 ? -3.074 -10.713 -14.048 1.00 97.62 427 ALA A CA 1
ATOM 3384 C C . ALA A 1 427 ? -1.578 -10.552 -13.741 1.00 97.62 427 ALA A C 1
ATOM 3386 O O . ALA A 1 427 ? -0.814 -10.296 -14.661 1.00 97.62 427 ALA A O 1
ATOM 3387 N N . MET A 1 428 ? -1.141 -10.754 -12.491 1.00 94.75 428 MET A N 1
ATOM 3388 C CA . MET A 1 428 ? 0.292 -10.747 -12.163 1.00 94.75 428 MET A CA 1
ATOM 3389 C C . MET A 1 428 ? 1.044 -11.903 -12.833 1.00 94.75 428 MET A C 1
ATOM 3391 O O . MET A 1 428 ? 2.168 -11.725 -13.294 1.00 94.75 428 MET A O 1
ATOM 3395 N N . ALA A 1 429 ? 0.413 -13.074 -12.946 1.00 93.31 429 ALA A N 1
ATOM 3396 C CA . ALA A 1 429 ? 1.007 -14.249 -13.580 1.00 93.31 429 ALA A CA 1
ATOM 3397 C C . ALA A 1 429 ? 1.333 -14.059 -15.075 1.00 93.31 429 ALA A C 1
ATOM 3399 O O . ALA A 1 429 ? 2.139 -14.815 -15.614 1.00 93.31 429 ALA A O 1
ATOM 3400 N N . THR A 1 430 ? 0.743 -13.064 -15.751 1.00 93.00 430 THR A N 1
ATOM 3401 C CA . THR A 1 430 ? 1.073 -12.759 -17.155 1.00 93.00 430 THR A CA 1
ATOM 3402 C C . THR A 1 430 ? 2.449 -12.108 -17.312 1.00 93.00 430 THR A C 1
ATOM 3404 O O . THR A 1 430 ? 3.009 -12.143 -18.404 1.00 93.00 430 THR A O 1
ATOM 3407 N N . GLY A 1 431 ? 2.983 -11.497 -16.247 1.00 80.75 431 GLY A N 1
ATOM 3408 C CA . GLY A 1 431 ? 4.192 -10.673 -16.305 1.00 80.75 431 GLY A CA 1
ATOM 3409 C C . GLY A 1 431 ? 4.006 -9.316 -17.000 1.00 80.75 431 GLY A C 1
ATOM 3410 O O . GLY A 1 431 ? 4.977 -8.573 -17.119 1.00 80.75 431 GLY A O 1
ATOM 3411 N N . ASP A 1 432 ? 2.788 -8.966 -17.432 1.00 83.44 432 ASP A N 1
ATOM 3412 C CA . ASP A 1 432 ? 2.485 -7.692 -18.088 1.00 83.44 432 ASP A CA 1
ATOM 3413 C C . ASP A 1 432 ? 1.907 -6.682 -17.074 1.00 83.44 432 ASP A C 1
ATOM 3415 O O . ASP A 1 432 ? 0.770 -6.843 -16.610 1.00 83.44 432 ASP A O 1
ATOM 3419 N N . PRO A 1 433 ? 2.643 -5.605 -16.735 1.00 76.31 433 PRO A N 1
ATOM 3420 C CA . PRO A 1 433 ? 2.189 -4.629 -15.750 1.00 76.31 433 PRO A CA 1
ATOM 3421 C C . PRO A 1 433 ? 0.942 -3.865 -16.195 1.00 76.31 433 PRO A C 1
ATOM 3423 O O . PRO A 1 433 ? 0.167 -3.424 -15.344 1.00 76.31 433 PRO A O 1
ATOM 3426 N N . SER A 1 434 ? 0.701 -3.735 -17.504 1.00 85.06 434 SER A N 1
ATOM 3427 C CA . SER A 1 434 ? -0.520 -3.112 -18.006 1.00 85.06 434 SER A CA 1
ATOM 3428 C C . SER A 1 434 ? -1.736 -3.975 -17.672 1.00 85.06 434 SER A C 1
ATOM 3430 O O . SER A 1 434 ? -2.733 -3.451 -17.180 1.00 85.06 434 SER A O 1
ATOM 3432 N N . VAL A 1 435 ? -1.660 -5.302 -17.828 1.00 94.56 435 VAL A N 1
ATOM 3433 C CA . VAL A 1 435 ? -2.768 -6.222 -17.508 1.00 94.56 435 VAL A CA 1
ATOM 3434 C C . VAL A 1 435 ? -3.139 -6.139 -16.026 1.00 94.56 435 VAL A C 1
ATOM 3436 O O . VAL A 1 435 ? -4.324 -6.157 -15.684 1.00 94.56 435 VAL A O 1
ATOM 3439 N N . VAL A 1 436 ? -2.147 -5.978 -15.144 1.00 96.19 436 VAL A N 1
ATOM 3440 C CA . VAL A 1 436 ? -2.387 -5.762 -13.710 1.00 96.19 436 VAL A CA 1
ATOM 3441 C C . VAL A 1 436 ? -3.013 -4.392 -13.451 1.00 96.19 436 VAL A C 1
ATOM 3443 O O . VAL A 1 436 ? -4.030 -4.312 -12.760 1.00 96.19 436 VAL A O 1
ATOM 3446 N N . ALA A 1 437 ? -2.463 -3.322 -14.032 1.00 93.38 437 ALA A N 1
ATOM 3447 C CA . ALA A 1 437 ? -2.974 -1.961 -13.866 1.00 93.38 437 ALA A CA 1
ATOM 3448 C C . ALA A 1 437 ? -4.440 -1.821 -14.322 1.00 93.38 437 ALA A C 1
ATOM 3450 O O . ALA A 1 437 ? -5.225 -1.161 -13.647 1.00 93.38 437 ALA A O 1
ATOM 3451 N N . HIS A 1 438 ? -4.861 -2.528 -15.378 1.00 94.81 438 HIS A N 1
ATOM 3452 C CA . HIS A 1 438 ? -6.256 -2.544 -15.845 1.00 94.81 438 HIS A CA 1
ATOM 3453 C C . HIS A 1 438 ? -7.253 -3.143 -14.835 1.00 94.81 438 HIS A C 1
ATOM 3455 O O . HIS A 1 438 ? -8.466 -3.022 -15.032 1.00 94.81 438 HIS A O 1
ATOM 3461 N N . ARG A 1 439 ? -6.800 -3.799 -13.758 1.00 97.31 439 ARG A N 1
ATOM 3462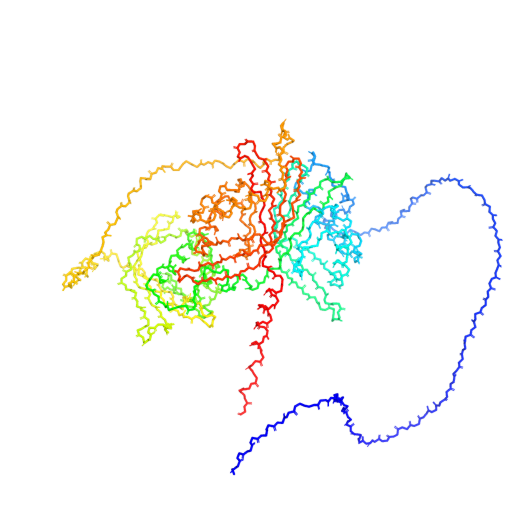 C CA . ARG A 1 439 ? -7.675 -4.241 -12.654 1.00 97.31 439 ARG A CA 1
ATOM 3463 C C . ARG A 1 439 ? -8.035 -3.110 -11.687 1.00 97.31 439 ARG A C 1
ATOM 3465 O O . ARG A 1 439 ? -9.006 -3.240 -10.940 1.00 97.31 439 ARG A O 1
ATOM 3472 N N . TYR A 1 440 ? -7.288 -2.012 -11.714 1.00 96.88 440 TYR A N 1
ATOM 3473 C CA . TYR A 1 440 ? -7.485 -0.855 -10.851 1.00 96.88 440 TYR A CA 1
ATOM 3474 C C . TYR A 1 440 ? -8.408 0.183 -11.494 1.00 96.88 440 TYR A C 1
ATOM 3476 O O . TYR A 1 440 ? -8.480 0.311 -12.716 1.00 96.88 440 TYR A O 1
ATOM 3484 N N . ALA A 1 441 ? -9.132 0.923 -10.657 1.00 93.69 441 ALA A N 1
ATOM 3485 C CA . ALA A 1 441 ? -9.903 2.084 -11.084 1.00 93.69 441 ALA A CA 1
ATOM 3486 C C . ALA A 1 441 ? -8.960 3.233 -11.492 1.00 93.69 441 ALA A C 1
ATOM 3488 O O . ALA A 1 441 ? -7.838 3.326 -10.993 1.00 93.69 441 ALA A O 1
ATOM 3489 N N . ALA A 1 442 ? -9.428 4.156 -12.339 1.00 88.88 442 ALA A N 1
ATOM 3490 C CA . ALA A 1 442 ? -8.618 5.277 -12.841 1.00 88.88 442 ALA A CA 1
ATOM 3491 C C . ALA A 1 442 ? -7.980 6.133 -11.727 1.00 88.88 442 ALA A C 1
ATOM 3493 O O . ALA A 1 442 ? -6.861 6.628 -11.868 1.00 88.88 442 ALA A O 1
ATOM 3494 N N . HIS A 1 443 ? -8.678 6.257 -10.596 1.00 86.12 443 HIS A N 1
ATOM 3495 C CA . HIS A 1 443 ? -8.250 7.018 -9.420 1.00 86.12 443 HIS A CA 1
ATOM 3496 C C . HIS A 1 443 ? -7.965 6.117 -8.214 1.00 86.12 443 HIS A C 1
ATOM 3498 O O . HIS A 1 443 ? -8.215 6.512 -7.071 1.00 86.12 443 HIS A O 1
ATOM 3504 N N . ALA A 1 444 ? -7.521 4.881 -8.455 1.00 92.38 444 ALA A N 1
ATOM 3505 C CA . ALA A 1 444 ? -7.205 3.946 -7.389 1.00 92.38 444 ALA A CA 1
ATOM 3506 C C . ALA A 1 444 ? -6.029 4.418 -6.521 1.00 92.38 444 ALA A C 1
ATOM 3508 O O . ALA A 1 444 ? -5.135 5.124 -6.988 1.00 92.38 444 ALA A O 1
ATOM 3509 N N . VAL A 1 445 ? -6.026 3.993 -5.258 1.00 91.25 445 VAL A N 1
ATOM 3510 C CA . VAL A 1 445 ? -4.908 4.188 -4.329 1.00 91.25 445 VAL A CA 1
ATOM 3511 C C . VAL A 1 445 ? -4.282 2.830 -4.041 1.00 91.25 445 VAL A C 1
ATOM 3513 O O . VAL A 1 445 ? -4.944 1.938 -3.515 1.00 91.25 445 VAL A O 1
ATOM 3516 N N . LEU A 1 446 ? -3.007 2.683 -4.386 1.00 91.38 446 LEU A N 1
ATOM 3517 C CA . LEU A 1 446 ? -2.202 1.502 -4.107 1.00 91.38 446 LEU A CA 1
ATOM 3518 C C . LEU A 1 446 ? -1.097 1.863 -3.105 1.00 91.38 446 LEU A C 1
ATOM 3520 O O . LEU A 1 446 ? -0.235 2.703 -3.367 1.00 91.38 446 LEU A O 1
ATOM 3524 N N . MET A 1 447 ? -1.132 1.213 -1.947 1.00 85.06 447 MET A N 1
ATOM 3525 C CA . MET A 1 447 ? -0.150 1.306 -0.874 1.00 85.06 447 MET A CA 1
ATOM 3526 C C . MET A 1 447 ? 0.484 -0.069 -0.700 1.00 85.06 447 MET A C 1
ATOM 3528 O O . MET A 1 447 ? -0.189 -1.028 -0.341 1.00 85.06 447 MET A O 1
ATOM 3532 N N . THR A 1 448 ? 1.772 -0.176 -0.987 1.00 80.81 448 THR A N 1
ATOM 3533 C CA . THR A 1 448 ? 2.473 -1.465 -1.035 1.00 80.81 448 THR A CA 1
ATOM 3534 C C . THR A 1 448 ? 3.523 -1.524 0.055 1.00 80.81 448 THR A C 1
ATOM 3536 O O . THR A 1 448 ? 4.149 -0.500 0.344 1.00 80.81 448 THR A O 1
ATOM 3539 N N . THR A 1 449 ? 3.826 -2.721 0.551 1.00 67.81 449 THR A N 1
ATOM 3540 C CA . THR A 1 449 ? 4.967 -2.961 1.449 1.00 67.81 449 THR A CA 1
ATOM 3541 C C . THR A 1 449 ? 6.267 -2.349 0.914 1.00 67.81 449 THR A C 1
ATOM 3543 O O . THR A 1 449 ? 7.006 -1.739 1.680 1.00 67.81 449 THR A O 1
ATOM 3546 N N . MET A 1 450 ? 6.481 -2.415 -0.406 1.00 63.22 450 MET A N 1
ATOM 3547 C CA . MET A 1 450 ? 7.712 -2.015 -1.105 1.00 63.22 450 MET A CA 1
ATOM 3548 C C . MET A 1 450 ? 7.806 -0.519 -1.468 1.00 63.22 450 MET A C 1
ATOM 3550 O O . MET A 1 450 ? 8.730 -0.120 -2.172 1.00 63.22 450 MET A O 1
ATOM 3554 N N . SER A 1 451 ? 6.845 0.325 -1.073 1.00 64.62 451 SER A N 1
ATOM 3555 C CA . SER A 1 451 ? 6.849 1.750 -1.446 1.00 64.62 451 SER A CA 1
ATOM 3556 C C . SER A 1 451 ? 6.379 2.638 -0.303 1.00 64.62 451 SER A C 1
ATOM 3558 O O . SER A 1 451 ? 5.269 2.478 0.208 1.00 64.62 451 SER A O 1
ATOM 3560 N N . ARG A 1 452 ? 7.187 3.661 0.002 1.00 65.00 452 ARG A N 1
ATOM 3561 C CA . ARG A 1 452 ? 6.806 4.766 0.895 1.00 65.00 452 ARG A CA 1
ATOM 3562 C C . ARG A 1 452 ? 5.692 5.614 0.306 1.00 65.00 452 ARG A C 1
ATOM 3564 O O . ARG A 1 452 ? 4.775 6.017 1.013 1.00 65.00 452 ARG A O 1
ATOM 3571 N N . LYS A 1 453 ? 5.798 5.906 -0.993 1.00 70.75 453 LYS A N 1
ATOM 3572 C CA . LYS A 1 453 ? 4.868 6.781 -1.706 1.00 70.75 453 LYS A CA 1
ATOM 3573 C C . LYS A 1 453 ? 3.640 5.976 -2.150 1.00 70.75 453 LYS A C 1
ATOM 3575 O O . LYS A 1 453 ? 3.825 4.994 -2.881 1.00 70.75 453 LYS A O 1
ATOM 3580 N N . PRO A 1 454 ? 2.413 6.380 -1.776 1.00 77.69 454 PRO A N 1
ATOM 3581 C CA . PRO A 1 454 ? 1.199 5.832 -2.370 1.00 77.69 454 PRO A CA 1
ATOM 3582 C C . PRO A 1 454 ? 1.199 6.035 -3.891 1.00 77.69 454 PRO A C 1
ATOM 3584 O O . PRO A 1 454 ? 1.560 7.108 -4.375 1.00 77.69 454 PRO A O 1
ATOM 3587 N N . LYS A 1 455 ? 0.786 5.018 -4.650 1.00 83.00 455 LYS A N 1
ATOM 3588 C CA . LYS A 1 455 ? 0.558 5.126 -6.097 1.00 83.00 455 LYS A CA 1
ATOM 3589 C C . LYS A 1 455 ? -0.897 5.499 -6.310 1.00 83.00 455 LYS A C 1
ATOM 3591 O O . LYS A 1 455 ? -1.789 4.839 -5.782 1.00 83.00 455 LYS A O 1
ATOM 3596 N N . THR A 1 456 ? -1.134 6.590 -7.021 1.00 84.00 456 THR A N 1
ATOM 3597 C CA . THR A 1 456 ? -2.456 7.226 -7.061 1.00 84.00 456 THR A CA 1
ATOM 3598 C C . THR A 1 456 ? -2.954 7.547 -8.465 1.00 84.00 456 THR A C 1
ATOM 3600 O O . THR A 1 456 ? -3.981 8.211 -8.631 1.00 84.00 456 THR A O 1
ATOM 3603 N N . THR A 1 457 ? -2.210 7.093 -9.470 1.00 81.88 457 THR A N 1
ATOM 3604 C CA . THR A 1 457 ? -2.5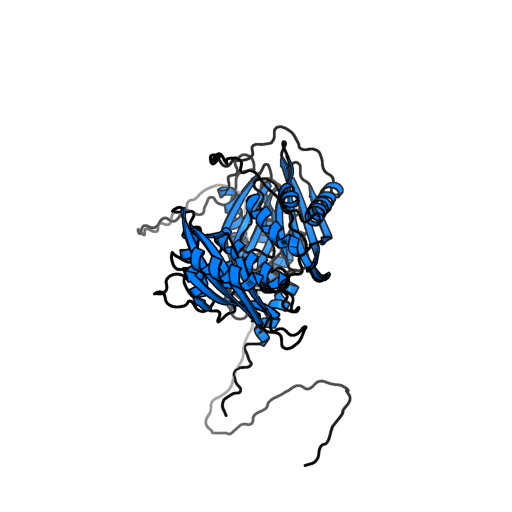77 7.127 -10.883 1.00 81.88 457 THR A CA 1
ATOM 3605 C C . THR A 1 457 ? -2.331 5.749 -11.492 1.00 81.88 457 THR A C 1
ATOM 3607 O O . THR A 1 457 ? -1.485 4.995 -11.004 1.00 81.88 457 THR A O 1
ATOM 3610 N N . LEU A 1 458 ? -3.034 5.419 -12.581 1.00 84.00 458 LEU A N 1
ATOM 3611 C CA . LEU A 1 458 ? -2.796 4.166 -13.310 1.00 84.00 458 LEU A CA 1
ATOM 3612 C C . LEU A 1 458 ? -1.344 4.034 -13.786 1.00 84.00 458 LEU A C 1
ATOM 3614 O O . LEU A 1 458 ? -0.795 2.938 -13.740 1.00 84.00 458 LEU A O 1
AT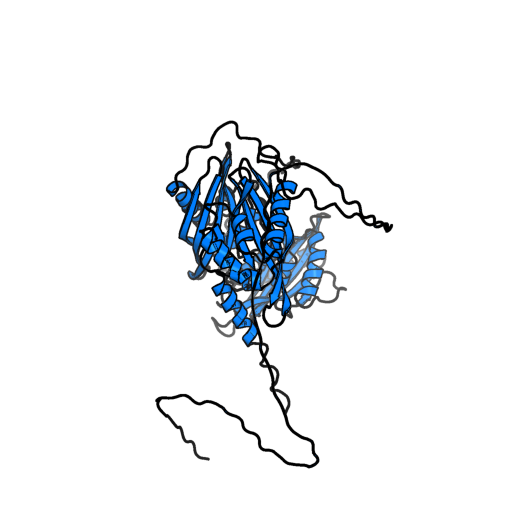OM 3618 N N . GLN A 1 459 ? -0.712 5.145 -14.180 1.00 79.62 459 GLN A N 1
ATOM 3619 C CA . GLN A 1 459 ? 0.697 5.165 -14.567 1.00 79.62 459 GLN A CA 1
ATOM 3620 C C . GLN A 1 459 ? 1.605 4.761 -13.396 1.00 79.62 459 GLN A C 1
ATOM 3622 O O . GLN A 1 459 ? 2.398 3.838 -13.539 1.00 79.62 459 GLN A O 1
ATOM 3627 N N . GLU A 1 460 ? 1.446 5.384 -12.223 1.00 76.75 460 GLU A N 1
ATOM 3628 C CA . GLU A 1 460 ? 2.244 5.055 -11.030 1.00 76.75 460 GLU A CA 1
ATOM 3629 C C . GLU A 1 460 ? 2.035 3.595 -10.575 1.00 76.75 460 GLU A C 1
ATOM 3631 O O . GLU A 1 460 ? 2.960 2.956 -10.069 1.00 76.75 460 GLU A O 1
ATOM 3636 N N . ILE A 1 461 ? 0.820 3.057 -10.743 1.00 82.00 461 ILE A N 1
ATOM 3637 C CA . ILE A 1 461 ? 0.498 1.649 -10.461 1.00 82.00 461 ILE A CA 1
ATOM 3638 C C . ILE A 1 461 ? 1.201 0.726 -11.465 1.00 82.00 461 ILE A C 1
ATOM 3640 O O . ILE A 1 461 ? 1.806 -0.268 -11.064 1.00 82.00 461 ILE A O 1
ATOM 3644 N N . GLN A 1 462 ? 1.148 1.046 -12.759 1.00 81.31 462 GLN A N 1
ATOM 3645 C CA . GLN A 1 462 ? 1.817 0.270 -13.800 1.00 81.31 462 GLN A CA 1
ATOM 3646 C C . GLN A 1 462 ? 3.341 0.271 -13.608 1.00 81.31 462 GLN A C 1
ATOM 3648 O O . GLN A 1 462 ? 3.959 -0.787 -13.690 1.00 81.31 462 GLN A O 1
ATOM 3653 N N . GLU A 1 463 ? 3.940 1.422 -13.293 1.00 68.00 463 GLU A N 1
ATOM 3654 C CA . GLU A 1 463 ? 5.373 1.559 -12.987 1.00 68.00 463 GLU A CA 1
ATOM 3655 C C . GLU A 1 463 ? 5.782 0.708 -11.777 1.00 68.00 463 GLU A C 1
ATOM 3657 O O . GLU A 1 463 ? 6.808 0.030 -11.810 1.00 68.00 463 GLU A O 1
ATOM 3662 N N . PHE A 1 464 ? 4.956 0.668 -10.726 1.00 76.62 464 PHE A N 1
ATOM 3663 C CA . PHE A 1 464 ? 5.186 -0.238 -9.601 1.00 76.62 464 PHE A CA 1
ATOM 3664 C C . PHE A 1 464 ? 5.204 -1.708 -10.049 1.00 76.62 464 PHE A C 1
ATOM 3666 O O . PHE A 1 464 ? 6.134 -2.447 -9.720 1.00 76.62 464 PHE A O 1
ATOM 3673 N N . TYR A 1 465 ? 4.204 -2.136 -10.827 1.00 80.81 465 TYR A N 1
ATOM 3674 C CA . TYR A 1 465 ? 4.131 -3.522 -11.290 1.00 80.81 465 TYR A CA 1
ATOM 3675 C C . TYR A 1 465 ? 5.226 -3.878 -12.298 1.00 80.81 465 TYR A C 1
ATOM 3677 O O . TYR A 1 465 ? 5.658 -5.026 -12.322 1.00 80.81 465 TYR A O 1
ATOM 3685 N N . GLN A 1 466 ? 5.741 -2.919 -13.068 1.00 74.38 466 GLN A N 1
ATOM 3686 C CA . GLN A 1 466 ? 6.879 -3.141 -13.963 1.00 74.38 466 GLN A CA 1
ATOM 3687 C C . GLN A 1 466 ? 8.100 -3.680 -13.201 1.00 74.38 466 GLN A C 1
ATOM 3689 O O . GLN A 1 466 ? 8.801 -4.554 -13.710 1.00 74.38 466 GLN A O 1
ATOM 3694 N N . LEU A 1 467 ? 8.319 -3.195 -11.974 1.00 67.62 467 LEU A N 1
ATOM 3695 C CA . LEU A 1 467 ? 9.382 -3.662 -11.085 1.00 67.62 467 LEU A CA 1
ATOM 3696 C C . LEU A 1 467 ? 8.968 -4.922 -10.317 1.00 67.62 467 LEU A C 1
ATOM 3698 O O . LEU A 1 467 ? 9.718 -5.894 -10.263 1.00 67.62 467 LEU A O 1
ATOM 3702 N N . PHE A 1 468 ? 7.767 -4.927 -9.733 1.00 74.88 468 PHE A N 1
ATOM 3703 C CA . PHE A 1 468 ? 7.320 -6.020 -8.867 1.00 74.88 468 PHE A CA 1
ATOM 3704 C C . PHE A 1 468 ? 7.216 -7.365 -9.600 1.00 74.88 468 PHE A C 1
ATOM 3706 O O . PHE A 1 468 ? 7.571 -8.406 -9.045 1.00 74.88 468 PHE A O 1
ATOM 3713 N N . LEU A 1 469 ? 6.780 -7.350 -10.864 1.00 79.88 469 LEU A N 1
ATOM 3714 C CA . LEU A 1 469 ? 6.606 -8.562 -11.669 1.00 79.88 469 LEU A CA 1
ATOM 3715 C C . LEU A 1 469 ? 7.926 -9.252 -12.034 1.00 79.88 469 LEU A C 1
ATOM 3717 O O . LEU A 1 469 ? 7.910 -10.431 -12.390 1.00 79.88 469 LEU A O 1
ATOM 3721 N N . TRP A 1 470 ? 9.069 -8.578 -11.867 1.00 70.81 470 TRP A N 1
ATOM 3722 C CA . TRP A 1 470 ? 10.388 -9.196 -12.020 1.00 70.81 470 TRP A CA 1
ATOM 3723 C C . TRP A 1 470 ? 10.584 -10.391 -11.080 1.00 70.81 470 TRP A C 1
ATOM 3725 O O . TRP A 1 470 ? 11.181 -11.395 -11.458 1.00 70.81 470 TRP A O 1
ATOM 3735 N N . ASN A 1 471 ? 10.000 -10.316 -9.882 1.00 74.31 471 ASN A N 1
ATOM 3736 C CA . ASN A 1 471 ? 10.029 -11.384 -8.887 1.00 74.31 471 ASN A CA 1
ATOM 3737 C C . ASN A 1 471 ? 8.976 -12.476 -9.148 1.00 74.31 471 ASN A C 1
ATOM 3739 O O . ASN A 1 471 ? 8.662 -13.240 -8.238 1.00 74.31 471 ASN A O 1
ATOM 3743 N N . ARG A 1 472 ? 8.361 -12.512 -10.342 1.00 82.25 472 ARG A N 1
ATOM 3744 C CA . ARG A 1 472 ? 7.323 -13.478 -10.761 1.00 82.25 472 ARG A CA 1
ATOM 3745 C C . ARG A 1 472 ? 6.345 -13.822 -9.622 1.00 82.25 472 ARG A C 1
ATOM 3747 O O . ARG A 1 472 ? 6.191 -15.002 -9.284 1.00 82.25 472 ARG A O 1
ATOM 3754 N N . PRO A 1 473 ? 5.739 -12.803 -8.985 1.00 89.12 473 PRO A N 1
ATOM 3755 C CA . PRO A 1 473 ? 4.999 -12.984 -7.750 1.00 89.12 473 PRO A CA 1
ATOM 3756 C C . PRO A 1 473 ? 3.781 -13.872 -7.990 1.00 89.12 473 PRO A C 1
ATOM 3758 O O . PRO A 1 473 ? 3.077 -13.740 -8.992 1.00 89.12 473 PRO A O 1
ATOM 3761 N N . GLN A 1 474 ? 3.522 -14.771 -7.048 1.00 92.69 474 GLN A N 1
ATOM 3762 C CA . GLN A 1 474 ? 2.294 -15.555 -6.979 1.00 92.69 474 GLN A CA 1
ATOM 3763 C C . GLN A 1 474 ? 1.720 -15.440 -5.577 1.00 92.69 474 GLN A C 1
ATOM 3765 O O . GLN A 1 474 ? 2.389 -15.792 -4.610 1.00 92.69 474 GLN A O 1
ATOM 3770 N N . ALA A 1 475 ? 0.491 -14.951 -5.460 1.00 93.44 475 ALA A N 1
ATOM 3771 C CA . ALA A 1 475 ? -0.166 -14.757 -4.177 1.00 93.44 475 ALA A CA 1
ATOM 3772 C C . ALA A 1 475 ? -1.156 -15.888 -3.878 1.00 93.44 475 ALA A C 1
ATOM 3774 O O . ALA A 1 475 ? -1.927 -16.314 -4.739 1.00 93.44 475 ALA A O 1
ATOM 3775 N N . LYS A 1 476 ? -1.188 -16.337 -2.626 1.00 95.62 476 LYS A N 1
ATOM 3776 C CA . LYS A 1 476 ? -2.234 -17.208 -2.091 1.00 95.62 476 LYS A CA 1
ATOM 3777 C C . LYS A 1 476 ? -2.924 -16.496 -0.936 1.00 95.62 476 LYS A C 1
ATOM 3779 O O . LYS A 1 476 ? -2.276 -16.194 0.061 1.00 95.62 476 LYS A O 1
ATOM 3784 N N . ALA A 1 477 ? -4.231 -16.269 -1.043 1.00 94.94 477 ALA A N 1
ATOM 3785 C CA . ALA A 1 477 ? -5.025 -15.833 0.101 1.00 94.94 477 ALA A CA 1
ATOM 3786 C C . ALA A 1 477 ? -5.066 -16.965 1.142 1.00 94.94 477 ALA A C 1
ATOM 3788 O O . ALA A 1 477 ? -5.469 -18.090 0.831 1.00 94.94 477 ALA A O 1
ATOM 3789 N N . LEU A 1 478 ? -4.594 -16.680 2.353 1.00 94.75 478 LEU A N 1
ATOM 3790 C CA . LEU A 1 478 ? -4.677 -17.576 3.506 1.00 94.75 478 LEU A CA 1
ATOM 3791 C C . LEU A 1 478 ? -5.970 -17.321 4.285 1.00 94.75 478 LEU A C 1
ATOM 3793 O O . LEU A 1 478 ? -6.637 -18.265 4.698 1.00 94.75 478 LEU A O 1
ATOM 3797 N N . GLU A 1 479 ? -6.348 -16.049 4.410 1.00 93.44 479 GLU A N 1
ATOM 3798 C CA . GLU A 1 479 ? -7.571 -15.593 5.067 1.00 93.44 479 GLU A CA 1
ATOM 3799 C C . GLU A 1 479 ? -8.251 -14.522 4.213 1.00 93.44 479 GLU A C 1
ATOM 3801 O O . GLU A 1 479 ? -7.569 -13.730 3.567 1.00 93.44 479 GLU A O 1
ATOM 3806 N N . SER A 1 480 ? -9.587 -14.496 4.215 1.00 94.31 480 SER A N 1
ATOM 3807 C CA . SER A 1 480 ? -10.390 -13.540 3.441 1.00 94.31 480 SER A CA 1
ATOM 3808 C C . SER A 1 480 ? -11.710 -13.221 4.147 1.00 94.31 480 SER A C 1
ATOM 3810 O O . SER A 1 480 ? -12.582 -14.086 4.332 1.00 94.31 480 SER A O 1
ATOM 3812 N N . PHE A 1 481 ? -11.873 -11.945 4.487 1.00 92.81 481 PHE A N 1
ATOM 3813 C CA . PHE A 1 481 ? -13.008 -11.374 5.201 1.00 92.81 481 PHE A CA 1
ATOM 3814 C C . PHE A 1 481 ? -13.745 -10.385 4.293 1.00 92.81 481 PHE A C 1
ATOM 3816 O O . PHE A 1 481 ? -13.416 -9.200 4.210 1.00 92.81 481 PHE A O 1
ATOM 3823 N N . VAL A 1 482 ? -14.769 -10.899 3.606 1.00 95.56 482 VAL A N 1
ATOM 3824 C CA . VAL A 1 482 ? -15.541 -10.136 2.618 1.00 95.56 482 VAL A CA 1
ATOM 3825 C C . VAL A 1 482 ? -16.753 -9.443 3.242 1.00 95.56 482 VAL A C 1
ATOM 3827 O O . VAL A 1 482 ? -17.629 -10.101 3.822 1.00 95.56 482 VAL A O 1
ATOM 3830 N N . THR A 1 483 ? -16.857 -8.134 3.002 1.00 93.19 483 THR A N 1
ATOM 3831 C CA . THR A 1 483 ? -18.048 -7.311 3.274 1.00 93.19 483 THR A CA 1
ATOM 3832 C C . THR A 1 483 ? -18.579 -6.738 1.962 1.00 93.19 483 THR A C 1
ATOM 3834 O O . THR A 1 483 ? -17.811 -6.204 1.164 1.00 93.19 483 THR A O 1
ATOM 3837 N N . ILE A 1 484 ? -19.891 -6.831 1.747 1.00 93.31 484 ILE A N 1
ATOM 3838 C CA . ILE A 1 484 ? -20.565 -6.355 0.533 1.00 93.31 484 ILE A CA 1
ATOM 3839 C C . ILE A 1 484 ? -21.587 -5.298 0.931 1.00 93.31 484 ILE A C 1
ATOM 3841 O O . ILE A 1 484 ? -22.361 -5.505 1.865 1.00 93.31 484 ILE A O 1
ATOM 3845 N N . SER A 1 485 ? -21.583 -4.189 0.204 1.00 88.94 485 SER A N 1
ATOM 3846 C CA . SER A 1 485 ? -22.608 -3.155 0.240 1.00 88.94 485 SER A CA 1
ATOM 3847 C C . SER A 1 485 ? -23.239 -3.010 -1.146 1.00 88.94 485 SER A C 1
ATOM 3849 O O . SER A 1 485 ? -22.943 -3.770 -2.066 1.00 88.94 485 SER A O 1
ATOM 3851 N N . GLU A 1 486 ? -24.133 -2.040 -1.291 1.00 85.69 486 GLU A N 1
ATOM 3852 C CA . GLU A 1 486 ? -24.859 -1.789 -2.530 1.00 85.69 486 GLU A CA 1
ATOM 3853 C C . GLU A 1 486 ? -23.949 -1.248 -3.638 1.00 85.69 486 GLU A C 1
ATOM 3855 O O . GLU A 1 486 ? -24.115 -1.646 -4.779 1.00 85.69 486 GLU A O 1
ATOM 3860 N N . HIS A 1 487 ? -22.954 -0.410 -3.315 1.00 83.88 487 HIS A N 1
ATOM 3861 C CA . HIS A 1 487 ? -22.104 0.274 -4.312 1.00 83.88 487 HIS A CA 1
ATOM 3862 C C . HIS A 1 487 ? -20.604 -0.014 -4.196 1.00 83.88 487 HIS A C 1
ATOM 3864 O O . HIS A 1 487 ? -19.804 0.434 -5.020 1.00 83.88 487 HIS A O 1
ATOM 3870 N N . TRP A 1 488 ? -20.208 -0.750 -3.167 1.00 90.50 488 TRP A N 1
ATOM 3871 C CA . TRP A 1 488 ? -18.820 -1.094 -2.899 1.00 90.50 488 TRP A CA 1
ATOM 3872 C C . TRP A 1 488 ? -18.762 -2.447 -2.193 1.00 90.50 488 TRP A C 1
ATOM 3874 O O . TRP A 1 488 ? -19.723 -2.891 -1.560 1.00 90.50 488 TRP A O 1
ATOM 3884 N N . CYS A 1 489 ? -17.615 -3.101 -2.260 1.00 94.25 489 CYS A N 1
ATOM 3885 C CA . CYS A 1 489 ? -17.321 -4.252 -1.417 1.00 94.25 489 CYS A CA 1
ATOM 3886 C C . CYS A 1 489 ? -15.835 -4.285 -1.090 1.00 94.25 489 CYS A C 1
ATOM 3888 O O . CYS A 1 489 ? -15.021 -3.720 -1.816 1.00 94.25 489 CYS A O 1
ATOM 3890 N N . LYS A 1 490 ? -15.470 -4.944 0.004 1.00 93.75 490 LYS A N 1
ATOM 3891 C CA . LYS A 1 490 ? -14.075 -5.088 0.422 1.00 93.75 490 LYS A CA 1
ATOM 3892 C C . LYS A 1 490 ? -13.725 -6.543 0.678 1.00 93.75 490 LYS A C 1
ATOM 3894 O O . LYS A 1 490 ? -14.590 -7.323 1.079 1.00 93.75 490 LYS A O 1
ATOM 3899 N N . ASP A 1 491 ? -12.452 -6.857 0.498 1.00 96.38 491 ASP A N 1
ATOM 3900 C CA . ASP A 1 491 ? -11.832 -8.085 0.978 1.00 96.38 491 ASP A CA 1
ATOM 3901 C C . ASP A 1 491 ? -10.572 -7.724 1.761 1.00 96.38 491 ASP A C 1
ATOM 3903 O O . ASP A 1 491 ? -9.668 -7.063 1.249 1.00 96.38 491 ASP A O 1
ATOM 3907 N N . VAL A 1 492 ? -10.544 -8.119 3.026 1.00 94.12 492 VAL A N 1
ATOM 3908 C CA . VAL A 1 492 ? -9.426 -7.886 3.939 1.00 94.12 492 VAL A CA 1
ATOM 3909 C C . VAL A 1 492 ? -8.942 -9.239 4.415 1.00 94.12 492 VAL A C 1
ATOM 3911 O O . VAL A 1 492 ? -9.760 -10.123 4.658 1.00 94.12 492 VAL A O 1
ATOM 3914 N N . GLY A 1 493 ? -7.639 -9.416 4.580 1.00 92.69 493 GLY A N 1
ATOM 3915 C CA . GLY A 1 493 ? -7.136 -10.689 5.067 1.00 92.69 493 GLY A CA 1
ATOM 3916 C C . GLY A 1 493 ? -5.628 -10.793 5.061 1.00 92.69 493 GLY A C 1
ATOM 3917 O O . GLY A 1 493 ? -4.907 -9.792 5.081 1.00 92.69 493 GLY A O 1
ATOM 3918 N N . VAL A 1 494 ? -5.174 -12.039 5.032 1.00 91.50 494 VAL A N 1
ATOM 3919 C CA . VAL A 1 494 ? -3.766 -12.417 5.005 1.00 91.50 494 VAL A CA 1
ATOM 3920 C C . VAL A 1 494 ? -3.497 -13.160 3.712 1.00 91.50 494 VAL A C 1
ATOM 3922 O O . VAL A 1 494 ? -4.216 -14.096 3.359 1.00 91.50 494 VAL A O 1
ATOM 3925 N N . LEU A 1 495 ? -2.443 -12.760 3.015 1.00 92.88 495 LEU A N 1
ATOM 3926 C CA . LEU A 1 495 ? -1.926 -13.463 1.856 1.00 92.88 495 LEU A CA 1
ATOM 3927 C C . LEU A 1 495 ? -0.496 -13.925 2.110 1.00 92.88 495 LEU A C 1
ATOM 3929 O O . LEU A 1 495 ? 0.215 -13.417 2.975 1.00 92.88 495 LEU A O 1
ATOM 3933 N N . GLU A 1 496 ? -0.077 -14.895 1.321 1.00 92.25 496 GLU A N 1
ATOM 3934 C CA . GLU A 1 496 ? 1.305 -15.323 1.221 1.00 92.25 496 GLU A CA 1
ATOM 3935 C C . GLU A 1 496 ? 1.752 -15.164 -0.227 1.00 92.25 496 GLU A C 1
ATOM 3937 O O . GLU A 1 496 ? 1.152 -15.743 -1.138 1.00 92.25 496 GLU A O 1
ATOM 3942 N N . TYR A 1 497 ? 2.804 -14.383 -0.442 1.00 89.44 497 TYR A N 1
ATOM 3943 C CA . TYR A 1 497 ? 3.497 -14.340 -1.716 1.00 89.44 497 TYR A CA 1
ATOM 3944 C C . TYR A 1 497 ? 4.525 -15.455 -1.795 1.00 89.44 497 TYR A C 1
ATOM 3946 O O . TYR A 1 497 ? 5.266 -15.709 -0.850 1.00 89.44 497 TYR A O 1
ATOM 3954 N N . VAL A 1 498 ? 4.617 -16.056 -2.973 1.00 89.75 498 VAL A N 1
ATOM 3955 C CA . VAL A 1 498 ? 5.805 -16.749 -3.449 1.00 89.75 498 VAL A CA 1
ATOM 3956 C C . VAL A 1 498 ? 6.465 -15.830 -4.470 1.00 89.75 498 VAL A C 1
ATOM 3958 O O . VAL A 1 498 ? 5.932 -15.630 -5.561 1.00 89.75 498 VAL A O 1
ATOM 3961 N N . LEU A 1 499 ? 7.606 -15.261 -4.098 1.00 82.81 499 LEU A N 1
ATOM 3962 C CA . LEU A 1 499 ? 8.457 -14.447 -4.958 1.00 82.81 499 LEU A CA 1
ATOM 3963 C C . LEU A 1 499 ? 9.557 -15.343 -5.519 1.00 82.81 499 LEU A C 1
ATOM 3965 O O . LEU A 1 499 ? 10.179 -16.091 -4.768 1.00 82.81 499 LEU A O 1
ATOM 3969 N N . ARG A 1 500 ? 9.779 -15.312 -6.830 1.00 78.19 500 ARG A N 1
ATOM 3970 C CA . ARG A 1 500 ? 10.820 -16.085 -7.508 1.00 78.19 500 ARG A CA 1
ATOM 3971 C C . ARG A 1 500 ? 11.776 -15.166 -8.240 1.00 78.19 500 ARG A C 1
ATOM 3973 O O . ARG A 1 500 ? 11.349 -14.395 -9.096 1.00 78.19 500 ARG A O 1
ATOM 3980 N N . ASP A 1 501 ? 13.060 -15.293 -7.933 1.00 69.12 501 ASP A N 1
ATOM 3981 C CA . ASP A 1 501 ? 14.097 -14.620 -8.707 1.00 69.12 501 ASP A CA 1
ATOM 3982 C C . ASP A 1 501 ? 14.322 -15.313 -10.067 1.00 69.12 501 ASP A C 1
ATOM 3984 O O . ASP A 1 501 ? 13.713 -16.339 -10.399 1.00 69.12 501 ASP A O 1
ATOM 3988 N N . ASN A 1 502 ? 15.195 -14.731 -10.889 1.00 63.28 502 ASN A N 1
ATOM 3989 C CA . ASN A 1 502 ? 15.518 -15.286 -12.205 1.00 63.28 502 ASN A CA 1
ATOM 3990 C C . ASN A 1 502 ? 16.328 -16.585 -12.144 1.00 63.28 502 ASN A C 1
ATOM 3992 O O . ASN A 1 502 ? 16.311 -17.334 -13.121 1.00 63.28 502 ASN A O 1
ATOM 3996 N N . ASP A 1 503 ? 16.981 -16.856 -11.015 1.00 65.75 503 ASP A N 1
ATOM 3997 C CA . ASP A 1 503 ? 17.748 -18.077 -10.768 1.00 65.75 503 ASP A CA 1
ATOM 3998 C C . ASP A 1 503 ? 16.830 -19.226 -10.288 1.00 65.75 503 ASP A C 1
ATOM 4000 O O . ASP A 1 503 ? 17.246 -20.380 -10.196 1.00 65.75 503 ASP A O 1
ATOM 4004 N N . GLY A 1 504 ? 15.546 -18.932 -10.046 1.00 68.31 504 GLY A N 1
ATOM 4005 C CA . GLY A 1 504 ? 14.516 -19.890 -9.656 1.00 68.31 504 GLY A CA 1
ATOM 4006 C C . GLY A 1 504 ? 14.358 -20.059 -8.145 1.00 68.31 504 GLY A C 1
ATOM 4007 O O . GLY A 1 504 ? 13.495 -20.840 -7.721 1.00 68.31 504 GLY A O 1
ATOM 4008 N N . HIS A 1 505 ? 15.123 -19.324 -7.331 1.00 75.50 505 HIS A N 1
ATOM 4009 C CA . HIS A 1 505 ? 14.972 -19.347 -5.880 1.00 75.50 505 HIS A CA 1
ATOM 4010 C C . HIS A 1 505 ? 13.633 -18.740 -5.495 1.00 75.50 505 HIS A C 1
ATOM 4012 O O . HIS A 1 505 ? 13.231 -17.697 -6.008 1.00 75.50 505 HIS A O 1
ATOM 4018 N N . ALA A 1 506 ? 12.935 -19.417 -4.587 1.00 80.06 506 ALA A N 1
ATOM 4019 C CA . ALA A 1 506 ? 11.630 -19.000 -4.115 1.00 80.06 506 ALA A CA 1
ATOM 4020 C C . ALA A 1 506 ? 11.722 -18.496 -2.680 1.00 80.06 506 ALA A C 1
ATOM 4022 O O . ALA A 1 506 ? 12.177 -19.215 -1.792 1.00 80.06 506 ALA A O 1
ATOM 4023 N N . GLN A 1 507 ? 11.202 -17.300 -2.457 1.00 79.00 507 GLN A N 1
ATOM 4024 C CA . GLN A 1 507 ? 10.978 -16.734 -1.144 1.00 79.00 507 GLN A CA 1
ATOM 4025 C C . GLN A 1 507 ? 9.483 -16.684 -0.850 1.00 79.00 507 GLN A C 1
ATOM 4027 O O . GLN A 1 507 ? 8.672 -16.393 -1.729 1.00 79.00 507 GLN A O 1
ATOM 4032 N N . ARG A 1 508 ? 9.123 -16.970 0.401 1.00 82.94 508 ARG A N 1
ATOM 4033 C CA . ARG A 1 508 ? 7.758 -16.843 0.906 1.00 82.94 508 ARG A CA 1
ATOM 4034 C C . ARG A 1 508 ? 7.675 -15.662 1.855 1.00 82.94 508 ARG A C 1
ATOM 4036 O O . ARG A 1 508 ? 8.510 -15.560 2.745 1.00 82.94 508 ARG A O 1
ATOM 4043 N N . VAL A 1 509 ? 6.684 -14.801 1.654 1.00 82.50 509 VAL A N 1
ATOM 4044 C CA . VAL A 1 509 ? 6.445 -13.620 2.496 1.00 82.50 509 VAL A CA 1
ATOM 4045 C C . VAL A 1 509 ? 4.967 -13.563 2.832 1.00 82.50 509 VAL A C 1
ATOM 4047 O O . VAL A 1 509 ? 4.132 -13.655 1.928 1.00 82.50 509 VAL A O 1
ATOM 4050 N N . LYS A 1 510 ? 4.629 -13.425 4.116 1.00 85.38 510 LYS A N 1
ATOM 4051 C CA . LYS A 1 510 ? 3.244 -13.220 4.537 1.00 85.38 510 LYS A CA 1
ATOM 4052 C C . LYS A 1 510 ? 2.964 -11.731 4.662 1.00 85.38 510 LYS A C 1
ATOM 4054 O O . LYS A 1 510 ? 3.711 -10.985 5.285 1.00 85.38 510 LYS A O 1
ATOM 4059 N N . GLU A 1 511 ? 1.843 -11.301 4.102 1.00 87.56 511 GLU A N 1
ATOM 4060 C CA . GLU A 1 511 ? 1.390 -9.918 4.197 1.00 87.56 511 GLU A CA 1
ATOM 4061 C C . GLU A 1 511 ? -0.086 -9.857 4.567 1.00 87.56 511 GLU A C 1
ATOM 4063 O O . GLU A 1 511 ? -0.879 -10.749 4.264 1.00 87.56 511 GLU A O 1
ATOM 4068 N N . ARG A 1 512 ? -0.467 -8.756 5.199 1.00 91.75 512 ARG A N 1
ATOM 4069 C CA . ARG A 1 512 ? -1.859 -8.376 5.413 1.00 91.75 512 ARG A CA 1
ATOM 4070 C C . ARG A 1 512 ? -2.273 -7.483 4.262 1.00 91.75 512 ARG A C 1
ATOM 4072 O O . ARG A 1 512 ? -1.524 -6.584 3.878 1.00 91.75 512 ARG A O 1
ATOM 4079 N N . TYR A 1 513 ? -3.466 -7.701 3.730 1.00 93.38 513 TYR A N 1
ATOM 4080 C CA . TYR A 1 513 ? -3.976 -6.947 2.595 1.00 93.38 513 TYR A CA 1
ATOM 4081 C C . TYR A 1 513 ? -5.358 -6.366 2.875 1.00 93.38 513 TYR A C 1
ATOM 4083 O O . TYR A 1 513 ? -6.118 -6.841 3.722 1.00 93.38 513 TYR A O 1
ATOM 4091 N N . SER A 1 514 ? -5.700 -5.314 2.143 1.00 94.31 514 SER A N 1
ATOM 4092 C CA . SER A 1 514 ? -7.050 -4.769 2.093 1.00 94.31 514 SER A CA 1
ATOM 4093 C C . SER A 1 514 ? -7.359 -4.282 0.688 1.00 94.31 514 SER A C 1
ATOM 4095 O O . SER A 1 514 ? -6.722 -3.340 0.221 1.00 94.31 514 SER A O 1
ATOM 4097 N N . PHE A 1 515 ? -8.344 -4.899 0.042 1.00 96.44 515 PHE A N 1
ATOM 4098 C CA . PHE A 1 515 ? -8.914 -4.452 -1.222 1.00 96.44 515 PHE A CA 1
ATOM 4099 C C . PHE A 1 515 ? -10.266 -3.782 -0.983 1.00 96.44 515 PHE A C 1
ATOM 4101 O O . PHE A 1 515 ? -11.134 -4.361 -0.333 1.00 96.44 515 PHE A O 1
ATOM 4108 N N . LEU A 1 516 ? -10.466 -2.597 -1.557 1.00 95.12 516 LEU A N 1
ATOM 4109 C CA . LEU A 1 516 ? -11.786 -1.997 -1.754 1.00 95.12 516 LEU A CA 1
ATOM 4110 C C . LEU A 1 516 ? -12.097 -2.018 -3.245 1.00 95.12 516 LEU A C 1
ATOM 4112 O O . LEU A 1 516 ? -11.301 -1.527 -4.047 1.00 95.12 516 LEU A O 1
ATOM 4116 N N . TYR A 1 517 ? -13.263 -2.536 -3.599 1.00 95.44 517 TYR A N 1
ATOM 4117 C CA . TYR A 1 517 ? -13.787 -2.549 -4.952 1.00 95.44 517 TYR A CA 1
ATOM 4118 C C . TYR A 1 517 ? -14.969 -1.596 -5.059 1.00 95.44 517 TYR A C 1
ATOM 4120 O O . TYR A 1 517 ? -15.847 -1.579 -4.193 1.00 95.44 517 TYR A O 1
ATOM 4128 N N . THR A 1 518 ? -15.003 -0.837 -6.146 1.00 92.38 518 THR A N 1
ATOM 4129 C CA . THR A 1 518 ? -16.120 0.043 -6.497 1.00 92.38 518 THR A CA 1
ATOM 4130 C C . THR A 1 518 ? -16.606 -0.303 -7.890 1.00 92.38 518 THR A C 1
ATOM 4132 O O . THR A 1 518 ? -15.825 -0.764 -8.727 1.00 92.38 518 THR A O 1
ATOM 4135 N N . TYR A 1 519 ? -17.890 -0.073 -8.133 1.00 89.88 519 TYR A N 1
ATOM 4136 C CA . TYR A 1 519 ? -18.476 -0.245 -9.451 1.00 89.88 519 TYR A CA 1
ATOM 4137 C C . TYR A 1 519 ? -18.473 1.069 -10.227 1.00 89.88 519 TYR A C 1
ATOM 4139 O O . TYR A 1 519 ? -18.850 2.111 -9.694 1.00 89.88 519 TYR A O 1
ATOM 4147 N N . ASP A 1 520 ? -18.088 0.988 -11.493 1.00 83.62 520 ASP A N 1
ATOM 4148 C CA . ASP A 1 520 ? -18.237 2.040 -12.489 1.00 83.62 520 ASP A CA 1
ATOM 4149 C C . ASP A 1 520 ? -19.012 1.479 -13.692 1.00 83.62 520 ASP A C 1
ATOM 4151 O O . ASP A 1 520 ? -18.784 0.339 -14.100 1.00 83.62 520 ASP A O 1
ATOM 4155 N N . GLU A 1 521 ? -19.935 2.255 -14.268 1.00 82.69 521 GLU A N 1
ATOM 4156 C CA . GLU A 1 521 ? -20.790 1.773 -15.366 1.00 82.69 521 GLU A CA 1
ATOM 4157 C C . GLU A 1 521 ? -19.987 1.439 -16.634 1.00 82.69 521 GLU A C 1
ATOM 4159 O O . GLU A 1 521 ? -20.382 0.556 -17.395 1.00 82.69 521 GLU A O 1
ATOM 4164 N N . THR A 1 522 ? -18.844 2.101 -16.844 1.00 84.19 522 THR A N 1
ATOM 4165 C CA . THR A 1 522 ? -18.007 1.921 -18.040 1.00 84.19 522 THR A CA 1
ATOM 4166 C C . THR A 1 522 ? -17.046 0.743 -17.895 1.00 84.19 522 THR A C 1
ATOM 4168 O O . THR A 1 522 ? -16.832 -0.024 -18.834 1.00 84.19 522 THR A O 1
ATOM 4171 N N . SER A 1 523 ? -16.433 0.600 -16.722 1.00 85.69 523 SER A N 1
ATOM 4172 C CA . SER A 1 523 ? -15.329 -0.332 -16.476 1.00 85.69 523 SER A CA 1
ATOM 4173 C C . SER A 1 523 ? -15.697 -1.524 -15.586 1.00 85.69 523 SER A C 1
ATOM 4175 O O . SER A 1 523 ? -14.905 -2.464 -15.466 1.00 85.69 523 SER A O 1
ATOM 4177 N N . GLY A 1 524 ? -16.902 -1.534 -15.017 1.00 91.38 524 GLY A N 1
ATOM 4178 C CA . GLY A 1 524 ? -17.386 -2.558 -14.101 1.00 91.38 524 GLY A CA 1
ATOM 4179 C C . GLY A 1 524 ? -16.754 -2.453 -12.712 1.00 91.38 524 GLY A C 1
ATOM 4180 O O . GLY A 1 524 ? -16.341 -1.386 -12.262 1.00 91.38 524 GLY A O 1
ATOM 4181 N N . TRP A 1 525 ? -16.682 -3.581 -12.004 1.00 94.81 525 TRP A N 1
ATOM 4182 C CA . TRP A 1 525 ? -16.029 -3.654 -10.697 1.00 94.81 525 TRP A CA 1
ATOM 4183 C C . TRP A 1 525 ? -14.505 -3.552 -10.833 1.00 94.81 525 TRP A C 1
ATOM 4185 O O . TRP A 1 525 ? -13.875 -4.351 -11.533 1.00 94.81 525 TRP A O 1
ATOM 4195 N N . LYS A 1 526 ? -13.903 -2.581 -10.141 1.00 95.88 526 LYS A N 1
ATOM 4196 C CA . LYS A 1 526 ? -12.454 -2.324 -10.149 1.00 95.88 526 LYS A CA 1
ATOM 4197 C C . LYS A 1 526 ? -11.906 -2.145 -8.744 1.00 95.88 526 LYS A C 1
ATOM 4199 O O . LYS A 1 526 ? -12.626 -1.728 -7.840 1.00 95.88 526 LYS A O 1
ATOM 4204 N N . ILE A 1 527 ? -10.611 -2.412 -8.577 1.00 96.75 527 ILE A N 1
ATOM 4205 C CA . ILE A 1 527 ? -9.893 -2.130 -7.331 1.00 96.75 527 ILE A CA 1
ATOM 4206 C C . ILE A 1 527 ? -9.769 -0.611 -7.183 1.00 96.75 527 ILE A C 1
ATOM 4208 O O . ILE A 1 527 ? -9.024 0.036 -7.919 1.00 96.75 527 ILE A O 1
ATOM 4212 N N . ALA A 1 528 ? -10.494 -0.041 -6.228 1.00 93.88 528 ALA A N 1
ATOM 4213 C CA . ALA A 1 528 ? -10.406 1.366 -5.866 1.00 93.88 528 ALA A CA 1
ATOM 4214 C C . ALA A 1 528 ? -9.315 1.611 -4.822 1.00 93.88 528 ALA A C 1
ATOM 4216 O O . ALA A 1 528 ? -8.674 2.659 -4.855 1.00 93.88 528 ALA A O 1
ATOM 4217 N N . HIS A 1 529 ? -9.093 0.676 -3.902 1.00 93.75 529 HIS A N 1
ATOM 4218 C CA . HIS A 1 529 ? -8.033 0.747 -2.898 1.00 93.75 529 HIS A CA 1
ATOM 4219 C C . HIS A 1 529 ? -7.341 -0.598 -2.764 1.00 93.75 529 HIS A C 1
ATOM 4221 O O . HIS A 1 529 ? -8.008 -1.631 -2.741 1.00 93.75 529 HIS A O 1
ATOM 4227 N N . HIS A 1 530 ? -6.026 -0.570 -2.605 1.00 95.25 530 HIS A N 1
ATOM 4228 C CA . HIS A 1 530 ? -5.233 -1.719 -2.210 1.00 95.25 530 HIS A CA 1
ATOM 4229 C C . HIS A 1 530 ? -4.169 -1.266 -1.210 1.00 95.25 530 HIS A C 1
ATOM 4231 O O . HIS A 1 530 ? -3.325 -0.443 -1.551 1.00 95.25 530 HIS A O 1
ATOM 4237 N N . HIS A 1 531 ? -4.193 -1.805 0.008 1.00 92.81 531 HIS A N 1
ATOM 4238 C CA . HIS A 1 531 ? -3.131 -1.616 1.000 1.00 92.81 531 HIS A CA 1
ATOM 4239 C C . HIS A 1 531 ? -2.568 -2.970 1.416 1.00 92.81 531 HIS A C 1
ATOM 4241 O O . HIS A 1 531 ? -3.290 -3.767 2.015 1.00 92.81 531 HIS A O 1
ATOM 4247 N N . SER A 1 532 ? -1.290 -3.210 1.118 1.00 89.94 532 SER A N 1
ATOM 4248 C CA . SER A 1 532 ? -0.525 -4.360 1.599 1.00 89.94 532 SER A CA 1
ATOM 4249 C C . SER A 1 532 ? 0.529 -3.939 2.627 1.00 89.94 532 SER A C 1
ATOM 4251 O O . SER A 1 532 ? 1.141 -2.871 2.516 1.00 89.94 532 SER A O 1
ATOM 4253 N N . SER A 1 533 ? 0.704 -4.750 3.670 1.00 86.44 533 SER A N 1
ATOM 4254 C CA . SER A 1 533 ? 1.778 -4.574 4.645 1.00 86.44 533 SER A CA 1
ATOM 4255 C C . SER A 1 533 ? 2.309 -5.910 5.145 1.00 86.44 533 SER A C 1
ATOM 4257 O O . SER A 1 533 ? 1.545 -6.842 5.390 1.00 86.44 533 SER A O 1
ATOM 4259 N N . ILE A 1 534 ? 3.622 -5.982 5.345 1.00 80.69 534 ILE A N 1
ATOM 4260 C CA . ILE A 1 534 ? 4.279 -7.123 5.986 1.00 80.69 534 ILE A CA 1
ATOM 4261 C C . ILE A 1 534 ? 3.726 -7.383 7.400 1.00 80.69 534 ILE A C 1
ATOM 4263 O O . ILE A 1 534 ? 3.160 -6.489 8.047 1.00 80.69 534 ILE A O 1
ATOM 4267 N N . MET A 1 535 ? 3.895 -8.610 7.892 1.00 80.81 535 MET A N 1
ATOM 4268 C CA . MET A 1 535 ? 3.498 -8.977 9.249 1.00 80.81 535 MET A CA 1
ATOM 4269 C C . MET A 1 535 ? 4.271 -8.185 10.321 1.00 80.81 535 MET A C 1
ATOM 4271 O O . MET A 1 535 ? 5.486 -8.019 10.209 1.00 80.81 535 MET A O 1
ATOM 4275 N N . PRO A 1 536 ? 3.616 -7.732 11.410 1.00 75.56 536 PRO A N 1
ATOM 4276 C CA . PRO A 1 536 ? 4.308 -7.023 12.490 1.00 75.56 536 PRO A CA 1
ATOM 4277 C C . PRO A 1 536 ? 5.417 -7.818 13.192 1.00 75.56 536 PRO A C 1
ATOM 4279 O O . PRO A 1 536 ? 6.388 -7.215 13.633 1.00 75.56 536 PRO A O 1
ATOM 4282 N N . GLN A 1 537 ? 5.303 -9.148 13.286 1.00 64.56 537 GLN A N 1
ATOM 4283 C CA . GLN A 1 537 ? 6.357 -10.004 13.855 1.00 64.56 537 GLN A CA 1
ATOM 4284 C C . GLN A 1 537 ? 7.616 -10.009 12.982 1.00 64.56 537 GLN A C 1
ATOM 4286 O O . GLN A 1 537 ? 8.712 -9.818 13.496 1.00 64.56 537 GLN A O 1
ATOM 4291 N N . GLU A 1 538 ? 7.453 -10.111 11.661 1.00 61.31 538 GLU A N 1
ATOM 4292 C CA . GLU A 1 538 ? 8.570 -10.035 10.710 1.00 61.31 538 GLU A CA 1
ATOM 4293 C C . GLU A 1 538 ? 9.273 -8.666 10.804 1.00 61.31 538 GLU A C 1
ATOM 4295 O O . GLU A 1 538 ? 10.497 -8.587 10.761 1.00 61.31 538 GLU A O 1
ATOM 4300 N N . LEU A 1 539 ? 8.523 -7.579 11.036 1.00 58.06 539 LEU A N 1
ATOM 4301 C CA . LEU A 1 539 ? 9.096 -6.257 11.336 1.00 58.06 539 LEU A CA 1
ATOM 4302 C C . LEU A 1 539 ? 9.917 -6.239 12.634 1.00 58.06 539 LEU A C 1
ATOM 4304 O O . LEU A 1 539 ? 10.964 -5.597 12.664 1.00 58.06 539 LEU A O 1
ATOM 4308 N N . GLN A 1 540 ? 9.446 -6.907 13.692 1.00 52.78 540 GLN A N 1
ATOM 4309 C CA . GLN A 1 540 ? 10.138 -6.969 14.983 1.00 52.78 540 GLN A CA 1
ATOM 4310 C C . GLN A 1 540 ? 11.440 -7.768 14.893 1.00 52.78 540 GLN A C 1
ATOM 4312 O O . GLN A 1 540 ? 12.467 -7.292 15.372 1.00 52.78 540 GLN A O 1
ATOM 4317 N N . GLU A 1 541 ? 11.422 -8.923 14.227 1.00 51.16 541 GLU A N 1
ATOM 4318 C CA . GLU A 1 541 ? 12.608 -9.756 13.987 1.00 51.16 541 GLU A CA 1
ATOM 4319 C C . GLU A 1 541 ? 13.665 -9.012 13.155 1.00 51.16 541 GLU A C 1
ATOM 4321 O O . GLU A 1 541 ? 14.846 -9.016 13.502 1.00 51.16 541 GLU A O 1
ATOM 4326 N N . LEU A 1 542 ? 13.235 -8.287 12.116 1.00 43.69 542 LEU A N 1
ATOM 4327 C CA . LEU A 1 542 ? 14.120 -7.465 11.284 1.00 43.69 542 LEU A CA 1
ATOM 4328 C C . LEU A 1 542 ? 14.669 -6.238 12.028 1.00 43.69 542 LEU A C 1
ATOM 4330 O O . LEU A 1 542 ? 15.800 -5.834 11.776 1.00 43.69 542 LEU A O 1
ATOM 4334 N N . SER A 1 543 ? 13.905 -5.646 12.953 1.00 40.06 543 SER A N 1
ATOM 4335 C CA . SER A 1 543 ? 14.398 -4.545 13.795 1.00 40.06 543 SER A CA 1
ATOM 4336 C C . SER A 1 543 ? 15.321 -5.011 14.924 1.00 40.06 543 SER A C 1
ATOM 4338 O O . SER A 1 543 ? 16.285 -4.322 15.237 1.00 40.06 543 SER A O 1
ATOM 4340 N N . GLY A 1 544 ? 15.068 -6.192 15.497 1.00 30.98 544 GLY A N 1
ATOM 4341 C CA . GLY A 1 544 ? 15.881 -6.766 16.571 1.00 30.98 544 GLY A CA 1
ATOM 4342 C C . GLY A 1 544 ? 17.251 -7.246 16.092 1.00 30.98 544 GLY A C 1
ATOM 4343 O O . GLY A 1 544 ? 18.207 -7.190 16.852 1.00 30.98 544 GLY A O 1
ATOM 4344 N N . ALA A 1 545 ? 17.380 -7.648 14.823 1.00 30.61 545 ALA A N 1
ATOM 4345 C CA . ALA A 1 545 ? 18.672 -7.991 14.224 1.00 30.61 545 ALA A CA 1
ATOM 4346 C C . ALA A 1 545 ? 19.610 -6.777 14.051 1.00 30.61 545 ALA A C 1
ATOM 4348 O O . ALA A 1 545 ? 20.823 -6.952 14.030 1.00 30.61 545 ALA A O 1
ATOM 4349 N N . ILE A 1 546 ? 19.063 -5.558 13.966 1.00 30.53 546 ILE A N 1
ATOM 4350 C CA . ILE A 1 546 ? 19.834 -4.314 13.793 1.00 30.53 546 ILE A CA 1
ATOM 4351 C C . ILE A 1 546 ? 20.346 -3.776 15.144 1.00 30.53 546 ILE A C 1
ATOM 4353 O O . ILE A 1 546 ? 21.402 -3.154 15.193 1.00 30.53 546 ILE A O 1
ATOM 4357 N N . GLU A 1 547 ? 19.656 -4.050 16.258 1.00 28.55 547 GLU A N 1
ATOM 4358 C CA . GLU A 1 547 ? 20.101 -3.624 17.600 1.00 28.55 547 GLU A CA 1
ATOM 4359 C C . GLU A 1 547 ? 21.223 -4.499 18.195 1.00 28.55 547 GLU A C 1
ATOM 4361 O O . GLU A 1 547 ? 21.844 -4.105 19.179 1.00 28.55 547 GLU A O 1
ATOM 4366 N N . VAL A 1 548 ? 21.539 -5.661 17.605 1.00 29.16 548 VAL A N 1
ATOM 4367 C CA . VAL A 1 548 ? 22.605 -6.551 18.115 1.00 29.16 548 VAL A CA 1
ATOM 4368 C C . VAL A 1 548 ? 24.008 -6.140 17.632 1.00 29.16 548 VAL A C 1
ATOM 4370 O O . VAL A 1 548 ? 24.994 -6.611 18.194 1.00 29.16 548 VAL A O 1
ATOM 4373 N N . ASP A 1 549 ? 24.130 -5.217 16.669 1.00 29.12 549 ASP A N 1
ATOM 4374 C CA . ASP A 1 549 ? 25.433 -4.819 16.100 1.00 29.12 549 ASP A CA 1
ATOM 4375 C C . ASP A 1 549 ? 25.931 -3.424 16.535 1.00 29.12 549 ASP A C 1
ATOM 4377 O O . ASP A 1 549 ? 26.965 -2.950 16.071 1.00 29.12 549 ASP A O 1
ATOM 4381 N N . SER A 1 550 ? 25.246 -2.754 17.472 1.00 30.83 550 SER A N 1
ATOM 4382 C CA . SER A 1 550 ? 25.694 -1.451 17.999 1.00 30.83 550 SER A CA 1
ATOM 4383 C C . SER A 1 550 ? 26.530 -1.522 19.285 1.00 30.83 550 SER A C 1
ATOM 4385 O O . SER A 1 550 ? 26.882 -0.474 19.818 1.00 30.83 550 SER A O 1
ATOM 4387 N N . ASP A 1 551 ? 26.873 -2.719 19.779 1.00 31.22 551 ASP A N 1
ATOM 4388 C CA . ASP A 1 551 ? 27.569 -2.896 21.071 1.00 31.22 551 ASP A CA 1
ATOM 4389 C C . ASP A 1 551 ? 28.945 -3.587 20.988 1.00 31.22 551 ASP A C 1
ATOM 4391 O O . ASP A 1 551 ? 29.518 -3.967 22.013 1.00 31.22 551 ASP A O 1
ATOM 4395 N N . ASN A 1 552 ? 29.538 -3.717 19.793 1.00 30.91 552 ASN A N 1
ATOM 4396 C CA . ASN A 1 552 ? 30.838 -4.388 19.635 1.00 30.91 552 ASN A CA 1
ATOM 4397 C C . ASN A 1 552 ? 32.040 -3.469 19.351 1.00 30.91 552 ASN A C 1
ATOM 4399 O O . ASN A 1 552 ? 33.080 -3.958 18.915 1.00 30.91 552 ASN A O 1
ATOM 4403 N N . ASP A 1 553 ? 31.952 -2.173 19.676 1.00 31.12 553 ASP A N 1
ATOM 4404 C CA . ASP A 1 553 ? 33.068 -1.220 19.522 1.00 31.12 553 ASP A CA 1
ATOM 4405 C C . ASP A 1 553 ? 33.596 -0.665 20.862 1.00 31.12 553 ASP A C 1
ATOM 4407 O O . ASP A 1 553 ? 33.814 0.530 21.053 1.00 31.12 553 ASP A O 1
ATOM 4411 N N . SER A 1 554 ? 33.793 -1.550 21.848 1.00 30.91 554 SER A N 1
ATOM 4412 C CA . SER A 1 554 ? 34.430 -1.201 23.135 1.00 30.91 554 SER A CA 1
ATOM 4413 C C . SER A 1 554 ? 35.555 -2.149 23.572 1.00 30.91 554 SER A C 1
ATOM 4415 O O . SER A 1 554 ? 35.919 -2.204 24.747 1.00 30.91 554 SER A O 1
ATOM 4417 N N . ARG A 1 555 ? 36.179 -2.873 22.633 1.00 31.86 555 ARG A N 1
ATOM 4418 C CA . ARG A 1 555 ? 37.380 -3.688 22.906 1.00 31.86 555 ARG A CA 1
ATOM 4419 C C . ARG A 1 555 ? 38.506 -3.471 21.895 1.00 31.86 555 ARG A C 1
ATOM 4421 O O . ARG A 1 555 ? 39.037 -4.424 21.346 1.00 31.86 555 ARG A O 1
ATOM 4428 N N . PHE A 1 556 ? 38.923 -2.219 21.720 1.00 29.09 556 PHE A N 1
ATOM 4429 C CA . PHE A 1 556 ? 40.242 -1.881 21.168 1.00 29.09 556 PHE A CA 1
ATOM 4430 C C . PHE A 1 556 ? 40.834 -0.644 21.859 1.00 29.09 556 PHE A C 1
ATOM 4432 O O . PHE A 1 556 ? 41.106 0.365 21.231 1.00 29.09 556 PHE A O 1
ATOM 4439 N N . PHE A 1 557 ? 41.045 -0.729 23.174 1.00 30.48 557 PHE A N 1
ATOM 4440 C CA . PHE A 1 557 ? 42.082 0.034 23.880 1.00 30.48 557 PHE A CA 1
ATOM 4441 C C . PHE A 1 557 ? 42.513 -0.745 25.130 1.00 30.48 557 PHE A C 1
ATOM 4443 O O . PHE A 1 557 ? 41.900 -0.620 26.189 1.00 30.48 557 PHE A O 1
ATOM 4450 N N . GLN A 1 558 ? 43.559 -1.561 24.980 1.00 28.23 558 GLN A N 1
ATOM 4451 C CA . GLN A 1 558 ? 44.604 -1.802 25.983 1.00 28.23 558 GLN A CA 1
ATOM 4452 C C . GLN A 1 558 ? 45.821 -2.450 25.331 1.00 28.23 558 GLN A C 1
ATOM 4454 O O . GLN A 1 558 ? 45.620 -3.402 24.543 1.00 28.23 558 GLN A O 1
#

Radius of gyration: 32.63 Å; Cα contacts (8 Å, |Δi|>4): 867; chains: 1; bounding box: 92×74×109 Å

pLDDT: mean 70.9, std 25.25, range [23.05, 97.94]

Foldseek 3Di:
DDDDDDDDDDDDDDDDDDDDDDDDDDDDDDDDDDDDDDDDDDDDDDDDDDDDDDDDDDDDDDDDDDDDDDDDDDPPPLPAQDDQQPHDLVSVVSLLVCLQVQLQVLQLLSNLVQADQQAWEAEAADQDIQGHSVSSSVVSNVVSLFSKGKAFPDWDKAGARQKIKIWAKIKIWTADNPPRDIDIWMKTWMFMWGQDPNDTHGRYIHIHTPFCCLVPCVQAQNLDLWFDDPVSVVVLVVQLQLCLQVLPLQSNLSQEDQQAWEDDQPNPDDIAGGRPSSSVVSNVVSVLVWHWAPWDWDDKAWQPPDRGDTFKIKTWTWTWIQRPVPRDIFTWIKMWMWGQDPSSHIGTRYIYIYTDPPCVVVVVVVVVVVVVPDDDDDDDDDDDDDDDDDDDDDDDDDDDDHDDDPDWAPDDDPVRVVVLVVCLLVQLLVLQLLSNLLQADQQAWEAEQNDNDIQGGSVSSSSVSNRQSQQVKGKDFPDWDWDDDRFKIKIWGKIWIFGAHPVGDTDIFIKTKMFMWGQDPVSGIHTRYIHIHGRSVVSVVVVVVVVVPPPPPPPPDD

Nearest PDB structures (foldseek):
  3h51-assembly1_B  TM=9.088E-01  e=1.756E-12  Xanthomonas campestris pv. campestris
  5ien-assembly1_A  TM=8.248E-01  e=4.577E-08  synthetic construct
  3hx8-assembly2_C  TM=8.556E-01  e=6.132E-07  Mesorhizobium loti
  5ien-assembly2_B  TM=8.021E-01  e=1.467E-07  synthetic construct
  5bka-assembly1_C  TM=7.076E-01  e=3.010E-04  Streptomyces coelicolor A3(2)

Solvent-accessible surface area (backbone atoms only — not comparable to full-atom values): 33217 Å² total; per-residue (Å²): 142,82,91,80,89,81,88,83,84,90,80,88,82,89,84,84,88,79,87,85,82,85,87,83,88,86,84,88,80,89,81,89,86,91,84,90,88,83,90,90,86,92,83,90,90,88,90,88,88,87,85,84,90,89,83,83,89,78,91,78,88,79,88,80,92,73,93,75,92,72,94,74,81,81,87,84,69,79,90,71,65,66,56,66,91,74,54,47,61,67,49,56,55,47,50,56,51,56,49,44,55,24,40,69,66,62,41,28,65,59,42,32,68,44,42,36,84,82,18,42,35,35,52,55,77,45,78,66,75,35,53,44,62,66,50,42,22,52,56,33,57,62,54,35,57,26,59,46,43,73,42,80,76,45,72,48,64,49,66,42,66,58,35,34,35,46,36,38,36,27,38,38,38,33,29,43,76,84,81,63,51,74,50,76,47,46,25,42,39,35,37,32,32,31,70,51,96,94,36,81,17,37,36,31,38,44,34,39,66,66,58,76,61,58,71,33,70,86,48,45,76,64,52,53,78,60,51,80,45,73,68,54,55,53,50,55,51,48,56,48,51,52,23,45,69,75,52,36,23,64,61,46,22,68,41,35,38,75,79,12,38,38,44,49,78,53,88,86,52,77,69,25,56,18,49,65,46,36,19,56,52,35,54,56,55,38,70,43,44,46,36,86,40,79,72,43,81,74,45,79,48,62,48,81,86,42,93,73,63,41,56,40,35,36,45,32,31,33,34,29,36,38,23,71,77,81,69,50,72,45,51,26,38,39,40,38,32,35,31,58,41,98,88,37,35,75,23,31,44,32,39,43,47,42,75,54,64,98,62,46,71,64,55,47,56,56,51,58,67,60,57,72,79,54,94,84,87,83,83,87,89,82,89,83,89,78,86,88,76,89,85,79,89,76,80,89,75,80,90,78,75,56,66,80,70,94,65,82,61,83,89,80,52,68,67,57,57,55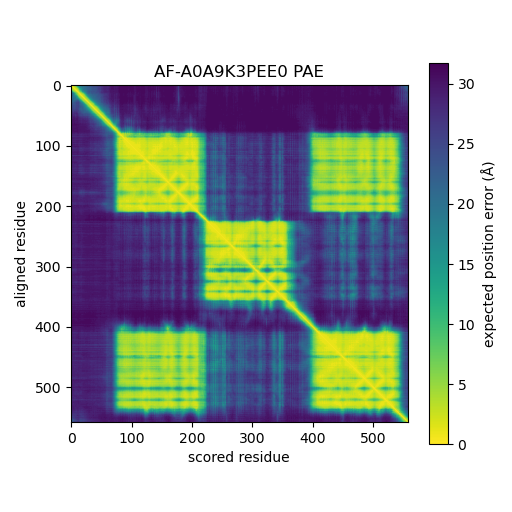,45,50,55,51,54,52,40,53,24,43,65,69,61,41,26,64,60,39,32,70,47,40,32,77,75,17,42,41,35,44,57,62,42,92,67,68,24,58,37,51,65,52,42,22,57,50,33,60,57,56,35,65,26,54,44,44,69,42,78,78,43,79,52,69,49,80,59,80,60,39,36,36,43,34,37,34,34,34,36,39,33,26,44,91,88,63,55,72,46,78,48,57,30,38,40,36,40,32,32,37,67,41,95,89,76,41,77,21,35,40,31,37,41,40,33,65,38,33,62,62,52,48,56,61,52,54,63,60,66,70,70,78,75,80,87,82,82,87,85,133

InterPro domains:
  IPR013543 Calcium/calmodulin-dependent protein kinase II, association-domain [PF08332] (89-208)
  IPR013543 Calcium/calmodulin-dependent protein kinase II, association-domain [PF08332] (415-536)

Organism: NCBI:txid303405

Sequence (558 aa):
MNFSVLLCVVVGCCIFIVTTTTTTSATSSQGIIPCVGAFVQFSRSHHRTLHRSPSDSTLYESSNNNKNGGDEVKNSRLDVVPGPEDTTEQNIRSLFVLFNNALATGAPKLVAKRYAKDAVLLPSTNVDPVMTAEAIEEFYADYLLQKPQKRVLEGRVRVGYGWSEDAGICEISLQDPVSGLNRKVKARYSFVYVWESHQWKILQHHSSILGAVEASPMCVPSMSSGPMTTQRVENLFQLMQDAWEIRDADAVARRFVDDGLLMPLDVYEAPKRGFFEIRDYMEEFLQGRPMITNVARTQVIIDPSIPGQQTWAKDVGTFEITFRKDGSILHARYSLFYILDGDGVWKISQFTVSPLPQDWKQIRAKHDSMDELRPTVSPPRSTYNKKVGNSTVLAIEPKEQQSKPNNLPPKVSKEQVRQWFSEWNNAMATGDPSVVAHRYAAHAVLMTTMSRKPKTTLQEIQEFYQLFLWNRPQAKALESFVTISEHWCKDVGVLEYVLRDNDGHAQRVKERYSFLYTYDETSGWKIAHHHSSIMPQELQELSGAIEVDSDNDSRFFQ